Protein AF-A0A7S4UWH9-F1 (afdb_monomer)

pLDDT: mean 80.72, std 18.7, range [31.22, 98.31]

Organism: NCBI:txid49249

Radius of gyration: 32.82 Å; Cα contacts (8 Å, |Δi|>4): 215; chains: 1; bounding box: 84×45×98 Å

Structure (mmCIF, N/CA/C/O backbone):
data_AF-A0A7S4UWH9-F1
#
_entry.id   AF-A0A7S4UWH9-F1
#
loop_
_atom_site.group_PDB
_atom_site.id
_atom_site.type_symbol
_atom_site.label_atom_id
_atom_site.label_alt_id
_atom_site.label_comp_id
_atom_site.label_asym_id
_atom_site.label_entity_id
_atom_site.label_seq_id
_atom_site.pdbx_PDB_ins_code
_atom_site.Cartn_x
_atom_site.Cartn_y
_atom_site.Cartn_z
_atom_site.occupancy
_atom_site.B_iso_or_equiv
_atom_site.auth_seq_id
_atom_site.auth_comp_id
_atom_site.auth_asym_id
_atom_site.auth_atom_id
_atom_site.pdbx_PDB_model_num
ATOM 1 N N . MET A 1 1 ? 8.180 -3.410 1.179 1.00 53.00 1 MET A N 1
ATOM 2 C CA . MET A 1 1 ? 9.656 -3.501 1.163 1.00 53.00 1 MET A CA 1
ATOM 3 C C . MET A 1 1 ? 10.066 -4.587 0.178 1.00 53.00 1 MET A C 1
ATOM 5 O O . MET A 1 1 ? 9.455 -5.649 0.191 1.00 53.00 1 MET A O 1
ATOM 9 N N . ILE A 1 2 ? 11.020 -4.313 -0.714 1.00 65.50 2 ILE A N 1
ATOM 10 C CA . ILE A 1 2 ? 11.552 -5.328 -1.635 1.00 65.50 2 ILE A CA 1
ATOM 11 C C . ILE A 1 2 ? 12.466 -6.240 -0.814 1.00 65.50 2 ILE A C 1
ATOM 13 O O . ILE A 1 2 ? 13.459 -5.778 -0.258 1.00 65.50 2 ILE A O 1
ATOM 17 N N . GLU A 1 3 ? 12.111 -7.516 -0.699 1.00 72.94 3 GLU A N 1
ATOM 18 C CA . GLU A 1 3 ? 12.971 -8.504 -0.052 1.00 72.94 3 GLU A CA 1
ATOM 19 C C . GLU A 1 3 ? 14.115 -8.862 -1.001 1.00 72.94 3 GLU A C 1
ATOM 21 O O . GLU A 1 3 ? 13.911 -9.510 -2.031 1.00 72.94 3 GLU A O 1
ATOM 26 N N . TYR A 1 4 ? 15.329 -8.437 -0.659 1.00 79.38 4 TYR A N 1
ATOM 27 C CA . TYR A 1 4 ? 16.526 -8.906 -1.339 1.00 79.38 4 TYR A CA 1
ATOM 28 C C . TYR A 1 4 ? 16.973 -10.218 -0.693 1.00 79.38 4 TYR A C 1
ATOM 30 O O . TYR A 1 4 ? 17.234 -10.243 0.513 1.00 79.38 4 TYR A O 1
ATOM 38 N N . PRO A 1 5 ? 17.057 -11.323 -1.451 1.00 79.75 5 PRO A N 1
ATOM 39 C CA . PRO A 1 5 ? 17.517 -12.578 -0.887 1.00 79.75 5 PRO A CA 1
ATOM 40 C C . PRO A 1 5 ? 18.980 -12.434 -0.442 1.00 79.75 5 PRO A C 1
ATOM 42 O O . PRO A 1 5 ? 19.846 -12.046 -1.228 1.00 79.75 5 PRO A O 1
ATOM 45 N N . GLN A 1 6 ? 19.262 -12.766 0.821 1.00 85.56 6 GLN A N 1
ATOM 46 C CA . GLN A 1 6 ? 20.596 -12.690 1.434 1.00 85.56 6 GLN A CA 1
ATOM 47 C C . GLN A 1 6 ? 21.509 -13.851 0.990 1.00 85.56 6 GLN A C 1
ATOM 49 O O . GLN A 1 6 ? 22.091 -14.567 1.802 1.00 85.56 6 GLN A O 1
ATOM 54 N N . HIS A 1 7 ? 21.626 -14.091 -0.315 1.00 88.00 7 HIS A N 1
ATOM 55 C CA . HIS A 1 7 ? 22.603 -15.046 -0.833 1.00 88.00 7 HIS A CA 1
ATOM 56 C C . HIS A 1 7 ? 24.004 -14.424 -0.832 1.00 88.00 7 HIS A C 1
ATOM 58 O O . HIS A 1 7 ? 24.158 -13.230 -1.081 1.00 88.00 7 HIS A O 1
ATOM 64 N N . ARG A 1 8 ? 25.047 -15.248 -0.639 1.00 88.69 8 ARG A N 1
ATOM 65 C CA . ARG A 1 8 ? 26.465 -14.821 -0.704 1.00 88.69 8 ARG A CA 1
ATOM 66 C C . ARG A 1 8 ? 26.824 -14.105 -2.017 1.00 88.69 8 ARG A C 1
ATOM 68 O O . ARG A 1 8 ? 27.743 -13.301 -2.047 1.00 88.69 8 ARG A O 1
ATOM 75 N N . PHE A 1 9 ? 26.053 -14.366 -3.073 1.00 87.75 9 PHE A N 1
ATOM 76 C CA . PHE A 1 9 ? 26.145 -13.748 -4.396 1.00 87.75 9 PHE A CA 1
ATOM 77 C C . PHE A 1 9 ? 24.845 -13.016 -4.783 1.00 87.75 9 PHE A C 1
ATOM 79 O O . PHE A 1 9 ? 24.420 -13.058 -5.937 1.00 87.75 9 PHE A O 1
ATOM 86 N N . GLY A 1 10 ? 24.177 -12.369 -3.820 1.00 81.69 10 GLY A N 1
ATOM 87 C CA . GLY A 1 10 ? 22.852 -11.757 -4.003 1.00 81.69 10 GLY A CA 1
ATOM 88 C C . GLY A 1 10 ? 22.762 -10.788 -5.188 1.00 81.69 10 GLY A C 1
ATOM 89 O O . GLY A 1 10 ? 21.747 -10.765 -5.880 1.00 81.69 10 GLY A O 1
ATOM 90 N N . ILE A 1 11 ? 23.852 -10.078 -5.499 1.00 86.19 11 ILE A N 1
ATOM 91 C CA . ILE A 1 11 ? 23.931 -9.156 -6.643 1.00 86.19 11 ILE A CA 1
ATOM 92 C C . ILE A 1 11 ? 23.663 -9.879 -7.968 1.00 86.19 11 ILE A C 1
ATOM 94 O O . ILE A 1 11 ? 22.870 -9.395 -8.769 1.00 86.19 11 ILE A O 1
ATOM 98 N N . PHE A 1 12 ? 24.246 -11.060 -8.190 1.00 87.38 12 PHE A N 1
ATOM 99 C CA . PHE A 1 12 ? 24.032 -11.805 -9.434 1.00 87.38 12 PHE A CA 1
ATOM 100 C C . PHE A 1 12 ? 22.578 -12.261 -9.570 1.00 87.38 12 PHE A C 1
ATOM 102 O O . PHE A 1 12 ? 21.991 -12.137 -10.642 1.00 87.38 12 PHE A O 1
ATOM 109 N N . SER A 1 13 ? 21.957 -12.704 -8.473 1.00 84.75 13 SER A N 1
ATOM 110 C CA . SER A 1 13 ? 20.538 -13.077 -8.487 1.00 84.75 13 SER A CA 1
ATOM 111 C C . SER A 1 13 ? 19.623 -11.898 -8.833 1.00 84.75 13 SER A C 1
ATOM 113 O O . SER A 1 13 ? 18.571 -12.109 -9.432 1.00 84.75 13 SER A O 1
ATOM 115 N N . ILE A 1 14 ? 19.999 -10.675 -8.448 1.00 84.50 14 ILE A N 1
ATOM 116 C CA . ILE A 1 14 ? 19.236 -9.459 -8.752 1.00 84.50 14 ILE A CA 1
ATOM 117 C C . ILE A 1 14 ? 19.487 -9.021 -10.199 1.00 84.50 14 ILE A C 1
ATOM 119 O O . ILE A 1 14 ? 18.533 -8.728 -10.917 1.00 84.50 14 ILE A O 1
ATOM 123 N N . LEU A 1 15 ? 20.745 -9.034 -10.655 1.00 85.12 15 LEU A N 1
ATOM 124 C CA . LEU A 1 15 ? 21.125 -8.644 -12.017 1.00 85.12 15 LEU A CA 1
ATOM 125 C C . LEU A 1 15 ? 20.476 -9.535 -13.083 1.00 85.12 15 LEU A C 1
ATOM 127 O O . LEU A 1 15 ? 19.991 -9.028 -14.093 1.00 85.12 15 LEU A O 1
ATOM 131 N N . PHE A 1 16 ? 20.412 -10.847 -12.841 1.00 85.00 16 PHE A N 1
ATOM 132 C CA . PHE A 1 16 ? 19.815 -11.808 -13.774 1.00 85.00 16 PHE A CA 1
ATOM 133 C C . PHE A 1 16 ? 18.294 -11.960 -13.627 1.00 85.00 16 PHE A C 1
ATOM 135 O O . PHE A 1 16 ? 17.682 -12.780 -14.317 1.00 85.00 16 PHE A O 1
ATOM 142 N N . ARG A 1 17 ? 17.641 -11.171 -12.764 1.00 84.62 17 ARG A N 1
ATOM 143 C CA . ARG A 1 17 ? 16.181 -11.185 -12.660 1.00 84.62 17 ARG A CA 1
ATOM 144 C C . ARG A 1 17 ? 15.581 -10.561 -13.919 1.00 84.62 17 ARG A C 1
ATOM 146 O O . ARG A 1 17 ? 15.521 -9.350 -14.047 1.00 84.62 17 ARG A O 1
ATOM 153 N N . LEU A 1 18 ? 15.086 -11.381 -14.846 1.00 79.06 18 LEU A N 1
ATOM 154 C CA . LEU A 1 18 ? 14.552 -10.881 -16.122 1.00 79.06 18 LEU A CA 1
ATOM 155 C C . LEU A 1 18 ? 13.320 -9.969 -15.957 1.00 79.06 18 LEU A C 1
ATOM 157 O O . LEU A 1 18 ? 13.078 -9.082 -16.771 1.00 79.06 18 LEU A O 1
ATOM 161 N N . ARG A 1 19 ? 12.515 -10.195 -14.912 1.00 77.25 19 ARG A N 1
ATOM 162 C CA . ARG A 1 19 ? 11.231 -9.510 -14.711 1.00 77.25 19 ARG A CA 1
ATOM 163 C C . ARG A 1 19 ? 11.428 -8.168 -14.014 1.00 77.25 19 ARG A C 1
ATOM 165 O O . ARG A 1 19 ? 11.858 -8.136 -12.865 1.00 77.25 19 ARG A O 1
ATOM 172 N N . GLY A 1 20 ? 11.048 -7.087 -14.697 1.00 77.88 20 GLY A N 1
ATOM 173 C CA . GLY A 1 20 ? 11.132 -5.721 -14.166 1.00 77.88 20 GLY A CA 1
ATOM 174 C C . GLY A 1 20 ? 12.557 -5.173 -14.077 1.00 77.88 20 GLY A C 1
ATOM 175 O O . GLY A 1 20 ? 12.759 -4.127 -13.471 1.00 77.88 20 GLY A O 1
ATOM 176 N N . SER A 1 21 ? 13.541 -5.864 -14.661 1.00 85.69 21 SER A N 1
ATOM 177 C CA . SER A 1 21 ? 14.921 -5.388 -14.689 1.00 85.69 21 SER A CA 1
ATOM 178 C C . SER A 1 21 ? 15.133 -4.390 -15.818 1.00 85.69 21 SER A C 1
ATOM 180 O O . SER A 1 21 ? 14.855 -4.672 -16.986 1.00 85.69 21 SER A O 1
ATOM 182 N N . ALA A 1 22 ? 15.697 -3.237 -15.459 1.00 85.75 22 ALA A N 1
ATOM 183 C CA . ALA A 1 22 ? 16.141 -2.222 -16.405 1.00 85.75 22 ALA A CA 1
ATOM 184 C C . ALA A 1 22 ? 17.267 -2.734 -17.322 1.00 85.75 22 ALA A C 1
ATOM 186 O O . ALA A 1 22 ? 17.408 -2.258 -18.444 1.00 85.75 22 ALA A O 1
ATOM 187 N N . LEU A 1 23 ? 18.039 -3.738 -16.881 1.00 87.56 23 LEU A N 1
ATOM 188 C CA . LEU A 1 23 ? 19.137 -4.309 -17.663 1.00 87.56 23 LEU A CA 1
ATOM 189 C C . LEU A 1 23 ? 18.600 -4.985 -18.928 1.00 87.56 23 LEU A C 1
ATOM 191 O O . LEU A 1 23 ? 19.088 -4.717 -20.021 1.00 87.56 23 LEU A O 1
ATOM 195 N N . VAL A 1 24 ? 17.543 -5.794 -18.803 1.00 86.31 24 VAL A N 1
ATOM 196 C CA . VAL A 1 24 ? 16.905 -6.452 -19.957 1.00 86.31 24 VAL A CA 1
ATOM 197 C C . VAL A 1 24 ? 16.376 -5.418 -20.945 1.00 86.31 24 VAL A C 1
ATOM 199 O O . VAL A 1 24 ? 16.570 -5.563 -22.148 1.00 86.31 24 VAL A O 1
ATOM 202 N N . GLN A 1 25 ? 15.775 -4.341 -20.440 1.00 87.50 25 GLN A N 1
ATOM 203 C CA . GLN A 1 25 ? 15.274 -3.249 -21.275 1.00 87.50 25 GLN A CA 1
ATOM 204 C C . GLN A 1 25 ? 16.397 -2.475 -21.979 1.00 87.50 25 GLN A C 1
ATOM 206 O O . GLN A 1 25 ? 16.186 -1.972 -23.077 1.00 87.50 25 GLN A O 1
ATOM 211 N N . ALA A 1 26 ? 17.590 -2.399 -21.381 1.00 90.62 26 ALA A N 1
ATOM 212 C CA . ALA A 1 26 ? 18.754 -1.738 -21.964 1.00 90.62 26 ALA A CA 1
ATOM 213 C C . ALA A 1 26 ? 19.515 -2.616 -22.974 1.00 90.62 26 ALA A C 1
ATOM 215 O O . ALA A 1 26 ? 20.159 -2.076 -23.872 1.00 90.62 26 ALA A O 1
ATOM 216 N N . ILE A 1 27 ? 19.427 -3.951 -22.872 1.00 91.00 27 ILE A N 1
ATOM 217 C CA . ILE A 1 27 ? 20.138 -4.872 -23.777 1.00 91.00 27 ILE A CA 1
ATOM 218 C C . ILE A 1 27 ? 19.720 -4.659 -25.230 1.00 91.00 27 ILE A C 1
ATOM 220 O O . ILE A 1 27 ? 20.588 -4.565 -26.090 1.00 91.00 27 ILE A O 1
ATOM 224 N N . LEU A 1 28 ? 18.419 -4.582 -25.522 1.00 89.44 28 LEU A N 1
ATOM 225 C CA . LEU A 1 28 ? 17.940 -4.449 -26.899 1.00 89.44 28 LEU A CA 1
ATOM 226 C C . LEU A 1 28 ? 18.435 -3.156 -27.584 1.00 89.44 28 LEU A C 1
ATOM 228 O O . LEU A 1 28 ? 19.031 -3.269 -28.655 1.00 89.44 28 LEU A O 1
ATOM 232 N N . PRO A 1 29 ? 18.259 -1.944 -27.015 1.00 91.56 29 PRO A N 1
ATOM 233 C CA . PRO A 1 29 ? 18.778 -0.724 -27.629 1.00 91.56 29 PRO A CA 1
ATOM 234 C C . PRO A 1 29 ? 20.310 -0.693 -27.665 1.00 91.56 29 PRO A C 1
ATOM 236 O O . PRO A 1 29 ? 20.869 -0.204 -28.643 1.00 91.56 29 PRO A O 1
ATOM 239 N N . ALA A 1 30 ? 20.999 -1.252 -26.661 1.00 93.12 30 ALA A N 1
ATOM 240 C CA . ALA A 1 30 ? 22.455 -1.375 -26.694 1.00 93.12 30 ALA A CA 1
ATOM 241 C C . ALA A 1 30 ? 22.911 -2.278 -27.850 1.00 93.12 30 ALA A C 1
ATOM 243 O O . ALA A 1 30 ? 23.776 -1.888 -28.627 1.00 93.12 30 ALA A O 1
ATOM 244 N N . PHE A 1 31 ? 22.274 -3.439 -28.017 1.00 95.12 31 PHE A N 1
ATOM 245 C CA . PHE A 1 31 ? 22.556 -4.373 -29.102 1.00 95.12 31 PHE A CA 1
ATOM 246 C C . PHE A 1 31 ? 22.268 -3.760 -30.475 1.00 95.12 31 PHE A C 1
ATOM 248 O O . PHE A 1 31 ? 23.112 -3.844 -31.360 1.00 95.12 31 PHE A O 1
ATOM 255 N N . LEU A 1 32 ? 21.117 -3.100 -30.651 1.00 95.19 32 LEU A N 1
ATOM 256 C CA . LEU A 1 32 ? 20.775 -2.409 -31.899 1.00 95.19 32 LEU A CA 1
ATOM 257 C C . LEU A 1 32 ? 21.757 -1.273 -32.212 1.00 95.19 32 LEU A C 1
ATOM 259 O O . LEU A 1 32 ? 22.128 -1.101 -33.369 1.00 95.19 32 LEU A O 1
ATOM 263 N N . SER A 1 33 ? 22.217 -0.541 -31.194 1.00 93.75 33 SER A N 1
ATOM 264 C CA . SER A 1 33 ? 23.241 0.498 -31.340 1.00 93.75 33 SER A CA 1
ATOM 265 C C . SER A 1 33 ? 24.585 -0.091 -31.785 1.00 93.75 33 SER A C 1
ATOM 267 O O . SER A 1 33 ? 25.164 0.361 -32.772 1.00 93.75 33 SER A O 1
ATOM 269 N N . THR A 1 34 ? 25.053 -1.161 -31.130 1.00 94.44 34 THR A N 1
ATOM 270 C CA . THR A 1 34 ? 26.293 -1.857 -31.509 1.00 94.44 34 THR A CA 1
ATOM 271 C C . THR A 1 34 ? 26.199 -2.474 -32.903 1.00 94.44 34 THR A C 1
ATOM 273 O O . THR A 1 34 ? 27.142 -2.359 -33.682 1.00 94.44 34 THR A O 1
ATOM 276 N N . LEU A 1 35 ? 25.065 -3.090 -33.244 1.00 96.19 35 LEU A N 1
ATOM 277 C CA . LEU A 1 35 ? 24.823 -3.662 -34.566 1.00 96.19 35 LEU A CA 1
ATOM 278 C C . LEU A 1 35 ? 24.787 -2.574 -35.643 1.00 96.19 35 LEU A C 1
ATOM 280 O O . LEU A 1 35 ? 25.397 -2.744 -36.692 1.00 96.19 35 LEU A O 1
ATOM 284 N N . GLY A 1 36 ? 24.119 -1.449 -35.380 1.00 93.62 36 GLY A N 1
ATOM 285 C CA . GLY A 1 36 ? 24.081 -0.301 -36.284 1.00 93.62 36 GLY A CA 1
ATOM 286 C C . GLY A 1 36 ? 25.473 0.270 -36.544 1.00 93.62 36 GLY A C 1
ATOM 287 O O . GLY A 1 36 ? 25.833 0.490 -37.697 1.00 93.62 36 GLY A O 1
ATOM 288 N N . LEU A 1 37 ? 26.289 0.422 -35.496 1.00 89.31 37 LEU A N 1
ATOM 289 C CA . LEU A 1 37 ? 27.683 0.850 -35.623 1.00 89.31 37 LEU A CA 1
ATOM 290 C C . LEU A 1 37 ? 28.519 -0.169 -36.407 1.00 89.31 37 LEU A C 1
ATOM 292 O O . LEU A 1 37 ? 29.279 0.215 -37.290 1.00 89.31 37 LEU A O 1
ATOM 296 N N . TYR A 1 38 ? 28.355 -1.463 -36.132 1.00 91.94 38 TYR A N 1
ATOM 297 C CA . TYR A 1 38 ? 29.054 -2.526 -36.853 1.00 91.94 38 TYR A CA 1
ATOM 298 C C . TYR A 1 38 ? 28.693 -2.553 -38.345 1.00 91.94 38 TYR A C 1
ATOM 300 O O . TYR A 1 38 ? 29.584 -2.613 -39.192 1.00 91.94 38 TYR A O 1
ATOM 308 N N . LEU A 1 39 ? 27.403 -2.467 -38.685 1.00 92.81 39 LEU A N 1
ATOM 309 C CA . LEU A 1 39 ? 26.930 -2.406 -40.071 1.00 92.81 39 LEU A CA 1
ATOM 310 C C . LEU A 1 39 ? 27.407 -1.131 -40.767 1.00 92.81 39 LEU A C 1
ATOM 312 O O . LEU A 1 39 ? 27.843 -1.190 -41.911 1.00 92.81 39 LEU A O 1
ATOM 316 N N . TRP A 1 40 ? 27.385 0.008 -40.075 1.00 86.25 40 TRP A N 1
ATOM 317 C CA . TRP A 1 40 ? 27.900 1.268 -40.606 1.00 86.25 40 TRP A CA 1
ATOM 318 C C . TRP A 1 40 ? 29.401 1.188 -40.910 1.00 86.25 40 TRP A C 1
ATOM 320 O O . TRP A 1 40 ? 29.825 1.579 -41.995 1.00 86.25 40 TRP A O 1
ATOM 330 N N . VAL A 1 41 ? 30.199 0.594 -40.016 1.00 84.75 41 VAL A N 1
ATOM 331 C CA . VAL A 1 41 ? 31.640 0.392 -40.234 1.00 84.75 41 VAL A CA 1
ATOM 332 C C . VAL A 1 41 ? 31.906 -0.607 -41.360 1.00 84.75 41 VAL A C 1
ATOM 334 O O . VAL A 1 41 ? 32.764 -0.359 -42.199 1.00 84.75 41 VAL A O 1
ATOM 337 N N . THR A 1 42 ? 31.194 -1.732 -41.420 1.00 87.81 42 THR A N 1
ATOM 338 C CA . THR A 1 42 ? 31.467 -2.802 -42.401 1.00 87.81 42 THR A CA 1
ATOM 339 C C . THR A 1 42 ? 30.928 -2.509 -43.799 1.00 87.81 42 THR A C 1
ATOM 341 O O . THR A 1 42 ? 31.586 -2.850 -44.775 1.00 87.81 42 THR A O 1
ATOM 344 N N . LEU A 1 43 ? 29.772 -1.850 -43.917 1.00 88.88 43 LEU A N 1
ATOM 345 C CA . LEU A 1 43 ? 29.183 -1.473 -45.207 1.00 88.88 43 LEU A CA 1
ATOM 346 C C . LEU A 1 43 ? 29.675 -0.099 -45.691 1.00 88.88 43 LEU A C 1
ATOM 348 O O . LEU A 1 43 ? 29.785 0.125 -46.893 1.00 88.88 43 LEU A O 1
ATOM 352 N N . GLY A 1 44 ? 29.983 0.824 -44.772 1.00 78.00 44 GLY A N 1
ATOM 353 C CA . GLY A 1 44 ? 30.422 2.194 -45.073 1.00 78.00 44 GLY A CA 1
ATOM 354 C C . GLY A 1 44 ? 31.937 2.379 -45.224 1.00 78.00 44 GLY A C 1
ATOM 355 O O . GLY A 1 44 ? 32.384 3.429 -45.692 1.00 78.00 44 GLY A O 1
ATOM 356 N N . SER A 1 45 ? 32.747 1.369 -44.888 1.00 64.19 45 SER A N 1
ATOM 357 C CA . SER A 1 45 ? 34.222 1.420 -44.938 1.00 64.19 45 SER A CA 1
ATOM 358 C C . SER A 1 45 ? 34.814 1.666 -46.330 1.00 64.19 45 SER A C 1
ATOM 360 O O . SER A 1 45 ? 35.992 1.997 -46.426 1.00 64.19 45 SER A O 1
ATOM 362 N N . ILE A 1 46 ? 34.017 1.605 -47.401 1.00 57.97 46 ILE A N 1
ATOM 363 C CA . ILE A 1 46 ? 34.471 1.957 -48.755 1.00 57.97 46 ILE A CA 1
ATOM 364 C C . ILE A 1 46 ? 34.590 3.485 -48.956 1.00 57.97 46 ILE A C 1
ATOM 366 O O . ILE A 1 46 ? 35.353 3.911 -49.818 1.00 57.97 46 ILE A O 1
ATOM 370 N N . SER A 1 47 ? 33.925 4.335 -48.154 1.00 61.44 47 SER A N 1
ATOM 371 C CA . SER A 1 47 ? 33.866 5.789 -48.428 1.00 61.44 47 SER A CA 1
ATOM 372 C C . SER A 1 47 ? 34.402 6.719 -47.324 1.00 61.44 47 SER A C 1
ATOM 374 O O . SER A 1 47 ? 34.646 7.894 -47.602 1.00 61.44 47 SER A O 1
ATOM 376 N N . ILE A 1 48 ? 34.623 6.235 -46.094 1.00 62.50 48 ILE A N 1
ATOM 377 C CA . ILE A 1 48 ? 34.997 7.081 -44.933 1.00 62.50 48 ILE A CA 1
ATOM 378 C C . ILE A 1 48 ? 36.483 7.497 -44.954 1.00 62.50 48 ILE A C 1
ATOM 380 O O . ILE A 1 48 ? 36.854 8.528 -44.397 1.00 62.50 48 ILE A O 1
ATOM 384 N N . ALA A 1 49 ? 37.351 6.753 -45.649 1.00 59.53 49 ALA A N 1
ATOM 385 C CA . ALA A 1 49 ? 38.791 7.032 -45.668 1.00 59.53 49 ALA A CA 1
ATOM 386 C C . ALA A 1 49 ? 39.170 8.396 -46.296 1.00 59.53 49 ALA A C 1
ATOM 388 O O . ALA A 1 49 ? 40.246 8.914 -45.997 1.00 59.53 49 ALA A O 1
ATOM 389 N N . ASN A 1 50 ? 38.297 9.003 -47.113 1.00 64.44 50 ASN A N 1
ATOM 390 C CA . ASN A 1 50 ? 38.654 10.166 -47.936 1.00 64.44 50 ASN A CA 1
ATOM 391 C C . ASN A 1 50 ? 38.088 11.518 -47.461 1.00 64.44 50 ASN A C 1
ATOM 393 O O . ASN A 1 50 ? 38.565 12.556 -47.918 1.00 64.44 50 ASN A O 1
ATOM 397 N N . ASN A 1 51 ? 37.132 11.555 -46.524 1.00 68.75 51 ASN A N 1
ATOM 398 C CA . ASN A 1 51 ? 36.516 12.814 -46.086 1.00 68.75 51 ASN A CA 1
ATOM 399 C C . ASN A 1 51 ? 37.154 13.337 -44.789 1.00 68.75 51 ASN A C 1
ATOM 401 O O . ASN A 1 51 ? 36.821 12.922 -43.680 1.00 68.75 51 ASN A O 1
ATOM 405 N N . ALA A 1 52 ? 38.066 14.307 -44.921 1.00 67.06 52 ALA A N 1
ATOM 406 C CA . ALA A 1 52 ? 38.734 14.977 -43.797 1.00 67.06 52 ALA A CA 1
ATOM 407 C C . ALA A 1 52 ? 37.769 15.700 -42.829 1.00 67.06 52 ALA A C 1
ATOM 409 O O . ALA A 1 52 ? 38.140 15.993 -41.692 1.00 67.06 52 ALA A O 1
ATOM 410 N N . THR A 1 53 ? 36.534 15.960 -43.260 1.00 66.75 53 THR A N 1
ATOM 411 C CA . THR A 1 53 ? 35.497 16.681 -42.515 1.00 66.75 53 THR A CA 1
ATOM 412 C C . THR A 1 53 ? 34.818 15.863 -41.411 1.00 66.75 53 THR A C 1
ATOM 414 O O . THR A 1 53 ? 34.271 16.466 -40.493 1.00 66.75 53 THR A O 1
ATOM 417 N N . GLU A 1 54 ? 34.887 14.524 -41.419 1.00 64.31 54 GLU A N 1
ATOM 418 C CA . GLU A 1 54 ? 34.228 13.679 -40.397 1.00 64.31 54 GLU A CA 1
ATOM 419 C C . GLU A 1 54 ? 35.092 13.395 -39.152 1.00 64.31 54 GLU A C 1
ATOM 421 O O . GLU A 1 54 ? 34.601 12.901 -38.137 1.00 64.31 54 GLU A O 1
ATOM 426 N N . ARG A 1 55 ? 36.375 13.782 -39.161 1.00 65.56 55 ARG A N 1
ATOM 427 C CA . ARG A 1 55 ? 37.320 13.531 -38.054 1.00 65.56 55 ARG A CA 1
ATOM 428 C C . ARG A 1 55 ? 36.962 14.139 -36.681 1.00 65.56 55 ARG A C 1
ATOM 430 O O . ARG A 1 55 ? 37.331 13.509 -35.688 1.00 65.56 55 ARG A O 1
ATOM 437 N N . PRO A 1 56 ? 36.288 15.303 -36.541 1.00 66.94 56 PRO A N 1
ATOM 438 C CA . PRO A 1 56 ? 36.095 15.898 -35.217 1.00 66.94 56 PRO A CA 1
ATOM 439 C C . PRO A 1 56 ? 35.045 15.169 -34.364 1.00 66.94 56 PRO A C 1
ATOM 441 O O . PRO A 1 56 ? 35.176 15.153 -33.142 1.00 66.94 56 PRO A O 1
ATOM 444 N N . ILE A 1 57 ? 34.046 14.519 -34.975 1.00 68.75 57 ILE A N 1
ATOM 445 C CA . ILE A 1 57 ? 32.985 13.799 -34.241 1.00 68.75 57 ILE A CA 1
ATOM 446 C C . ILE A 1 57 ? 33.528 12.508 -33.608 1.00 68.75 57 ILE A C 1
ATOM 448 O O . ILE A 1 57 ? 33.118 12.133 -32.511 1.00 68.75 57 ILE A O 1
ATOM 452 N N . PHE A 1 58 ? 34.507 11.867 -34.249 1.00 76.12 58 PHE A N 1
ATOM 453 C CA . PHE A 1 58 ? 35.155 10.655 -33.737 1.00 76.12 58 PHE A CA 1
ATOM 454 C C . PHE A 1 58 ? 36.347 10.941 -32.817 1.00 76.12 58 PHE A C 1
ATOM 456 O O . PHE A 1 58 ? 37.051 10.013 -32.412 1.00 76.12 58 PHE A O 1
ATOM 463 N N . HIS A 1 59 ? 36.587 12.206 -32.455 1.00 85.56 59 HIS A N 1
ATOM 464 C CA . HIS A 1 59 ? 37.648 12.529 -31.514 1.00 85.56 59 HIS A CA 1
ATOM 465 C C . HIS A 1 59 ? 37.276 12.010 -30.109 1.00 85.56 59 HIS A C 1
ATOM 467 O O . HIS A 1 59 ? 36.197 12.341 -29.607 1.00 85.56 59 HIS A O 1
ATOM 473 N N . PRO A 1 60 ? 38.155 11.259 -29.415 1.00 88.69 60 PRO A N 1
ATOM 474 C CA . PRO A 1 60 ? 37.847 10.670 -28.106 1.00 88.69 60 PRO A CA 1
ATOM 475 C C . PRO A 1 60 ? 37.391 11.704 -27.063 1.00 88.69 60 PRO A C 1
ATOM 477 O O . PRO A 1 60 ? 36.536 11.407 -26.233 1.00 88.69 60 PRO A O 1
ATOM 480 N N . TYR A 1 61 ? 37.896 12.942 -27.137 1.00 91.69 61 TYR A N 1
ATOM 481 C CA . TYR A 1 61 ? 37.445 14.042 -26.273 1.00 91.69 61 TYR A CA 1
ATOM 482 C C . TYR A 1 61 ? 35.977 14.438 -26.483 1.00 91.69 61 TYR A C 1
ATOM 484 O O . TYR A 1 61 ? 35.278 14.665 -25.497 1.00 91.69 61 TYR A O 1
ATOM 492 N N . ALA A 1 62 ? 35.485 14.498 -27.726 1.00 89.00 62 ALA A N 1
ATOM 493 C CA . ALA A 1 62 ? 34.093 14.867 -27.998 1.00 89.00 62 ALA A CA 1
ATOM 494 C C . ALA A 1 62 ? 33.130 13.805 -27.443 1.00 89.00 62 ALA A C 1
ATOM 496 O O . ALA A 1 62 ? 32.162 14.130 -26.754 1.00 89.00 62 ALA A O 1
ATOM 497 N N . ILE A 1 63 ? 33.462 12.527 -27.652 1.00 88.50 63 ILE A N 1
ATOM 498 C CA . ILE A 1 63 ? 32.728 11.390 -27.083 1.00 88.50 63 ILE A CA 1
ATOM 499 C C . ILE A 1 63 ? 32.779 11.429 -25.549 1.00 88.50 63 ILE A C 1
ATOM 501 O O . ILE A 1 63 ? 31.756 11.225 -24.900 1.00 88.50 63 ILE A O 1
ATOM 505 N N . GLY A 1 64 ? 33.935 11.751 -24.960 1.00 93.50 64 GLY A N 1
ATOM 506 C CA . GLY A 1 64 ? 34.086 11.906 -23.513 1.00 93.50 64 GLY A CA 1
ATOM 507 C C . GLY A 1 64 ? 33.138 12.954 -22.921 1.00 93.50 64 GLY A C 1
ATOM 508 O O . GLY A 1 64 ? 32.457 12.670 -21.938 1.00 93.50 64 GLY A O 1
ATOM 509 N N . ILE A 1 65 ? 33.025 14.130 -23.550 1.00 94.31 65 ILE A N 1
ATOM 510 C CA . ILE A 1 65 ? 32.094 15.189 -23.117 1.00 94.31 65 ILE A CA 1
ATOM 511 C C . ILE A 1 65 ? 30.643 14.695 -23.179 1.00 94.31 65 ILE A C 1
ATOM 513 O O . ILE A 1 65 ? 29.881 14.900 -22.234 1.00 94.31 65 ILE A O 1
ATOM 517 N N . ILE A 1 66 ? 30.269 13.997 -24.256 1.00 92.94 66 ILE A N 1
ATOM 518 C CA . ILE A 1 66 ? 28.926 13.424 -24.421 1.00 92.94 66 ILE A CA 1
ATOM 519 C C . ILE A 1 66 ? 28.635 12.379 -23.331 1.00 92.94 66 ILE A C 1
ATOM 521 O O . ILE A 1 66 ? 27.570 12.421 -22.714 1.00 92.94 66 ILE A O 1
ATOM 525 N N . ILE A 1 67 ? 29.579 11.475 -23.044 1.00 94.50 67 ILE A N 1
ATOM 526 C CA . ILE A 1 67 ? 29.441 10.467 -21.980 1.00 94.50 67 ILE A CA 1
ATOM 527 C C . ILE A 1 67 ? 29.239 11.141 -20.622 1.00 94.50 67 ILE A C 1
ATOM 529 O O . ILE A 1 67 ? 28.344 10.744 -19.874 1.00 94.50 67 ILE A O 1
ATOM 533 N N . VAL A 1 68 ? 30.033 12.167 -20.302 1.00 97.06 68 VAL A N 1
ATOM 534 C CA . VAL A 1 68 ? 29.910 12.908 -19.037 1.00 97.06 68 VAL A CA 1
ATOM 535 C C . VAL A 1 68 ? 28.547 13.596 -18.942 1.00 97.06 68 VAL A C 1
ATOM 537 O O . VAL A 1 68 ? 27.872 13.460 -17.922 1.00 97.06 68 VAL A O 1
ATOM 540 N N . ALA A 1 69 ? 28.095 14.260 -20.010 1.00 97.19 69 ALA A N 1
ATOM 541 C CA . ALA A 1 69 ? 26.793 14.923 -20.049 1.00 97.19 69 ALA A CA 1
ATOM 542 C C . ALA A 1 69 ? 25.628 13.934 -19.850 1.00 97.19 69 ALA A C 1
ATOM 544 O O . ALA A 1 69 ? 24.741 14.178 -19.029 1.00 97.19 69 ALA A O 1
ATOM 545 N N . PHE A 1 70 ? 25.639 12.782 -20.530 1.00 95.00 70 PHE A N 1
ATOM 546 C CA . PHE A 1 70 ? 24.605 11.758 -20.348 1.00 95.00 70 PHE A CA 1
ATOM 547 C C . PHE A 1 70 ? 24.660 11.099 -18.972 1.00 95.00 70 PHE A C 1
ATOM 549 O O . PHE A 1 70 ? 23.615 10.893 -18.357 1.00 95.00 70 PHE A O 1
ATOM 556 N N . THR A 1 71 ? 25.856 10.805 -18.459 1.00 96.06 71 THR A N 1
ATOM 557 C CA . THR A 1 71 ? 26.031 10.237 -17.113 1.00 96.06 71 THR A CA 1
ATOM 558 C C . THR A 1 71 ? 25.451 11.175 -16.058 1.00 96.06 71 THR A C 1
ATOM 560 O O . THR A 1 71 ? 24.715 10.737 -15.168 1.00 96.06 71 THR A O 1
ATOM 563 N N . PHE A 1 72 ? 25.712 12.476 -16.196 1.00 97.12 72 PHE A N 1
ATOM 564 C CA . PHE A 1 72 ? 25.132 13.506 -15.347 1.00 97.12 72 PHE A CA 1
ATOM 565 C C . PHE A 1 72 ? 23.599 13.501 -15.445 1.00 97.12 72 PHE A C 1
ATOM 567 O O . PHE A 1 72 ? 22.926 13.314 -14.434 1.00 97.12 72 PHE A O 1
ATOM 574 N N . LEU A 1 73 ? 23.026 13.596 -16.649 1.00 96.75 73 LEU A N 1
ATOM 575 C CA . LEU A 1 73 ? 21.568 13.614 -16.843 1.00 96.75 73 LEU A CA 1
ATOM 576 C C . LEU A 1 73 ? 20.868 12.362 -16.286 1.00 96.75 73 LEU A C 1
ATOM 578 O O . LEU A 1 73 ? 19.816 12.474 -15.653 1.00 96.75 73 LEU A O 1
ATOM 582 N N . ILE A 1 74 ? 21.454 11.177 -16.482 1.00 93.44 74 ILE A N 1
ATOM 583 C CA . ILE A 1 74 ? 20.934 9.912 -15.943 1.00 93.44 74 ILE A CA 1
ATOM 584 C C . ILE A 1 74 ? 20.951 9.942 -14.414 1.00 93.44 74 ILE A C 1
ATOM 586 O O . ILE A 1 74 ? 19.946 9.600 -13.791 1.00 93.44 74 ILE A O 1
ATOM 590 N N . THR A 1 75 ? 22.052 10.395 -13.812 1.00 96.06 75 THR A N 1
ATOM 591 C CA . THR A 1 75 ? 22.190 10.491 -12.352 1.00 96.06 75 THR A CA 1
ATOM 592 C C . THR A 1 75 ? 21.160 11.452 -11.759 1.00 96.06 75 THR A C 1
ATOM 594 O O . THR A 1 75 ? 20.470 11.093 -10.806 1.00 96.06 75 THR A O 1
ATOM 597 N N . PHE A 1 76 ? 20.974 12.635 -12.353 1.00 97.44 76 PHE A N 1
ATOM 598 C CA . PHE A 1 76 ? 19.966 13.600 -11.898 1.00 97.44 76 PHE A CA 1
ATOM 599 C C . PHE A 1 76 ? 18.547 13.049 -12.013 1.00 97.44 76 PHE A C 1
ATOM 601 O O . PHE A 1 76 ? 17.763 13.147 -11.068 1.00 97.44 76 PHE A O 1
ATOM 608 N N . ARG A 1 77 ? 18.217 12.412 -13.141 1.00 96.19 77 ARG A N 1
ATOM 609 C CA . ARG A 1 77 ? 16.903 11.792 -13.339 1.00 96.19 77 ARG A CA 1
ATOM 610 C C . ARG A 1 77 ? 16.650 10.661 -12.341 1.00 96.19 77 ARG A C 1
ATOM 612 O O . ARG A 1 77 ? 15.546 10.565 -11.809 1.00 96.19 77 ARG A O 1
ATOM 619 N N . ALA A 1 78 ? 17.653 9.821 -12.085 1.00 94.25 78 ALA A N 1
ATOM 620 C CA . ALA A 1 78 ? 17.566 8.746 -11.102 1.00 94.25 78 ALA A CA 1
ATOM 621 C C . ALA A 1 78 ? 17.354 9.300 -9.688 1.00 94.25 78 ALA A C 1
ATOM 623 O O . ALA A 1 78 ? 16.491 8.801 -8.970 1.00 94.25 78 ALA A O 1
ATOM 624 N N . ASN A 1 79 ? 18.067 10.368 -9.323 1.00 96.88 79 ASN A N 1
ATOM 625 C CA . ASN A 1 79 ? 17.922 11.009 -8.021 1.00 96.88 79 ASN A CA 1
ATOM 626 C C . ASN A 1 79 ? 16.517 11.609 -7.827 1.00 96.88 79 ASN A C 1
ATOM 628 O O . ASN A 1 79 ? 15.872 11.355 -6.816 1.00 96.88 79 ASN A O 1
ATOM 632 N N . LEU A 1 80 ? 15.984 12.317 -8.831 1.00 96.94 80 LEU A N 1
ATOM 633 C CA . LEU A 1 80 ? 14.611 12.842 -8.787 1.00 96.94 80 LEU A CA 1
ATOM 634 C C . LEU A 1 80 ? 13.562 11.727 -8.661 1.00 96.94 80 LEU A C 1
ATOM 636 O O . LEU A 1 80 ? 12.610 11.852 -7.893 1.00 96.94 80 LEU A O 1
ATOM 640 N N . GLY A 1 81 ? 13.732 10.627 -9.401 1.00 94.88 81 GLY A N 1
ATOM 641 C CA . GLY A 1 81 ? 12.851 9.463 -9.294 1.00 94.88 81 GLY A CA 1
ATOM 6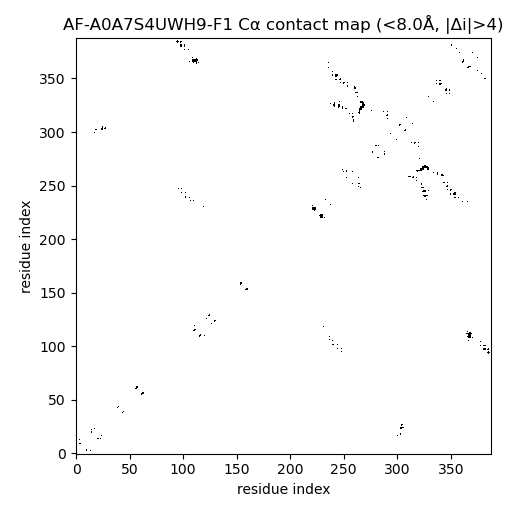42 C C . GLY A 1 81 ? 12.914 8.803 -7.915 1.00 94.88 81 GLY A C 1
ATOM 643 O O . GLY A 1 81 ? 11.880 8.425 -7.369 1.00 94.88 81 GLY A O 1
ATOM 644 N N . TYR A 1 82 ? 14.113 8.710 -7.339 1.00 95.62 82 TYR A N 1
ATOM 645 C CA . TYR A 1 82 ? 14.336 8.158 -6.007 1.00 95.62 82 TYR A CA 1
ATOM 646 C C . TYR A 1 82 ? 13.672 9.001 -4.913 1.00 95.62 82 TYR A C 1
ATOM 648 O O . TYR A 1 82 ? 12.965 8.444 -4.075 1.00 95.62 82 TYR A O 1
ATOM 656 N N . SER A 1 83 ? 13.825 10.329 -4.950 1.00 97.25 83 SER A N 1
ATOM 657 C CA . SER A 1 83 ? 13.174 11.225 -3.984 1.00 97.25 83 SER A CA 1
ATOM 658 C C . SER A 1 83 ? 11.652 11.099 -4.028 1.00 97.25 83 SER A C 1
ATOM 660 O O . SER A 1 83 ? 11.036 10.875 -2.991 1.00 97.25 83 SER A O 1
ATOM 662 N N . ARG A 1 84 ? 11.052 11.131 -5.228 1.00 96.69 84 ARG A N 1
ATOM 663 C CA . ARG A 1 84 ? 9.595 10.969 -5.398 1.00 96.69 84 ARG A CA 1
ATOM 664 C C . ARG A 1 84 ? 9.085 9.618 -4.901 1.00 96.69 84 ARG A C 1
ATOM 666 O O . ARG A 1 84 ? 7.980 9.528 -4.382 1.00 96.69 84 ARG A O 1
ATOM 673 N N . TYR A 1 85 ? 9.872 8.557 -5.084 1.00 95.00 85 TYR A N 1
ATOM 674 C CA . TYR A 1 85 ? 9.520 7.236 -4.569 1.00 95.00 85 TYR A CA 1
ATOM 675 C C . TYR A 1 85 ? 9.468 7.225 -3.034 1.00 95.00 85 TYR A C 1
ATOM 677 O O . TYR A 1 85 ? 8.531 6.672 -2.462 1.00 95.00 85 TYR A O 1
ATOM 685 N N . TRP A 1 86 ? 10.458 7.826 -2.367 1.00 95.94 86 TRP A N 1
ATOM 686 C CA . TRP A 1 86 ? 10.512 7.854 -0.903 1.00 95.94 86 TRP A CA 1
ATOM 687 C C . TRP A 1 86 ? 9.502 8.798 -0.268 1.00 95.94 86 TRP A C 1
ATOM 689 O O . TRP A 1 86 ? 9.000 8.474 0.805 1.00 95.94 86 TRP A O 1
ATOM 699 N N . GLU A 1 87 ? 9.184 9.908 -0.927 1.00 96.75 87 GLU A N 1
ATOM 700 C CA . GLU A 1 87 ? 8.074 10.789 -0.557 1.00 96.75 87 GLU A CA 1
ATOM 701 C C . GLU A 1 87 ? 6.765 9.988 -0.526 1.00 96.75 87 GLU A C 1
ATOM 703 O O . GLU A 1 87 ? 6.229 9.744 0.551 1.00 96.75 87 GLU A O 1
ATOM 708 N N . ALA A 1 88 ? 6.378 9.383 -1.655 1.00 93.94 88 ALA A N 1
ATOM 709 C CA . ALA A 1 88 ? 5.163 8.571 -1.736 1.00 93.94 88 ALA A CA 1
ATOM 710 C C . ALA A 1 88 ? 5.151 7.389 -0.746 1.00 93.94 88 ALA A C 1
ATOM 712 O O . ALA A 1 88 ? 4.118 7.057 -0.168 1.00 93.94 88 ALA A O 1
ATOM 713 N N . ALA A 1 89 ? 6.290 6.722 -0.531 1.00 94.50 89 ALA A N 1
ATOM 714 C CA . ALA A 1 89 ? 6.378 5.646 0.456 1.00 94.50 89 ALA A CA 1
ATOM 715 C C . ALA A 1 89 ? 6.160 6.160 1.889 1.00 94.50 89 ALA A C 1
ATOM 717 O O . ALA A 1 89 ? 5.509 5.488 2.691 1.00 94.50 89 ALA A O 1
ATOM 718 N N . THR A 1 90 ? 6.701 7.336 2.209 1.00 95.94 90 THR A N 1
ATOM 719 C CA . THR A 1 90 ? 6.539 7.982 3.515 1.00 95.94 90 THR A CA 1
ATOM 720 C C . THR A 1 90 ? 5.090 8.393 3.737 1.00 95.94 90 THR A C 1
ATOM 722 O O . THR A 1 90 ? 4.552 8.087 4.798 1.00 95.94 90 THR A O 1
ATOM 725 N N . ASP A 1 91 ? 4.439 8.975 2.732 1.00 95.88 91 ASP A N 1
ATOM 726 C CA . ASP A 1 91 ? 3.034 9.393 2.799 1.00 95.88 91 ASP A CA 1
ATOM 727 C C . ASP A 1 91 ? 2.113 8.197 3.065 1.00 95.88 91 ASP A C 1
ATOM 729 O O . ASP A 1 91 ? 1.296 8.217 3.984 1.00 95.88 91 ASP A O 1
ATOM 733 N N . VAL A 1 92 ? 2.338 7.076 2.369 1.00 95.50 92 VAL A N 1
ATOM 734 C CA . VAL A 1 92 ? 1.601 5.822 2.603 1.00 95.50 92 VAL A CA 1
ATOM 735 C C . VAL A 1 92 ? 1.811 5.288 4.026 1.00 95.50 92 VAL A C 1
ATOM 737 O O . VAL A 1 92 ? 0.874 4.785 4.653 1.00 95.50 92 VAL A O 1
ATOM 740 N N . HIS A 1 93 ? 3.033 5.378 4.557 1.00 95.12 93 HIS A N 1
ATOM 741 C CA . HIS A 1 93 ? 3.320 4.979 5.934 1.00 95.12 93 HIS A CA 1
ATOM 742 C C . HIS A 1 93 ? 2.656 5.905 6.958 1.00 95.12 93 HIS A C 1
ATOM 744 O O . HIS A 1 93 ? 2.124 5.412 7.954 1.00 95.12 93 HIS A O 1
ATOM 750 N N . GLN A 1 94 ? 2.654 7.215 6.714 1.00 96.88 94 GLN A N 1
ATOM 751 C CA . GLN A 1 94 ? 1.983 8.194 7.563 1.00 96.88 94 GLN A CA 1
ATOM 752 C C . GLN A 1 94 ? 0.466 7.977 7.558 1.00 96.88 94 GLN A C 1
ATOM 754 O O . GLN A 1 94 ? -0.115 7.848 8.633 1.00 96.88 94 GLN A O 1
ATOM 759 N N . MET A 1 95 ? -0.151 7.810 6.384 1.00 97.06 95 MET A N 1
ATOM 760 C CA . MET A 1 95 ? -1.567 7.459 6.230 1.00 97.06 95 MET A CA 1
ATOM 761 C C . MET A 1 95 ? -1.939 6.224 7.063 1.00 97.06 95 MET A C 1
ATOM 763 O O . MET A 1 95 ? -2.857 6.264 7.883 1.00 97.06 95 MET A O 1
ATOM 767 N N . LEU A 1 96 ? -1.190 5.125 6.911 1.00 96.75 96 LEU A N 1
ATOM 768 C CA . LEU A 1 96 ? -1.435 3.904 7.681 1.00 96.75 96 LEU A CA 1
ATOM 769 C C . LEU A 1 96 ? -1.240 4.099 9.188 1.00 96.75 96 LEU A C 1
ATOM 771 O O . LEU A 1 96 ? -2.001 3.530 9.969 1.00 96.75 96 LEU A O 1
ATOM 775 N N . SER A 1 97 ? -0.237 4.881 9.600 1.00 96.88 97 SER A N 1
ATOM 776 C CA . SER A 1 97 ? 0.007 5.182 11.014 1.00 96.88 97 SER A CA 1
ATOM 777 C C . SER A 1 97 ? -1.172 5.934 11.625 1.00 96.88 97 SER A C 1
ATOM 779 O O . SER A 1 97 ? -1.636 5.565 12.698 1.00 96.88 97 SER A O 1
ATOM 781 N N . LYS A 1 98 ? -1.703 6.935 10.916 1.00 97.50 98 LYS A N 1
ATOM 782 C CA . LYS A 1 98 ? -2.846 7.744 11.354 1.00 97.50 98 LYS A CA 1
ATOM 783 C C . LYS A 1 98 ? -4.099 6.900 11.554 1.00 97.50 98 LYS A C 1
ATOM 785 O O . LYS A 1 98 ? -4.746 6.971 12.597 1.00 97.50 98 LYS A O 1
ATOM 790 N N . TRP A 1 99 ? -4.409 6.032 10.595 1.00 97.38 99 TRP A N 1
ATOM 791 C CA . TRP A 1 99 ? -5.541 5.114 10.714 1.00 97.38 99 TRP A CA 1
ATOM 792 C C . TRP A 1 99 ? -5.334 4.066 11.811 1.00 97.38 99 TRP A C 1
ATOM 794 O O . TRP A 1 99 ? -6.274 3.727 12.529 1.00 97.38 99 TRP A O 1
ATOM 804 N N . LEU A 1 100 ? -4.111 3.570 11.994 1.00 97.12 100 LEU A N 1
ATOM 805 C CA . LEU A 1 100 ? -3.808 2.660 13.095 1.00 97.12 100 LEU A CA 1
ATOM 806 C C . LEU A 1 100 ? -4.014 3.338 14.458 1.00 97.12 100 LEU A C 1
ATOM 808 O O . LEU A 1 100 ? -4.634 2.739 15.339 1.00 97.12 100 LEU A O 1
ATOM 812 N N . ASP A 1 101 ? -3.559 4.583 14.615 1.00 97.19 101 ASP A N 1
ATOM 813 C CA . ASP A 1 101 ? -3.729 5.362 15.843 1.00 97.19 101 ASP A CA 1
ATOM 814 C C . ASP A 1 101 ? -5.211 5.570 16.176 1.00 97.19 101 ASP A C 1
ATOM 816 O O . ASP A 1 101 ? -5.612 5.371 17.323 1.00 97.19 101 ASP A O 1
ATOM 820 N N . VAL A 1 102 ? -6.046 5.873 15.175 1.00 97.69 102 VAL A N 1
ATOM 821 C CA . VAL A 1 102 ? -7.509 5.963 15.336 1.00 97.69 102 VAL A CA 1
ATOM 822 C C . VAL A 1 102 ? -8.084 4.644 15.855 1.00 97.69 102 VAL A C 1
ATOM 824 O O . VAL A 1 102 ? -8.833 4.641 16.832 1.00 97.69 102 VAL A O 1
ATOM 827 N N . GLY A 1 103 ? -7.706 3.513 15.250 1.00 96.88 103 GLY A N 1
ATOM 828 C CA . GLY A 1 103 ? -8.167 2.192 15.684 1.00 96.88 103 GLY A CA 1
ATOM 829 C C . GLY A 1 103 ? -7.746 1.853 17.119 1.00 96.88 103 GLY A C 1
ATOM 830 O O . GLY A 1 103 ? -8.549 1.334 17.899 1.00 96.88 103 GLY A O 1
ATOM 831 N N . ILE A 1 104 ? -6.509 2.186 17.501 1.00 96.38 104 ILE A N 1
ATOM 832 C CA . ILE A 1 104 ? -5.997 1.978 18.864 1.00 96.38 104 ILE A CA 1
ATOM 833 C C . ILE A 1 104 ? -6.742 2.864 19.866 1.00 96.38 104 ILE A C 1
ATOM 835 O O . ILE A 1 104 ? -7.150 2.374 20.921 1.00 96.38 104 ILE A O 1
ATOM 839 N N . GLN A 1 105 ? -6.944 4.144 19.549 1.00 96.19 105 GLN A N 1
ATOM 840 C CA . GLN A 1 105 ? -7.638 5.086 20.426 1.00 96.19 105 GLN A CA 1
ATOM 841 C C . GLN A 1 105 ? -9.106 4.694 20.626 1.00 96.19 105 GLN A C 1
ATOM 843 O O . GLN A 1 105 ? -9.559 4.632 21.767 1.00 96.19 105 GLN A O 1
ATOM 848 N N . LEU A 1 106 ? -9.827 4.326 19.560 1.00 96.00 106 LEU A N 1
ATOM 849 C CA . LEU A 1 106 ? -11.192 3.794 19.664 1.00 96.00 106 LEU A CA 1
ATOM 850 C C . LEU A 1 106 ? -11.240 2.543 20.546 1.00 96.00 106 LEU A C 1
ATOM 852 O O . LEU A 1 106 ? -12.103 2.430 21.417 1.00 96.00 106 LEU A O 1
ATOM 856 N N . GLY A 1 107 ? -10.277 1.633 20.379 1.00 94.12 107 GLY A N 1
ATOM 857 C CA . GLY A 1 107 ? -10.152 0.452 21.227 1.00 94.12 107 GLY A CA 1
ATOM 858 C C . GLY A 1 107 ? -9.889 0.781 22.700 1.00 94.12 107 GLY A C 1
ATOM 859 O O . GLY A 1 107 ? -10.441 0.130 23.590 1.00 94.12 107 GLY A O 1
ATOM 860 N N . ALA A 1 108 ? -9.068 1.798 22.967 1.00 93.25 108 ALA A N 1
ATOM 861 C CA . ALA A 1 108 ? -8.762 2.259 24.315 1.00 93.25 108 ALA A CA 1
ATOM 862 C C . ALA A 1 108 ? -9.977 2.917 24.9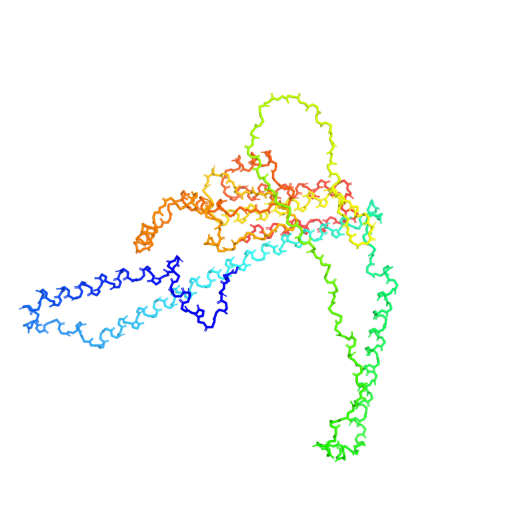85 1.00 93.25 108 ALA A C 1
ATOM 864 O O . ALA A 1 108 ? -10.297 2.569 26.121 1.00 93.25 108 ALA A O 1
ATOM 865 N N . PHE A 1 109 ? -10.677 3.809 24.283 1.00 93.69 109 PHE A N 1
ATOM 866 C CA . PHE A 1 109 ? -11.856 4.502 24.801 1.00 93.69 109 PHE A CA 1
ATOM 867 C C . PHE A 1 109 ? -13.032 3.564 25.030 1.00 93.69 109 PHE A C 1
ATOM 869 O O . PHE A 1 109 ? -13.637 3.579 26.096 1.00 93.69 109 PHE A O 1
ATOM 876 N N . HIS A 1 110 ? -13.280 2.651 24.095 1.00 93.19 110 HIS A N 1
ATOM 877 C CA . HIS A 1 110 ? -14.288 1.618 24.275 1.00 93.19 110 HIS A CA 1
ATOM 878 C C . HIS A 1 110 ? -14.073 0.808 25.558 1.00 93.19 110 HIS A C 1
ATOM 880 O O . HIS A 1 110 ? -15.012 0.534 26.301 1.00 93.19 110 HIS A O 1
ATOM 886 N N . ARG A 1 111 ? -12.816 0.477 25.875 1.00 89.69 111 ARG A N 1
ATOM 887 C CA . ARG A 1 111 ? -12.483 -0.223 27.119 1.00 89.69 111 ARG A CA 1
ATOM 888 C C . ARG A 1 111 ? -12.673 0.624 28.370 1.00 89.69 111 ARG A C 1
ATOM 890 O O . ARG A 1 111 ? -12.687 0.034 29.443 1.00 89.69 111 ARG A O 1
ATOM 897 N N . GLN A 1 112 ? -12.784 1.949 28.279 1.00 89.81 112 GLN A N 1
ATOM 898 C CA . GLN A 1 112 ? -13.076 2.829 29.418 1.00 89.81 112 GLN A CA 1
ATOM 899 C C . GLN A 1 112 ? -14.574 2.902 29.742 1.00 89.81 112 GLN A C 1
ATOM 901 O O . GLN A 1 112 ? -14.930 3.348 30.830 1.00 89.81 112 GLN A O 1
ATOM 906 N N . ALA A 1 113 ? -15.453 2.460 28.841 1.00 91.62 113 ALA A N 1
ATOM 907 C CA . ALA A 1 113 ? -16.883 2.448 29.105 1.00 91.62 113 ALA A CA 1
ATOM 908 C C . ALA A 1 113 ? -17.233 1.441 30.216 1.00 91.62 113 ALA A C 1
ATOM 910 O O . ALA A 1 113 ? -16.778 0.296 30.205 1.00 91.62 113 ALA A O 1
ATOM 911 N N . ALA A 1 114 ? -18.069 1.876 31.164 1.00 90.00 114 ALA A N 1
ATOM 912 C CA . ALA A 1 114 ? -18.470 1.081 32.329 1.00 90.00 114 ALA A CA 1
ATOM 913 C C . ALA A 1 114 ? -19.229 -0.204 31.948 1.00 90.00 114 ALA A C 1
ATOM 915 O O . ALA A 1 114 ? -19.192 -1.193 32.672 1.00 90.00 114 ALA A O 1
ATOM 916 N N . SER A 1 115 ? -19.881 -0.215 30.782 1.00 87.50 115 SER A N 1
ATOM 917 C CA . SER A 1 115 ? -20.595 -1.376 30.240 1.00 87.50 115 SER A CA 1
ATOM 918 C C . SER A 1 115 ? -19.697 -2.565 29.887 1.00 87.50 115 SER A C 1
ATOM 920 O O . SER A 1 115 ? -20.228 -3.642 29.643 1.00 87.50 115 SER A O 1
ATOM 922 N N . TYR A 1 116 ? -18.372 -2.381 29.857 1.00 86.25 116 TYR A N 1
ATOM 923 C CA . TYR A 1 116 ? -17.399 -3.424 29.519 1.00 86.25 116 TYR A CA 1
ATOM 924 C C . TYR A 1 116 ? -16.387 -3.679 30.642 1.00 86.25 116 TYR A C 1
ATOM 926 O O . TYR A 1 116 ? -15.315 -4.236 30.389 1.00 86.25 116 TYR A O 1
ATOM 934 N N . ASP A 1 117 ? -16.686 -3.263 31.876 1.00 87.19 117 ASP A N 1
ATOM 935 C CA . ASP A 1 117 ? -15.817 -3.525 33.029 1.00 87.19 117 ASP A CA 1
ATOM 936 C C . ASP A 1 117 ? -15.641 -5.036 33.292 1.00 87.19 117 ASP A C 1
ATOM 938 O O . ASP A 1 117 ? -14.595 -5.452 33.786 1.00 87.19 117 ASP A O 1
ATOM 942 N N . ASP A 1 118 ? -16.616 -5.862 32.901 1.00 86.69 118 ASP A N 1
ATOM 943 C CA . ASP A 1 118 ? -16.604 -7.326 33.006 1.00 86.69 118 ASP A CA 1
ATOM 944 C C . ASP A 1 118 ? -15.682 -8.010 31.980 1.00 86.69 118 ASP A C 1
ATOM 946 O O . ASP A 1 118 ? -15.066 -9.033 32.283 1.00 86.69 118 ASP A O 1
ATOM 950 N N . ILE A 1 119 ? -15.556 -7.434 30.779 1.00 83.25 119 ILE A N 1
ATOM 951 C CA . ILE A 1 119 ? -14.708 -7.948 29.684 1.00 83.25 119 ILE A CA 1
ATOM 952 C C . ILE A 1 119 ? -13.328 -7.267 29.676 1.00 83.25 119 ILE A C 1
ATOM 954 O O . ILE A 1 119 ? -12.421 -7.666 28.936 1.00 83.25 119 ILE A O 1
ATOM 958 N N . ARG A 1 120 ? -13.132 -6.213 30.479 1.00 82.88 120 ARG A N 1
ATOM 959 C CA . ARG A 1 120 ? -11.871 -5.470 30.516 1.00 82.88 120 ARG A CA 1
ATOM 960 C C . ARG A 1 120 ? -10.746 -6.422 30.936 1.00 82.88 120 ARG A C 1
ATOM 962 O O . ARG A 1 120 ? -10.810 -7.010 32.017 1.00 82.88 120 ARG A O 1
ATOM 969 N N . PRO A 1 121 ? -9.677 -6.567 30.127 1.00 79.00 121 PRO A N 1
ATOM 970 C CA . PRO A 1 121 ? -8.537 -7.343 30.572 1.00 79.00 121 PRO A CA 1
ATOM 971 C C . PRO A 1 121 ? -7.985 -6.688 31.843 1.00 79.00 121 PRO A C 1
ATOM 973 O O . PRO A 1 121 ? -7.909 -5.454 31.899 1.00 79.00 121 PRO A O 1
ATOM 976 N N . PRO A 1 122 ? -7.605 -7.480 32.856 1.00 79.50 122 PRO A N 1
ATOM 977 C CA . PRO A 1 122 ? -7.036 -6.949 34.085 1.00 79.50 122 PRO A CA 1
ATOM 978 C C . PRO A 1 122 ? -5.907 -5.980 33.731 1.00 79.50 122 PRO A C 1
ATOM 980 O O . PRO A 1 122 ? -5.015 -6.300 32.939 1.00 79.50 122 PRO A O 1
ATOM 983 N N . ALA A 1 123 ? -5.981 -4.760 34.273 1.00 80.94 123 ALA A N 1
ATOM 984 C CA . ALA A 1 123 ? -4.969 -3.748 34.003 1.00 80.94 123 ALA A CA 1
ATOM 985 C C . ALA A 1 123 ? -3.590 -4.293 34.399 1.00 80.94 123 ALA A C 1
ATOM 987 O O . ALA A 1 123 ? -3.493 -5.158 35.266 1.00 80.94 123 ALA A O 1
ATOM 988 N N . PHE A 1 124 ? -2.509 -3.748 33.841 1.00 73.56 124 PHE A N 1
ATOM 989 C CA . PHE A 1 124 ? -1.150 -4.184 34.192 1.00 73.56 124 PHE A CA 1
ATOM 990 C C . PHE A 1 124 ? -0.902 -4.203 35.718 1.00 73.56 124 PHE A C 1
ATOM 992 O O . PHE A 1 124 ? -0.183 -5.057 36.229 1.00 73.56 124 PHE A O 1
ATOM 999 N N . GLY A 1 125 ? -1.570 -3.313 36.464 1.00 74.31 125 GLY A N 1
ATOM 1000 C CA . GLY A 1 125 ? -1.546 -3.282 37.926 1.00 74.31 125 GLY A CA 1
ATOM 1001 C C . GLY A 1 125 ? -2.350 -4.375 38.647 1.00 74.31 125 GLY A C 1
ATOM 1002 O O . GLY A 1 125 ? -2.121 -4.575 39.826 1.00 74.31 125 GLY A O 1
ATOM 1003 N N . HIS A 1 126 ? -3.259 -5.111 38.013 1.00 76.81 126 HIS A N 1
ATOM 1004 C CA . HIS A 1 126 ? -4.056 -6.154 38.684 1.00 76.81 126 HIS A CA 1
ATOM 1005 C C . HIS A 1 126 ? -3.281 -7.455 38.933 1.00 76.81 126 HIS A C 1
ATOM 1007 O O . HIS A 1 126 ? -3.761 -8.328 39.651 1.00 76.81 126 HIS A O 1
ATOM 1013 N N . TYR A 1 127 ? -2.080 -7.596 38.368 1.00 80.38 127 TYR A N 1
ATOM 1014 C CA . TYR A 1 127 ? -1.231 -8.763 38.569 1.00 80.38 127 TYR A CA 1
ATOM 1015 C C . TYR A 1 127 ? -0.211 -8.501 39.691 1.00 80.38 127 TYR A C 1
ATOM 1017 O O . TYR A 1 127 ? 0.831 -7.887 39.433 1.00 80.38 127 TYR A O 1
ATOM 1025 N N . PRO A 1 128 ? -0.447 -8.980 40.932 1.00 76.81 128 PRO A 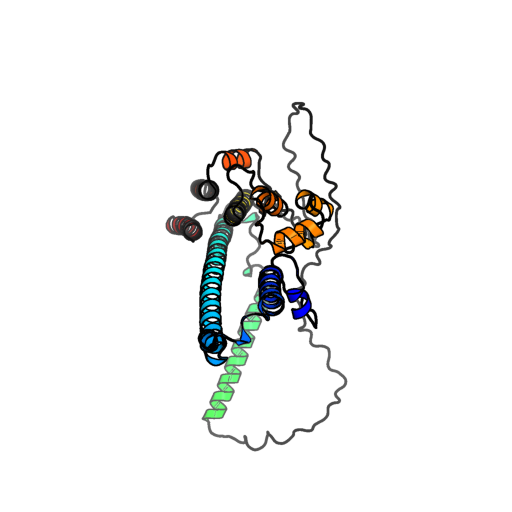N 1
ATOM 1026 C CA . PRO A 1 128 ? 0.428 -8.686 42.074 1.00 76.81 128 PRO A CA 1
ATOM 1027 C C . PRO A 1 128 ? 1.865 -9.182 41.855 1.00 76.81 128 PRO A C 1
ATOM 1029 O O . PRO A 1 128 ? 2.826 -8.537 42.267 1.00 76.81 128 PRO A O 1
ATOM 1032 N N . HIS A 1 129 ? 2.036 -10.283 41.118 1.00 77.38 129 HIS A N 1
ATOM 1033 C CA . HIS A 1 129 ? 3.356 -10.814 40.778 1.00 77.38 129 HIS A CA 1
ATOM 1034 C C . HIS A 1 129 ? 4.162 -9.886 39.846 1.00 77.38 129 HIS A C 1
ATOM 1036 O O . HIS A 1 129 ? 5.386 -9.843 39.943 1.00 77.38 129 HIS A O 1
ATOM 1042 N N . ILE A 1 130 ? 3.500 -9.097 38.991 1.00 73.81 130 ILE A N 1
ATOM 1043 C CA . ILE A 1 130 ? 4.157 -8.126 38.101 1.00 73.81 130 ILE A CA 1
ATOM 1044 C C . ILE A 1 130 ? 4.447 -6.815 38.842 1.00 73.81 130 ILE A C 1
ATOM 1046 O O . ILE A 1 130 ? 5.494 -6.201 38.625 1.00 73.81 130 ILE A O 1
ATOM 1050 N N . GLN A 1 131 ? 3.568 -6.399 39.760 1.00 70.50 131 GLN A N 1
ATOM 1051 C CA . GLN A 1 131 ? 3.829 -5.241 40.624 1.00 70.50 131 GLN A CA 1
ATOM 1052 C C . GLN A 1 131 ? 5.107 -5.421 41.450 1.00 70.50 131 GLN A C 1
ATOM 1054 O O . GLN A 1 131 ? 5.893 -4.485 41.595 1.00 70.50 131 GLN A O 1
ATOM 1059 N N . ASN A 1 132 ? 5.364 -6.641 41.926 1.00 72.00 132 ASN A N 1
ATOM 1060 C CA . ASN A 1 132 ? 6.594 -6.941 42.648 1.00 72.00 132 ASN A CA 1
ATOM 1061 C C . ASN A 1 132 ? 7.836 -6.712 41.775 1.00 72.00 132 ASN A C 1
ATOM 1063 O O . ASN A 1 132 ? 8.828 -6.192 42.267 1.00 72.00 132 ASN A O 1
ATOM 1067 N N . LEU A 1 133 ? 7.782 -6.993 40.469 1.00 70.94 133 LEU A N 1
ATOM 1068 C CA . LEU A 1 133 ? 8.909 -6.752 39.560 1.00 70.94 133 LEU A CA 1
ATOM 1069 C C . LEU A 1 133 ? 9.170 -5.261 39.322 1.00 70.94 133 LEU A C 1
ATOM 1071 O O . LEU A 1 133 ? 10.327 -4.842 39.266 1.00 70.94 133 LEU A O 1
ATOM 1075 N N . SER A 1 134 ? 8.122 -4.443 39.196 1.00 70.62 134 SER A N 1
ATOM 1076 C CA . SER A 1 134 ? 8.284 -2.993 39.021 1.00 70.62 134 SER A CA 1
ATOM 1077 C C . SER A 1 134 ? 8.779 -2.320 40.306 1.00 70.62 134 SER A C 1
ATOM 1079 O O . SER A 1 134 ? 9.662 -1.462 40.245 1.00 70.62 134 SER A O 1
ATOM 1081 N N . ALA A 1 135 ? 8.300 -2.768 41.470 1.00 73.94 135 ALA A N 1
ATOM 1082 C CA . ALA A 1 135 ? 8.829 -2.362 42.768 1.00 73.94 135 ALA A CA 1
ATOM 1083 C C . ALA A 1 135 ? 10.304 -2.772 42.933 1.00 73.94 135 ALA A C 1
ATOM 1085 O O . ALA A 1 135 ? 11.124 -1.954 43.351 1.00 73.94 135 ALA A O 1
ATOM 1086 N N . THR A 1 136 ? 10.673 -3.993 42.531 1.00 71.56 136 THR A N 1
ATOM 1087 C CA . THR A 1 136 ? 12.067 -4.464 42.550 1.00 71.56 136 THR A CA 1
ATOM 1088 C C . THR A 1 136 ? 12.959 -3.648 41.615 1.00 71.56 136 THR A C 1
ATOM 1090 O O . THR A 1 136 ? 14.056 -3.270 42.017 1.00 71.56 136 THR A O 1
ATOM 1093 N N . ARG A 1 137 ? 12.493 -3.280 40.411 1.00 78.50 137 ARG A N 1
ATOM 1094 C CA . ARG A 1 137 ? 13.248 -2.385 39.511 1.00 78.50 137 ARG A CA 1
ATOM 1095 C C . ARG A 1 137 ? 13.489 -1.011 40.127 1.00 78.50 137 ARG A C 1
ATOM 1097 O O . ARG A 1 137 ? 14.610 -0.521 40.048 1.00 78.50 137 ARG A O 1
ATOM 1104 N N . LYS A 1 138 ? 12.482 -0.411 40.774 1.00 82.44 138 LYS A N 1
ATOM 1105 C CA . LYS A 1 138 ? 12.651 0.875 41.476 1.00 82.44 138 LYS A CA 1
ATOM 1106 C C . LYS A 1 138 ? 13.667 0.770 42.614 1.00 82.44 138 LYS A C 1
ATOM 1108 O O . LYS A 1 138 ? 14.521 1.641 42.736 1.00 82.44 138 LYS A O 1
ATOM 1113 N N . ARG A 1 139 ? 13.625 -0.313 43.403 1.00 79.62 139 ARG A N 1
ATOM 1114 C CA . ARG A 1 139 ? 14.631 -0.584 44.448 1.00 79.62 139 ARG A CA 1
ATOM 1115 C C . ARG A 1 139 ? 16.034 -0.732 43.857 1.00 79.62 139 ARG A C 1
ATOM 1117 O O . ARG A 1 139 ? 16.979 -0.171 44.395 1.00 79.62 139 ARG A O 1
ATOM 1124 N N . HIS A 1 140 ? 16.164 -1.428 42.729 1.00 82.12 140 HIS A N 1
ATOM 1125 C CA . HIS A 1 140 ? 17.445 -1.607 42.051 1.00 82.12 140 HIS A CA 1
ATOM 1126 C C . HIS A 1 140 ? 17.978 -0.296 41.450 1.00 82.12 140 HIS A C 1
ATOM 1128 O O . HIS A 1 140 ? 19.172 -0.033 41.529 1.00 82.12 140 HIS A O 1
ATOM 1134 N N . GLN A 1 141 ? 17.115 0.552 40.882 1.00 89.88 141 GLN A N 1
ATOM 1135 C CA . GLN A 1 141 ? 17.507 1.887 40.415 1.00 89.88 141 GLN A CA 1
ATOM 1136 C C . GLN A 1 141 ? 17.949 2.788 41.567 1.00 89.88 141 GLN A C 1
ATOM 1138 O O . GLN A 1 141 ? 18.980 3.435 41.443 1.00 89.88 141 GLN A O 1
ATOM 1143 N N . ALA A 1 142 ? 17.229 2.789 42.692 1.00 90.31 142 ALA A N 1
ATOM 1144 C CA . ALA A 1 142 ? 17.644 3.529 43.882 1.00 90.31 142 ALA A CA 1
ATOM 1145 C C . ALA A 1 142 ? 18.994 3.024 44.419 1.00 90.31 142 ALA A C 1
ATOM 1147 O O . ALA A 1 142 ? 19.857 3.820 44.763 1.00 90.31 142 ALA A O 1
ATOM 1148 N N . SER A 1 143 ? 19.216 1.704 44.415 1.00 90.25 143 SER A N 1
ATOM 1149 C CA . SER A 1 143 ? 20.505 1.120 44.798 1.00 90.25 143 SER A CA 1
ATOM 1150 C C . SER A 1 143 ? 21.641 1.533 43.860 1.00 90.25 143 SER A C 1
ATOM 1152 O O . SER A 1 143 ? 22.740 1.791 44.337 1.00 90.25 143 SER A O 1
ATOM 1154 N N . LEU A 1 144 ? 21.399 1.587 42.546 1.00 92.38 144 LEU A N 1
ATOM 1155 C CA . LEU A 1 144 ? 22.395 2.035 41.570 1.00 92.38 144 LEU A CA 1
ATOM 1156 C C . LEU A 1 144 ? 22.682 3.529 41.693 1.00 92.38 144 LEU A C 1
ATOM 1158 O O . LEU A 1 144 ? 23.832 3.927 41.553 1.00 92.38 144 LEU A O 1
ATOM 1162 N N . GLN A 1 145 ? 21.656 4.334 41.967 1.00 95.12 145 GLN A N 1
ATOM 1163 C CA . GLN A 1 145 ? 21.820 5.764 42.189 1.00 95.12 145 GLN A CA 1
ATOM 1164 C C . GLN A 1 145 ? 22.655 6.021 43.444 1.00 95.12 145 GLN A C 1
ATOM 1166 O O . GLN A 1 145 ? 23.672 6.689 43.348 1.00 95.12 145 GLN A O 1
ATOM 1171 N N . ASN A 1 146 ? 22.320 5.381 44.569 1.00 94.19 146 ASN A N 1
ATOM 1172 C CA . ASN A 1 146 ? 23.110 5.485 45.797 1.00 94.19 146 ASN A CA 1
ATOM 1173 C C . ASN A 1 146 ? 24.573 5.058 45.586 1.00 94.19 146 ASN A C 1
ATOM 1175 O O . ASN A 1 146 ? 25.479 5.656 46.153 1.00 94.19 146 ASN A O 1
ATOM 1179 N N . LEU A 1 147 ? 24.810 4.014 44.784 1.00 92.62 147 LEU A N 1
ATOM 1180 C CA . LEU A 1 147 ? 26.161 3.537 44.480 1.00 92.62 147 LEU A CA 1
ATOM 1181 C C . LEU A 1 147 ? 26.921 4.527 43.591 1.00 92.62 147 LEU A C 1
ATOM 1183 O O . LEU A 1 147 ? 28.118 4.719 43.773 1.00 92.62 147 LEU A O 1
ATOM 1187 N N . LYS A 1 148 ? 26.228 5.173 42.651 1.00 94.75 148 LYS A N 1
ATOM 1188 C CA . LYS A 1 148 ? 26.796 6.238 41.829 1.00 94.75 148 LYS A CA 1
ATOM 1189 C C . LYS A 1 148 ? 27.155 7.460 42.675 1.00 94.75 148 LYS A C 1
ATOM 1191 O O . LYS A 1 148 ? 28.278 7.927 42.567 1.00 94.75 148 LYS A O 1
ATOM 1196 N N . ASP A 1 149 ? 26.252 7.902 43.544 1.00 95.31 149 ASP A N 1
ATOM 1197 C CA . ASP A 1 149 ? 26.482 9.050 44.425 1.00 95.31 149 ASP A CA 1
ATOM 1198 C C . ASP A 1 149 ? 27.687 8.786 45.354 1.00 95.31 149 ASP A C 1
ATOM 1200 O O . ASP A 1 149 ? 28.554 9.637 45.498 1.00 95.31 149 ASP A O 1
ATOM 1204 N N . GLN A 1 150 ? 27.830 7.560 45.882 1.00 91.69 150 GLN A N 1
ATOM 1205 C CA . GLN A 1 150 ? 29.018 7.157 46.653 1.00 91.69 150 GLN A CA 1
ATOM 1206 C C . GLN A 1 150 ? 30.320 7.187 45.842 1.00 91.69 150 GLN A C 1
ATOM 1208 O O . GLN A 1 150 ? 31.373 7.511 46.389 1.00 91.69 150 GLN A O 1
ATOM 1213 N N . ILE A 1 151 ? 30.274 6.799 44.563 1.00 88.81 151 ILE A N 1
ATOM 1214 C CA . ILE A 1 151 ? 31.439 6.881 43.674 1.00 88.81 151 ILE A CA 1
ATOM 1215 C C . ILE A 1 151 ? 31.788 8.346 43.417 1.00 88.81 151 ILE A C 1
ATOM 1217 O O . ILE A 1 151 ? 32.957 8.697 43.522 1.00 88.81 151 ILE A O 1
ATOM 1221 N N . ASP A 1 152 ? 30.802 9.187 43.116 1.00 89.94 152 ASP A N 1
ATOM 1222 C CA . ASP A 1 152 ? 31.011 10.608 42.833 1.00 89.94 152 ASP A CA 1
ATOM 1223 C C . ASP A 1 152 ? 31.570 11.341 44.079 1.00 89.94 152 ASP A C 1
ATOM 1225 O O . ASP A 1 152 ? 32.572 12.047 43.973 1.00 89.94 152 ASP A O 1
ATOM 1229 N N . ASP A 1 153 ? 31.057 11.057 45.284 1.00 91.62 153 ASP A N 1
ATOM 1230 C CA . ASP A 1 153 ? 31.607 11.569 46.554 1.00 91.62 153 ASP A CA 1
ATOM 1231 C C . ASP A 1 153 ? 33.061 11.100 46.798 1.00 91.62 153 ASP A C 1
ATOM 1233 O O . ASP A 1 153 ? 33.919 11.852 47.279 1.00 91.62 153 ASP A O 1
ATOM 1237 N N . ALA A 1 154 ? 33.375 9.846 46.453 1.00 84.12 154 ALA A N 1
ATOM 1238 C CA . ALA A 1 154 ? 34.735 9.312 46.542 1.00 84.12 154 ALA A CA 1
ATOM 1239 C C . ALA A 1 154 ? 35.685 9.958 45.516 1.00 84.12 154 ALA A C 1
ATOM 1241 O O . ALA A 1 154 ? 36.871 10.117 45.797 1.00 84.12 154 ALA A O 1
ATOM 1242 N N . ILE A 1 155 ? 35.174 10.350 44.345 1.00 85.81 155 ILE A N 1
ATOM 1243 C CA . ILE A 1 155 ? 35.936 11.068 43.317 1.00 85.81 155 ILE A CA 1
ATOM 1244 C C . ILE A 1 155 ? 36.263 12.492 43.790 1.00 85.81 155 ILE A C 1
ATOM 1246 O O . ILE A 1 155 ? 37.406 12.932 43.643 1.00 85.81 155 ILE A O 1
ATOM 1250 N N . ASP A 1 156 ? 35.286 13.187 44.375 1.00 88.31 156 ASP A N 1
ATOM 1251 C CA . ASP A 1 156 ? 35.408 14.588 44.796 1.00 88.31 156 ASP A CA 1
ATOM 1252 C C . ASP A 1 156 ? 36.221 14.767 46.084 1.00 88.31 156 ASP A C 1
ATOM 1254 O O . ASP A 1 156 ? 36.912 15.775 46.254 1.00 88.31 156 ASP A O 1
ATOM 1258 N N . SER A 1 157 ? 36.200 13.779 46.984 1.00 87.00 157 SER A N 1
ATOM 1259 C CA . SER A 1 157 ? 36.964 13.831 48.240 1.00 87.00 157 SER A CA 1
ATOM 1260 C C . SER A 1 157 ? 38.489 13.804 48.057 1.00 87.00 157 SER A C 1
ATOM 1262 O O . SER A 1 157 ? 39.213 14.021 49.025 1.00 87.00 157 SER A O 1
ATOM 1264 N N . ASN A 1 158 ? 38.999 13.611 46.831 1.00 63.66 158 ASN A N 1
ATOM 1265 C CA . ASN A 1 158 ? 40.427 13.651 46.476 1.00 63.66 158 ASN A CA 1
ATOM 1266 C C . ASN A 1 158 ? 41.314 12.650 47.261 1.00 63.66 158 ASN A C 1
ATOM 1268 O O . ASN A 1 158 ? 42.537 12.638 47.104 1.00 63.66 158 ASN A O 1
ATOM 1272 N N . ASP A 1 159 ? 40.701 11.769 48.056 1.00 57.50 159 ASP A N 1
ATOM 1273 C CA . ASP A 1 159 ? 41.325 10.663 48.778 1.00 57.50 159 ASP A CA 1
ATOM 1274 C C . ASP A 1 159 ? 41.432 9.453 47.840 1.00 57.50 159 ASP A C 1
ATOM 1276 O O . ASP A 1 159 ? 40.731 8.447 47.955 1.00 57.50 159 ASP A O 1
ATOM 1280 N N . TYR A 1 160 ? 42.324 9.540 46.854 1.00 52.69 160 TYR A N 1
ATOM 1281 C CA . TYR A 1 160 ? 42.583 8.421 45.954 1.00 52.69 160 TYR A CA 1
ATOM 1282 C C . TYR A 1 160 ? 43.798 7.586 46.379 1.00 52.69 160 TYR A C 1
ATOM 1284 O O . TYR A 1 160 ? 44.938 7.970 46.116 1.00 52.69 160 TYR A O 1
ATOM 1292 N N . PRO A 1 161 ? 43.598 6.331 46.824 1.00 53.22 161 PRO A N 1
ATOM 1293 C CA . PRO A 1 161 ? 44.570 5.252 46.659 1.00 53.22 161 PRO A CA 1
ATOM 1294 C C . PRO A 1 161 ? 44.441 4.575 45.269 1.00 53.22 161 PRO A C 1
ATOM 1296 O O . PRO A 1 161 ? 44.768 3.398 45.107 1.00 53.22 161 PRO A O 1
ATOM 1299 N N . ALA A 1 162 ? 43.966 5.285 44.234 1.00 51.38 162 ALA A N 1
ATOM 1300 C CA . ALA A 1 162 ? 43.590 4.706 42.933 1.00 51.38 162 ALA A CA 1
ATOM 1301 C C . ALA A 1 162 ? 44.747 4.379 41.966 1.00 51.38 162 ALA A C 1
ATOM 1303 O O . ALA A 1 162 ? 44.497 3.941 40.846 1.00 51.38 162 ALA A O 1
ATOM 1304 N N . GLN A 1 163 ? 46.015 4.474 42.379 1.00 51.97 163 GLN A N 1
ATOM 1305 C CA . GLN A 1 163 ? 47.130 3.934 41.579 1.00 51.97 163 GLN A CA 1
ATOM 1306 C C . GLN A 1 163 ? 47.482 2.467 41.884 1.00 51.97 163 GLN A C 1
ATOM 1308 O O . GLN A 1 163 ? 48.358 1.910 41.224 1.00 51.97 163 GLN A O 1
ATOM 1313 N N . ARG A 1 164 ? 46.815 1.799 42.840 1.00 50.72 164 ARG A N 1
ATOM 1314 C CA . ARG A 1 164 ? 47.194 0.429 43.249 1.00 50.72 164 ARG A CA 1
ATOM 1315 C C . ARG A 1 164 ? 46.339 -0.726 42.723 1.00 50.72 164 ARG A C 1
ATOM 1317 O O . ARG A 1 164 ? 46.762 -1.861 42.895 1.00 50.72 164 ARG A O 1
ATOM 1324 N N . LEU A 1 165 ? 45.209 -0.490 42.053 1.00 53.50 165 LEU A N 1
ATOM 1325 C CA . LEU A 1 165 ? 44.270 -1.573 41.691 1.00 53.50 165 LEU A CA 1
ATOM 1326 C C . LEU A 1 165 ? 44.107 -1.859 40.187 1.00 53.50 165 LEU A C 1
ATOM 1328 O O . LEU A 1 165 ? 43.318 -2.718 39.817 1.00 53.50 165 LEU A O 1
ATOM 1332 N N . LEU A 1 166 ? 44.900 -1.224 39.315 1.00 51.25 166 LEU A N 1
ATOM 1333 C CA . LEU A 1 166 ? 44.941 -1.519 37.867 1.00 51.25 166 LEU A CA 1
ATOM 1334 C C . LEU A 1 166 ? 46.169 -2.345 37.437 1.00 51.25 166 LEU A C 1
ATOM 1336 O O . LEU A 1 166 ? 46.595 -2.301 36.284 1.00 51.25 166 LEU A O 1
ATOM 1340 N N . LYS A 1 167 ? 46.743 -3.127 38.357 1.00 47.12 167 LYS A N 1
ATOM 1341 C CA . LYS A 1 167 ? 47.852 -4.044 38.070 1.00 47.12 167 LYS A CA 1
ATOM 1342 C C . LYS A 1 167 ? 47.519 -5.464 38.531 1.00 47.12 167 LYS A C 1
ATOM 1344 O O . LYS A 1 167 ? 48.094 -5.935 39.497 1.00 47.12 167 LYS A O 1
ATOM 1349 N N . ASP A 1 168 ? 46.607 -6.133 37.824 1.00 47.97 168 ASP A N 1
ATOM 1350 C CA . ASP A 1 168 ? 46.816 -7.552 37.505 1.00 47.97 168 ASP A CA 1
ATOM 1351 C C . ASP A 1 168 ? 45.898 -8.044 36.369 1.00 47.97 168 ASP A C 1
ATOM 1353 O O . ASP A 1 168 ? 44.724 -8.340 36.588 1.00 47.97 168 ASP A O 1
ATOM 1357 N N . PRO A 1 169 ? 46.388 -8.145 35.121 1.00 54.09 169 PRO A N 1
ATOM 1358 C CA . PRO A 1 169 ? 45.697 -8.852 34.062 1.00 54.09 169 PRO A CA 1
ATOM 1359 C C . PRO A 1 169 ? 46.330 -10.239 33.923 1.00 54.09 169 PRO A C 1
ATOM 1361 O O . PRO A 1 169 ? 47.090 -10.444 32.979 1.00 54.09 169 PRO A O 1
ATOM 1364 N N . ARG A 1 170 ? 46.089 -11.153 34.875 1.00 51.75 170 ARG A N 1
ATOM 1365 C CA . ARG A 1 170 ? 46.322 -12.615 34.771 1.00 51.75 170 ARG A CA 1
ATOM 1366 C C . ARG A 1 170 ? 45.995 -13.290 36.109 1.00 51.75 170 ARG A C 1
ATOM 1368 O O . ARG A 1 170 ? 46.851 -13.416 36.971 1.00 51.75 170 ARG A O 1
ATOM 1375 N N . GLY A 1 171 ? 44.761 -13.757 36.255 1.00 45.78 171 GLY A N 1
ATOM 1376 C CA . GLY A 1 171 ? 44.354 -14.577 37.393 1.00 45.78 171 GLY A CA 1
ATOM 1377 C C . GLY A 1 171 ? 43.221 -15.515 37.002 1.00 45.78 171 GLY A C 1
ATOM 1378 O O . GLY A 1 171 ? 42.063 -15.121 37.007 1.00 45.78 171 GLY A O 1
ATOM 1379 N N . ASP A 1 172 ? 43.607 -16.723 36.600 1.00 45.09 172 ASP A N 1
ATOM 1380 C CA . ASP A 1 172 ? 42.880 -17.987 36.725 1.00 45.09 172 ASP A CA 1
ATOM 1381 C C . ASP A 1 172 ? 41.430 -18.076 36.222 1.00 45.09 172 ASP A C 1
ATOM 1383 O O . ASP A 1 172 ? 40.439 -18.053 36.952 1.00 45.09 172 ASP A O 1
ATOM 1387 N N . ILE A 1 173 ? 41.333 -18.374 34.925 1.00 53.50 173 ILE A N 1
ATOM 1388 C CA . ILE A 1 173 ? 40.232 -19.148 34.348 1.00 53.50 173 ILE A CA 1
ATOM 1389 C C . ILE A 1 173 ? 40.364 -20.572 34.900 1.00 53.50 173 ILE A C 1
ATOM 1391 O O . ILE A 1 173 ? 41.128 -21.341 34.336 1.00 53.50 173 ILE A O 1
ATOM 1395 N N . ASN A 1 174 ? 39.700 -20.900 36.013 1.00 50.69 174 ASN A N 1
ATOM 1396 C CA . ASN A 1 174 ? 39.270 -22.261 36.383 1.00 50.69 174 ASN A CA 1
ATOM 1397 C C . ASN A 1 174 ? 38.460 -22.229 37.694 1.00 50.69 174 ASN A C 1
ATOM 1399 O O . ASN A 1 174 ? 38.931 -22.638 38.751 1.00 50.69 174 ASN A O 1
ATOM 1403 N N . ALA A 1 175 ? 37.208 -21.773 37.617 1.00 45.91 175 ALA A N 1
ATOM 1404 C CA . ALA A 1 175 ? 36.207 -22.017 38.655 1.00 45.91 175 ALA A CA 1
ATOM 1405 C C . ALA A 1 175 ? 35.157 -23.011 38.116 1.00 45.91 175 ALA A C 1
ATOM 1407 O O . ALA A 1 175 ? 34.365 -22.644 37.242 1.00 45.91 175 ALA A O 1
AT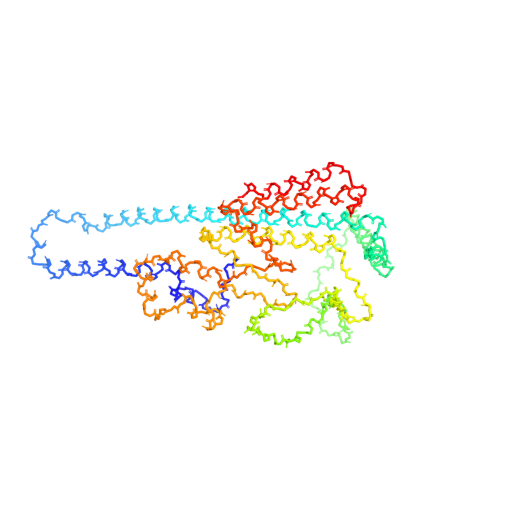OM 1408 N N . PRO A 1 176 ? 35.126 -24.270 38.590 1.00 51.88 176 PRO A N 1
ATOM 1409 C CA . PRO A 1 176 ? 34.066 -25.209 38.260 1.00 51.88 176 PRO A CA 1
ATOM 1410 C C . PRO A 1 176 ? 32.877 -24.935 39.188 1.00 51.88 176 PRO A C 1
ATOM 1412 O O . PRO A 1 176 ? 32.931 -25.233 40.377 1.00 51.88 176 PRO A O 1
ATOM 1415 N N . GLY A 1 177 ? 31.808 -24.336 38.660 1.00 51.75 177 GLY A N 1
ATOM 1416 C CA . GLY A 1 177 ? 30.586 -24.116 39.447 1.00 51.75 177 GLY A CA 1
ATOM 1417 C C . GLY A 1 177 ? 29.711 -22.924 39.065 1.00 51.75 177 GLY A C 1
ATOM 1418 O O . GLY A 1 177 ? 28.798 -22.601 39.819 1.00 51.75 177 GLY A O 1
ATOM 1419 N N . ALA A 1 178 ? 29.941 -22.263 37.927 1.00 39.69 178 ALA A N 1
ATOM 1420 C CA . ALA A 1 178 ? 29.021 -21.236 37.447 1.00 39.69 178 ALA A CA 1
ATOM 1421 C C . ALA A 1 178 ? 27.714 -21.890 36.963 1.00 39.69 178 ALA A C 1
ATOM 1423 O O . ALA A 1 178 ? 27.630 -22.409 35.849 1.00 39.69 178 ALA A O 1
ATOM 1424 N N . SER A 1 179 ? 26.693 -21.877 37.821 1.00 55.00 179 SER A N 1
ATOM 1425 C CA . SER A 1 179 ? 25.309 -22.144 37.433 1.00 55.00 179 SER A CA 1
ATOM 1426 C C . SER A 1 179 ? 24.921 -21.233 36.260 1.00 55.00 179 SER A C 1
ATOM 1428 O O . SER A 1 179 ? 25.235 -20.039 36.305 1.00 55.00 179 SER A O 1
ATOM 1430 N N . PRO A 1 180 ? 24.242 -21.746 35.222 1.00 47.12 180 PRO A N 1
ATOM 1431 C CA . PRO A 1 180 ? 23.872 -20.947 34.064 1.00 47.12 180 PRO A CA 1
ATOM 1432 C C . PRO A 1 180 ? 22.985 -19.775 34.495 1.00 47.12 180 PRO A C 1
ATOM 1434 O O . PRO A 1 180 ? 22.013 -19.956 35.226 1.00 47.12 180 PRO A O 1
ATOM 1437 N N . ASN A 1 181 ? 23.339 -18.572 34.037 1.00 46.12 181 ASN A N 1
ATOM 1438 C CA . ASN A 1 181 ? 22.546 -17.357 34.204 1.00 46.12 181 ASN A CA 1
ATOM 1439 C C . ASN A 1 181 ? 21.063 -17.640 33.878 1.00 46.12 181 ASN A C 1
ATOM 1441 O O . ASN A 1 181 ? 20.764 -17.974 32.729 1.00 46.12 181 ASN A O 1
ATOM 1445 N N . PRO A 1 182 ? 20.118 -17.447 34.817 1.00 46.50 182 PRO A N 1
ATOM 1446 C CA . PRO A 1 182 ? 18.692 -17.655 34.553 1.00 46.50 182 PRO A CA 1
ATOM 1447 C C . PRO A 1 182 ? 18.079 -16.545 33.678 1.00 46.50 182 PRO A C 1
ATOM 1449 O O . PRO A 1 182 ? 16.904 -16.588 33.348 1.00 46.50 182 PRO A O 1
ATOM 1452 N N . PHE A 1 183 ? 18.866 -15.557 33.244 1.00 40.81 183 PHE A N 1
ATOM 1453 C CA . PHE A 1 183 ? 18.397 -14.385 32.498 1.00 40.81 183 PHE A CA 1
ATOM 1454 C C . PHE A 1 183 ? 18.344 -14.571 30.971 1.00 40.81 183 PHE A C 1
ATOM 1456 O O . PHE A 1 183 ? 18.552 -13.631 30.207 1.00 40.81 183 PHE A O 1
ATOM 1463 N N . THR A 1 184 ? 18.009 -15.778 30.514 1.00 42.56 184 THR A N 1
ATOM 1464 C CA . THR A 1 184 ? 17.514 -15.991 29.143 1.00 42.56 184 THR A CA 1
ATOM 1465 C C . THR A 1 184 ? 16.014 -16.266 29.150 1.00 42.56 184 THR A C 1
ATOM 1467 O O . THR A 1 184 ? 15.525 -17.131 28.431 1.00 42.56 184 THR A O 1
ATOM 1470 N N . ASP A 1 185 ? 15.262 -15.473 29.917 1.00 40.62 185 ASP A N 1
ATOM 1471 C CA . ASP A 1 185 ? 13.819 -15.329 29.734 1.00 40.62 185 ASP A CA 1
ATOM 1472 C C . ASP A 1 185 ? 13.563 -14.617 28.399 1.00 40.62 185 ASP A C 1
ATOM 1474 O O . ASP A 1 185 ? 13.256 -13.425 28.310 1.00 40.62 185 ASP A O 1
ATOM 1478 N N . ARG A 1 186 ? 13.686 -15.376 27.307 1.00 40.69 186 ARG A N 1
ATOM 1479 C CA . ARG A 1 186 ? 12.848 -15.121 26.144 1.00 40.69 186 ARG A CA 1
ATOM 1480 C C . ARG A 1 186 ? 11.423 -15.234 26.658 1.00 40.69 186 ARG A C 1
ATOM 1482 O O . ARG A 1 186 ? 11.029 -16.307 27.106 1.00 40.69 186 ARG A O 1
ATOM 1489 N N . ILE A 1 187 ? 10.680 -14.128 26.597 1.00 37.41 187 ILE A N 1
ATOM 1490 C CA . ILE A 1 187 ? 9.226 -14.117 26.776 1.00 37.41 187 ILE A CA 1
ATOM 1491 C C . ILE A 1 187 ? 8.694 -15.357 26.046 1.00 37.41 187 ILE A C 1
ATOM 1493 O O . ILE A 1 187 ? 8.968 -15.474 24.845 1.00 37.41 187 ILE A O 1
ATOM 1497 N N . PRO A 1 188 ? 8.024 -16.305 26.729 1.00 39.59 188 PRO A N 1
ATOM 1498 C CA . PRO A 1 188 ? 7.452 -17.458 26.063 1.00 39.59 188 PRO A CA 1
ATOM 1499 C C . PRO A 1 188 ? 6.421 -16.927 25.074 1.00 39.59 188 PRO A C 1
ATOM 1501 O O . PRO A 1 188 ? 5.313 -16.536 25.436 1.00 39.59 188 PRO A O 1
ATOM 1504 N N . LEU A 1 189 ? 6.820 -16.841 23.807 1.00 35.31 189 LEU A N 1
ATOM 1505 C CA . LEU A 1 189 ? 5.883 -16.650 22.721 1.00 35.31 189 LEU A CA 1
ATOM 1506 C C . LEU A 1 189 ? 5.009 -17.906 22.730 1.00 35.31 189 LEU A C 1
ATOM 1508 O O . LEU A 1 189 ? 5.569 -19.006 22.673 1.00 35.31 189 LEU A O 1
ATOM 1512 N N . PRO A 1 190 ? 3.676 -17.783 22.844 1.00 31.83 190 PRO A N 1
ATOM 1513 C CA . PRO A 1 190 ? 2.802 -18.942 22.782 1.00 31.83 190 PRO A CA 1
ATOM 1514 C C . PRO A 1 190 ? 3.125 -19.709 21.501 1.00 31.83 190 PRO A C 1
ATOM 1516 O O . PRO A 1 190 ? 3.114 -19.142 20.404 1.00 31.83 190 PRO A O 1
ATOM 1519 N N . SER A 1 191 ? 3.486 -20.986 21.650 1.00 36.12 191 SER A N 1
ATOM 1520 C CA . SER A 1 191 ? 3.756 -21.870 20.525 1.00 36.12 191 SER A CA 1
ATOM 1521 C C . SER A 1 191 ? 2.468 -22.005 19.724 1.00 36.12 191 SER A C 1
ATOM 1523 O O . SER A 1 191 ? 1.577 -22.777 20.073 1.00 36.12 191 SER A O 1
ATOM 1525 N N . LEU A 1 192 ? 2.350 -21.214 18.659 1.00 40.94 192 LEU A N 1
ATOM 1526 C CA . LEU A 1 192 ? 1.302 -21.342 17.659 1.00 40.94 192 LEU A CA 1
ATOM 1527 C C . LEU A 1 192 ? 1.508 -22.682 16.947 1.00 40.94 192 LEU A C 1
ATOM 1529 O O . LEU A 1 192 ? 2.203 -22.773 15.934 1.00 40.94 192 LEU A O 1
ATOM 1533 N N . ASN A 1 193 ? 0.918 -23.734 17.519 1.00 34.69 193 ASN A N 1
ATOM 1534 C CA . ASN A 1 193 ? 0.764 -25.037 16.891 1.00 34.69 193 ASN A CA 1
ATOM 1535 C C . ASN A 1 193 ? -0.016 -24.837 15.589 1.00 34.69 193 ASN A C 1
ATOM 1537 O O . ASN A 1 193 ? -1.245 -24.786 15.557 1.00 34.69 193 ASN A O 1
ATOM 1541 N N . SER A 1 194 ? 0.729 -24.694 14.499 1.00 40.09 194 SER A N 1
ATOM 1542 C CA . SER A 1 194 ? 0.234 -24.547 13.139 1.00 40.09 194 SER A CA 1
ATOM 1543 C C . SER A 1 194 ? -0.275 -25.901 12.647 1.00 40.09 194 SER A C 1
ATOM 1545 O O . SER A 1 194 ? 0.327 -26.567 11.809 1.00 40.09 194 SER A O 1
ATOM 1547 N N . ARG A 1 195 ? -1.433 -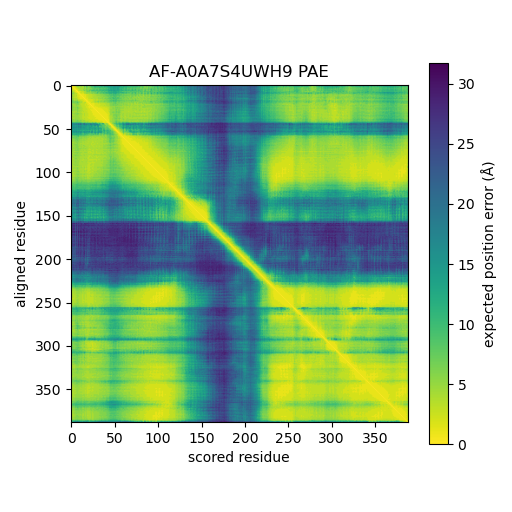26.326 13.164 1.00 37.56 195 ARG A N 1
ATOM 1548 C CA . ARG A 1 195 ? -2.245 -27.342 12.491 1.00 37.56 195 ARG A CA 1
ATOM 1549 C C . ARG A 1 195 ? -2.800 -26.712 11.218 1.00 37.56 195 ARG A C 1
ATOM 1551 O O . ARG A 1 195 ? -3.789 -25.988 11.244 1.00 37.56 195 ARG A O 1
ATOM 1558 N N . GLN A 1 196 ? -2.129 -26.989 10.103 1.00 35.91 196 GLN A N 1
ATOM 1559 C CA . GLN A 1 196 ? -2.633 -26.733 8.759 1.00 35.91 196 GLN A CA 1
ATOM 1560 C C . GLN A 1 196 ? -3.952 -27.498 8.574 1.00 35.91 196 GLN A C 1
ATOM 1562 O O . GLN A 1 196 ? -3.965 -28.689 8.272 1.00 35.91 196 GLN A O 1
ATOM 1567 N N . HIS A 1 197 ? -5.083 -26.831 8.783 1.00 37.09 197 HIS A N 1
ATOM 1568 C CA . HIS A 1 197 ? -6.357 -27.309 8.265 1.00 37.09 197 HIS A CA 1
ATOM 1569 C C . HIS A 1 197 ? -6.452 -26.891 6.802 1.00 37.09 197 HIS A C 1
ATOM 1571 O O . HIS A 1 197 ? -6.611 -25.717 6.475 1.00 37.09 197 HIS A O 1
ATOM 1577 N N . GLY A 1 198 ? -6.283 -27.878 5.919 1.00 31.22 198 GLY A N 1
ATOM 1578 C CA . GLY A 1 198 ? -6.483 -27.727 4.486 1.00 31.22 198 GLY A CA 1
ATOM 1579 C C . GLY A 1 198 ? -7.925 -27.325 4.203 1.00 31.22 198 GLY A C 1
ATOM 1580 O O . GLY A 1 198 ? -8.832 -28.152 4.255 1.00 31.22 198 GLY A O 1
ATOM 1581 N N . TYR A 1 199 ? -8.129 -26.047 3.904 1.00 35.25 199 TYR A N 1
ATOM 1582 C CA . TYR A 1 199 ? -9.411 -25.528 3.455 1.00 35.25 199 TYR A CA 1
ATOM 1583 C C . TYR A 1 199 ? -9.583 -25.903 1.977 1.00 35.25 199 TYR A C 1
ATOM 1585 O O . TYR A 1 199 ? -8.983 -25.292 1.091 1.00 35.25 199 TYR A O 1
ATOM 1593 N N . LYS A 1 200 ? -10.362 -26.954 1.697 1.00 33.34 200 LYS A N 1
ATOM 1594 C CA . LYS A 1 200 ? -10.854 -27.225 0.341 1.00 33.34 200 LYS A CA 1
ATOM 1595 C C . LYS A 1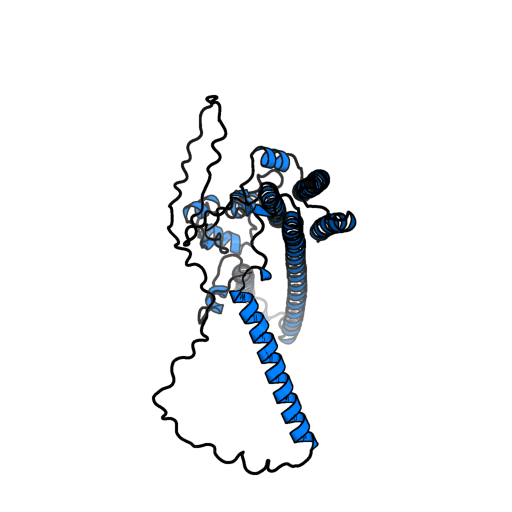 200 ? -11.879 -26.141 0.003 1.00 33.34 200 LYS A C 1
ATOM 1597 O O . LYS A 1 200 ? -12.970 -26.138 0.564 1.00 33.34 200 LYS A O 1
ATOM 1602 N N . GLN A 1 201 ? -11.530 -25.225 -0.901 1.00 36.97 201 GLN A N 1
ATOM 1603 C CA . GLN A 1 201 ? -12.503 -24.351 -1.557 1.00 36.97 201 GLN A CA 1
ATOM 1604 C C . GLN A 1 201 ? -13.481 -25.232 -2.347 1.00 36.97 201 GLN A C 1
ATOM 1606 O O . GLN A 1 201 ? -13.151 -25.752 -3.408 1.00 36.97 201 GLN A O 1
ATOM 1611 N N . SER A 1 202 ? -14.667 -25.446 -1.783 1.00 35.19 202 SER A N 1
ATOM 1612 C CA . SER A 1 202 ? -15.800 -26.060 -2.468 1.00 35.19 202 SER A CA 1
ATOM 1613 C C . SER A 1 202 ? -16.479 -24.989 -3.316 1.00 35.19 202 SER A C 1
ATOM 1615 O O . SER A 1 202 ? -17.305 -24.229 -2.820 1.00 35.19 202 SER A O 1
ATOM 1617 N N . SER A 1 203 ? -16.120 -24.921 -4.594 1.00 37.72 203 SER A N 1
ATOM 1618 C CA . SER A 1 203 ? -16.862 -24.168 -5.603 1.00 37.72 203 SER A CA 1
ATOM 1619 C C . SER A 1 203 ? -18.127 -24.939 -5.989 1.00 37.72 203 SER A C 1
ATOM 1621 O O . SER A 1 203 ? -18.117 -25.674 -6.970 1.00 37.72 203 SER A O 1
ATOM 1623 N N . ASN A 1 204 ? -19.200 -24.788 -5.217 1.00 36.28 204 ASN A N 1
ATOM 1624 C CA . ASN A 1 204 ? -20.545 -25.174 -5.639 1.00 36.28 204 ASN A CA 1
ATOM 1625 C C . ASN A 1 204 ? -21.491 -24.011 -5.335 1.00 36.28 204 ASN A C 1
ATOM 1627 O O . ASN A 1 204 ? -21.686 -23.646 -4.178 1.00 36.28 204 ASN A O 1
ATOM 1631 N N . ALA A 1 205 ? -22.037 -23.417 -6.394 1.00 38.28 205 ALA A N 1
ATOM 1632 C CA . ALA A 1 205 ? -23.106 -22.431 -6.322 1.00 38.28 205 ALA A CA 1
ATOM 1633 C C . ALA A 1 205 ? -24.386 -23.080 -5.758 1.00 38.28 205 ALA A C 1
ATOM 1635 O O . ALA A 1 205 ? -24.690 -24.211 -6.151 1.00 38.28 205 ALA A O 1
ATOM 1636 N N . PRO A 1 206 ? -25.164 -22.409 -4.889 1.00 45.28 206 PRO A N 1
ATOM 1637 C CA . PRO A 1 206 ? -26.463 -22.915 -4.491 1.00 45.28 206 PRO A CA 1
ATOM 1638 C C . PRO A 1 206 ? -27.562 -22.344 -5.393 1.00 45.28 206 PRO A C 1
ATOM 1640 O O . PRO A 1 206 ? -27.732 -21.135 -5.535 1.00 45.28 206 PRO A O 1
ATOM 1643 N N . THR A 1 207 ? -28.342 -23.247 -5.978 1.00 40.12 207 THR A N 1
ATOM 1644 C CA . THR A 1 207 ? -29.713 -22.986 -6.422 1.00 40.12 207 THR A CA 1
ATOM 1645 C C . THR A 1 207 ? -30.571 -22.550 -5.236 1.00 40.12 207 THR A C 1
ATOM 1647 O O . THR A 1 207 ? -30.526 -23.159 -4.167 1.00 40.12 207 THR A O 1
ATOM 1650 N N . ALA A 1 208 ? -31.347 -21.490 -5.453 1.00 44.03 208 ALA A N 1
ATOM 1651 C CA . ALA A 1 208 ? -32.219 -20.849 -4.483 1.00 44.03 208 ALA A CA 1
ATOM 1652 C C . ALA A 1 208 ? -33.251 -21.818 -3.882 1.00 44.03 208 ALA A C 1
ATOM 1654 O O . ALA A 1 208 ? -34.140 -22.310 -4.574 1.00 44.03 208 ALA A O 1
ATOM 1655 N N . ALA A 1 209 ? -33.162 -22.026 -2.571 1.00 39.50 209 ALA A N 1
ATOM 1656 C CA . ALA A 1 209 ? -34.257 -22.506 -1.746 1.00 39.50 209 ALA A CA 1
ATOM 1657 C C . ALA A 1 209 ? -34.263 -21.668 -0.466 1.00 39.50 209 ALA A C 1
ATOM 1659 O O . ALA A 1 209 ? -33.280 -21.633 0.274 1.00 39.50 209 ALA A O 1
ATOM 1660 N N . ALA A 1 210 ? -35.360 -20.940 -0.265 1.00 48.47 210 ALA A N 1
ATOM 1661 C CA . ALA A 1 210 ? -35.619 -20.138 0.917 1.00 48.47 210 ALA A CA 1
ATOM 1662 C C . ALA A 1 210 ? -35.649 -21.049 2.151 1.00 48.47 210 ALA A C 1
ATOM 1664 O O . ALA A 1 210 ? -36.547 -21.877 2.295 1.00 48.47 210 ALA A O 1
ATOM 1665 N N . ALA A 1 211 ? -34.650 -20.904 3.017 1.00 42.06 211 ALA A N 1
ATOM 1666 C CA . ALA A 1 211 ? -34.601 -21.552 4.314 1.00 42.06 211 ALA A CA 1
ATOM 1667 C C . ALA A 1 211 ? -34.314 -20.492 5.376 1.00 42.06 211 ALA A C 1
ATOM 1669 O O . ALA A 1 211 ? -33.327 -19.758 5.311 1.00 42.06 211 ALA A O 1
ATOM 1670 N N . ASP A 1 212 ? -35.250 -20.435 6.309 1.00 50.81 212 ASP A N 1
ATOM 1671 C CA . ASP A 1 212 ? -35.266 -19.716 7.570 1.00 50.81 212 ASP A CA 1
ATOM 1672 C C . ASP A 1 212 ? -33.937 -19.923 8.325 1.00 50.81 212 ASP A C 1
ATOM 1674 O O . ASP A 1 212 ? -33.695 -20.961 8.943 1.00 50.81 212 ASP A O 1
ATOM 1678 N N . ASN A 1 213 ? -33.011 -18.971 8.176 1.00 41.72 213 ASN A N 1
ATOM 1679 C CA . ASN A 1 213 ? -31.678 -19.036 8.771 1.00 41.72 213 ASN A CA 1
ATOM 1680 C C . ASN A 1 213 ? -31.698 -18.346 10.128 1.00 41.72 213 ASN A C 1
ATOM 1682 O O . ASN A 1 213 ? -31.244 -17.214 10.307 1.00 41.72 213 ASN A O 1
ATOM 1686 N N . ASP A 1 214 ? -32.215 -19.098 11.091 1.00 42.25 214 ASP A N 1
ATOM 1687 C CA . ASP A 1 214 ? -31.989 -18.859 12.500 1.00 42.25 214 ASP A CA 1
ATOM 1688 C C . ASP A 1 214 ? -30.477 -18.772 12.763 1.00 42.25 214 ASP A C 1
ATOM 1690 O O . ASP A 1 214 ? -29.673 -19.630 12.377 1.00 42.25 214 ASP A O 1
ATOM 1694 N N . SER A 1 215 ? -30.093 -17.655 13.365 1.00 42.69 215 SER A N 1
ATOM 1695 C CA . SER A 1 215 ? -28.734 -17.146 13.496 1.00 42.69 215 SER A CA 1
ATOM 1696 C C . SER A 1 215 ? -27.895 -17.986 14.463 1.00 42.69 215 SER A C 1
ATOM 1698 O O . SER A 1 215 ? -27.490 -17.554 15.542 1.00 42.69 215 SER A O 1
ATOM 1700 N N . LYS A 1 216 ? -27.542 -19.208 14.053 1.00 42.56 216 LYS A N 1
ATOM 1701 C CA . LYS A 1 216 ? -26.484 -20.006 14.680 1.00 42.56 216 LYS A CA 1
ATOM 1702 C C . LYS A 1 216 ? -25.130 -19.372 14.368 1.00 42.56 216 LYS A C 1
ATOM 1704 O O . LYS A 1 216 ? -24.334 -19.883 13.585 1.00 42.56 216 LYS A O 1
ATOM 1709 N N . ARG A 1 217 ? -24.869 -18.230 15.012 1.00 48.81 217 ARG A N 1
ATOM 1710 C CA . ARG A 1 217 ? -23.546 -17.621 15.146 1.00 48.81 217 ARG A CA 1
ATOM 1711 C C . ARG A 1 217 ? -22.599 -18.709 15.640 1.00 48.81 217 ARG A C 1
ATOM 1713 O O . ARG A 1 217 ? -22.704 -19.158 16.782 1.00 48.81 217 ARG A O 1
ATOM 1720 N N . LEU A 1 218 ? -21.693 -19.141 14.767 1.00 44.66 218 LEU A N 1
ATOM 1721 C CA . LEU A 1 218 ? -20.586 -20.026 15.105 1.00 44.66 218 LEU A CA 1
ATOM 1722 C C . LEU A 1 218 ? -19.801 -19.384 16.255 1.00 44.66 218 LEU A C 1
ATOM 1724 O O . LEU A 1 218 ? -18.980 -18.495 16.042 1.00 44.66 218 LEU A O 1
ATOM 1728 N N . LYS A 1 219 ? -20.067 -19.820 17.492 1.00 47.84 219 LYS A N 1
ATOM 1729 C CA . LYS A 1 219 ? -19.211 -19.536 18.645 1.00 47.84 219 LYS A CA 1
ATOM 1730 C C . LYS A 1 219 ? -17.910 -20.300 18.430 1.00 47.84 219 LYS A C 1
ATOM 1732 O O . LYS A 1 219 ? -17.742 -21.419 18.908 1.00 47.84 219 LYS A O 1
ATOM 1737 N N . VAL A 1 220 ? -16.996 -19.710 17.667 1.00 52.12 220 VAL A N 1
ATOM 1738 C CA . VAL A 1 220 ? -15.618 -20.185 17.563 1.00 52.12 220 VAL A CA 1
ATOM 1739 C C . VAL A 1 220 ? -14.956 -19.894 18.908 1.00 52.12 220 VAL A C 1
ATOM 1741 O O . VAL A 1 220 ? -14.400 -18.820 19.119 1.00 52.12 220 VAL A O 1
ATOM 1744 N N . SER A 1 221 ? -15.072 -20.820 19.865 1.00 52.22 221 SER A N 1
ATOM 1745 C CA . SER A 1 221 ? -14.329 -20.714 21.120 1.00 52.22 221 SER A CA 1
ATOM 1746 C C . SER A 1 221 ? -12.881 -21.104 20.833 1.00 52.22 221 SER A C 1
ATOM 1748 O O . SER A 1 221 ? -12.562 -22.288 20.689 1.00 52.22 221 SER A O 1
ATOM 1750 N N . VAL A 1 222 ? -12.000 -20.118 20.714 1.00 58.91 222 VAL A N 1
ATOM 1751 C CA . VAL A 1 222 ? -10.561 -20.371 20.649 1.00 58.91 222 VAL A CA 1
ATOM 1752 C C . VAL A 1 222 ? -10.120 -20.789 22.051 1.00 58.91 222 VAL A C 1
ATOM 1754 O O . VAL A 1 222 ? -10.095 -19.975 22.972 1.00 58.91 222 VAL A O 1
ATOM 1757 N N . LYS A 1 223 ? -9.829 -22.081 22.238 1.00 49.69 223 LYS A N 1
ATOM 1758 C CA . LYS A 1 223 ? -9.193 -22.571 23.465 1.00 49.69 223 LYS A CA 1
ATOM 1759 C C . LYS A 1 223 ? -7.721 -22.181 23.409 1.00 49.69 223 LYS A C 1
ATOM 1761 O O . LYS A 1 223 ? -6.976 -22.737 22.608 1.00 49.69 223 LYS A O 1
ATOM 1766 N N . ILE A 1 224 ? -7.327 -21.215 24.231 1.00 57.41 224 ILE A N 1
ATOM 1767 C CA . ILE A 1 224 ? -5.918 -20.919 24.493 1.00 57.41 224 ILE A CA 1
ATOM 1768 C C . ILE A 1 224 ? -5.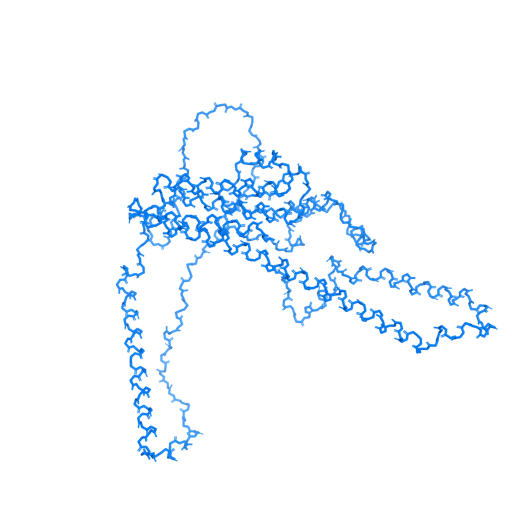447 -21.905 25.569 1.00 57.41 224 ILE A C 1
ATOM 1770 O O . ILE A 1 224 ? -6.187 -22.191 26.517 1.00 57.41 224 ILE A O 1
ATOM 1774 N N . ASP A 1 225 ? -4.248 -22.459 25.389 1.00 52.88 225 ASP A N 1
ATOM 1775 C CA . ASP A 1 225 ? -3.606 -23.367 26.342 1.00 52.88 225 ASP A CA 1
ATOM 1776 C C . ASP A 1 225 ? -3.576 -22.703 27.730 1.00 52.88 225 ASP A C 1
ATOM 1778 O O . ASP A 1 225 ? -2.887 -21.711 27.950 1.00 52.88 225 ASP A O 1
ATOM 1782 N N . GLY A 1 226 ? -4.421 -23.191 28.643 1.00 68.81 226 GLY A N 1
ATOM 1783 C CA . GLY A 1 226 ? -4.711 -22.532 29.924 1.00 68.81 226 GLY A CA 1
ATOM 1784 C C . GLY A 1 226 ? -6.175 -22.615 30.368 1.00 68.81 226 GLY A C 1
ATOM 1785 O O . GLY A 1 226 ? -6.493 -22.272 31.501 1.00 68.81 226 GLY A O 1
ATOM 1786 N N . GLY A 1 227 ? -7.084 -23.089 29.509 1.00 66.69 227 GLY A N 1
ATOM 1787 C CA . GLY A 1 227 ? -8.459 -23.441 29.897 1.00 66.69 227 GLY A CA 1
ATOM 1788 C C . GLY A 1 227 ? -9.412 -22.258 30.110 1.00 66.69 227 GLY A C 1
ATOM 1789 O O . GLY A 1 227 ? -10.612 -22.480 30.267 1.00 66.69 227 GLY A O 1
ATOM 1790 N N . GLN A 1 228 ? -8.930 -21.013 30.051 1.00 65.12 228 GLN A N 1
ATOM 1791 C CA . GLN A 1 228 ? -9.800 -19.839 30.050 1.00 65.12 228 GLN A CA 1
ATOM 1792 C C . GLN A 1 228 ? -10.482 -19.699 28.685 1.00 65.12 228 GLN A C 1
ATOM 1794 O O . GLN A 1 228 ? -9.830 -19.566 27.648 1.00 65.12 228 GLN A O 1
ATOM 1799 N N . GLN A 1 229 ? -11.815 -19.758 28.682 1.00 68.56 229 GLN A N 1
ATOM 1800 C CA . GLN A 1 229 ? -12.609 -19.450 27.498 1.00 68.56 229 GLN A CA 1
ATOM 1801 C C . GLN A 1 229 ? -12.455 -17.960 27.196 1.00 68.56 229 GLN A C 1
ATOM 1803 O O . GLN A 1 229 ? -12.875 -17.116 27.985 1.00 68.56 229 GLN A O 1
ATOM 1808 N N . MET A 1 230 ? -11.835 -17.635 26.064 1.00 67.62 230 MET A N 1
ATOM 1809 C CA . MET A 1 230 ? -11.729 -16.256 25.611 1.00 67.62 230 MET A CA 1
ATOM 1810 C C . MET A 1 230 ? -13.135 -15.764 25.259 1.00 67.62 230 MET A C 1
ATOM 1812 O O . MET A 1 230 ? -13.783 -16.316 24.365 1.00 67.62 230 MET A O 1
ATOM 1816 N N . GLN A 1 231 ? -13.629 -14.761 25.985 1.00 78.00 231 GLN A N 1
ATOM 1817 C CA . GLN A 1 231 ? -14.871 -14.102 25.603 1.00 78.00 231 GLN A CA 1
ATOM 1818 C C . GLN A 1 231 ? -14.676 -13.447 24.227 1.00 78.00 231 GLN A C 1
ATOM 1820 O O . GLN A 1 231 ? -13.607 -12.883 23.965 1.00 78.00 231 GLN A O 1
ATOM 1825 N N . PRO A 1 232 ? -15.662 -13.549 23.318 1.00 82.44 232 PRO A N 1
ATOM 1826 C CA . PRO A 1 232 ? -15.564 -12.891 22.026 1.00 82.44 232 PRO A CA 1
ATOM 1827 C C . PRO A 1 232 ? -15.433 -11.372 22.231 1.00 82.44 232 PRO A C 1
ATOM 1829 O O . PRO A 1 232 ? -16.050 -10.833 23.151 1.00 82.44 232 PRO A O 1
ATOM 1832 N N . PRO A 1 233 ? -14.652 -10.670 21.390 1.00 87.38 233 PRO A N 1
ATOM 1833 C CA . PRO A 1 233 ? -14.554 -9.217 21.474 1.00 87.38 233 PRO A CA 1
ATOM 1834 C C . PRO A 1 233 ? -15.936 -8.581 21.291 1.00 87.38 233 PRO A C 1
ATOM 1836 O O . PRO A 1 233 ? -16.806 -9.159 20.632 1.00 87.38 233 PRO A O 1
ATOM 1839 N N . SER A 1 234 ? -16.137 -7.385 21.842 1.00 91.94 234 SER A N 1
ATOM 1840 C CA . SER A 1 234 ? -17.386 -6.642 21.660 1.00 91.94 234 SER A CA 1
ATOM 1841 C C . SER A 1 234 ? -17.690 -6.416 20.174 1.00 91.94 234 SER A C 1
ATOM 1843 O O . SER A 1 234 ? -16.784 -6.338 19.338 1.00 91.94 234 SER A O 1
ATOM 1845 N N . LEU A 1 235 ? -18.976 -6.304 19.836 1.00 92.19 235 LEU A N 1
ATOM 1846 C CA . LEU A 1 235 ? -19.402 -6.060 18.453 1.00 92.19 235 LEU A CA 1
ATOM 1847 C C . LEU A 1 235 ? -18.857 -4.739 17.916 1.00 92.19 235 LEU A C 1
ATOM 1849 O O . LEU A 1 235 ? -18.386 -4.706 16.785 1.00 92.19 235 LEU A O 1
ATOM 1853 N N . PHE A 1 236 ? -18.803 -3.714 18.769 1.00 94.25 236 PHE A N 1
ATOM 1854 C CA . PHE A 1 236 ? -18.157 -2.441 18.468 1.00 94.25 236 PHE A CA 1
ATOM 1855 C C . PHE A 1 236 ? -16.717 -2.628 17.969 1.00 94.25 236 PHE A C 1
ATOM 1857 O O . PHE A 1 236 ? -16.356 -2.123 16.911 1.00 94.25 236 PHE A O 1
ATOM 1864 N N . LEU A 1 237 ? -15.884 -3.384 18.698 1.00 94.12 237 LEU A N 1
ATOM 1865 C CA . LEU A 1 237 ? -14.487 -3.589 18.305 1.00 94.12 237 LEU A CA 1
ATOM 1866 C C . LEU A 1 237 ? -14.362 -4.418 17.026 1.00 94.12 237 LEU A C 1
ATOM 1868 O O . LEU A 1 237 ? -13.441 -4.187 16.246 1.00 94.12 237 LEU A O 1
ATOM 1872 N N . GLN A 1 238 ? -15.267 -5.375 16.809 1.00 94.94 238 GLN A N 1
ATOM 1873 C CA . GLN A 1 238 ? -15.290 -6.172 15.582 1.00 94.94 238 GLN A CA 1
ATOM 1874 C C . GLN A 1 238 ? -15.626 -5.309 14.361 1.00 94.94 238 GLN A C 1
ATOM 1876 O O . GLN A 1 238 ? -14.903 -5.369 13.369 1.00 94.94 238 GLN A O 1
ATOM 1881 N N . GLU A 1 239 ? -16.674 -4.486 14.449 1.00 96.56 239 GLU A N 1
ATOM 1882 C CA . GLU A 1 239 ? -17.107 -3.582 13.376 1.00 96.56 239 GLU A CA 1
ATOM 1883 C C . GLU A 1 239 ? -16.063 -2.486 13.124 1.00 96.56 239 GLU A C 1
ATOM 1885 O O . GLU A 1 239 ? -15.660 -2.273 11.983 1.00 96.56 239 GLU A O 1
ATOM 1890 N N . CYS A 1 240 ? -15.509 -1.887 14.183 1.00 96.88 240 CYS A N 1
ATOM 1891 C CA . CYS A 1 240 ? -14.416 -0.921 14.080 1.00 96.88 240 CYS A CA 1
ATOM 1892 C C . CYS A 1 240 ? -13.188 -1.520 13.376 1.00 96.88 240 CYS A C 1
ATOM 1894 O O . CYS A 1 240 ? -12.632 -0.909 12.465 1.00 96.88 240 CYS A O 1
ATOM 1896 N N . ALA A 1 241 ? -12.745 -2.716 13.780 1.00 96.56 241 ALA A N 1
ATOM 1897 C CA . ALA A 1 241 ? -11.589 -3.367 13.168 1.00 96.56 241 ALA A CA 1
ATOM 1898 C C . ALA A 1 241 ? -11.856 -3.739 11.701 1.00 96.56 241 ALA A C 1
ATOM 1900 O O . ALA A 1 241 ? -10.972 -3.581 10.856 1.00 96.56 241 ALA A O 1
ATOM 1901 N N . HIS A 1 242 ? -13.073 -4.198 11.397 1.00 97.56 242 HIS A N 1
ATOM 1902 C CA . HIS A 1 242 ? -13.521 -4.464 10.037 1.00 97.56 242 HIS A CA 1
ATOM 1903 C C . HIS A 1 242 ? -13.448 -3.195 9.175 1.00 97.56 242 HIS A C 1
ATOM 1905 O O . HIS A 1 242 ? -12.684 -3.188 8.208 1.00 97.56 242 HIS A O 1
ATOM 1911 N N . LEU A 1 243 ? -14.121 -2.107 9.568 1.00 98.06 243 LEU A N 1
ATOM 1912 C CA . LEU A 1 243 ? -14.177 -0.856 8.802 1.00 98.06 243 LEU A CA 1
ATOM 1913 C C . LEU A 1 243 ? -12.795 -0.216 8.611 1.00 98.06 243 LEU A C 1
ATOM 1915 O O . LEU A 1 243 ? -12.464 0.207 7.505 1.00 98.06 243 LEU A O 1
ATOM 1919 N N . MET A 1 244 ? -11.941 -0.211 9.640 1.00 98.06 244 MET A N 1
ATOM 1920 C CA . MET A 1 244 ? -10.571 0.306 9.513 1.00 98.06 244 MET A CA 1
ATOM 1921 C C . MET A 1 244 ? -9.718 -0.551 8.568 1.00 98.06 244 MET A C 1
ATOM 1923 O O . MET A 1 244 ? -8.936 -0.024 7.772 1.00 98.06 244 MET A O 1
ATOM 1927 N N . SER A 1 245 ? -9.881 -1.879 8.608 1.00 97.50 245 SER A N 1
ATOM 1928 C CA . SER A 1 245 ? -9.197 -2.773 7.667 1.00 97.50 245 SER A CA 1
ATOM 1929 C C . SER A 1 245 ? -9.734 -2.641 6.239 1.00 97.50 245 SER A C 1
ATOM 1931 O O . SER A 1 245 ? -8.952 -2.722 5.292 1.00 97.50 245 SER A O 1
ATOM 1933 N N . LEU A 1 246 ? -11.037 -2.384 6.079 1.00 97.81 246 LEU A N 1
ATOM 1934 C CA . LEU A 1 246 ? -11.681 -2.136 4.795 1.00 97.81 246 LEU A CA 1
ATOM 1935 C C . LEU A 1 246 ? -11.187 -0.819 4.191 1.00 97.81 246 LEU A C 1
ATOM 1937 O O . LEU A 1 246 ? -10.798 -0.806 3.026 1.00 97.81 246 LEU A O 1
ATOM 1941 N N . LEU A 1 247 ? -11.108 0.252 4.990 1.00 97.88 247 LEU A N 1
ATOM 1942 C CA . LEU A 1 247 ? -10.565 1.548 4.575 1.00 97.88 247 LEU A CA 1
ATOM 1943 C C . LEU A 1 247 ? -9.134 1.393 4.052 1.00 97.88 247 LEU A C 1
ATOM 1945 O O . LEU A 1 247 ? -8.826 1.803 2.933 1.00 97.88 247 LEU A O 1
ATOM 1949 N N . SER A 1 248 ? -8.286 0.709 4.826 1.00 96.94 248 SER A N 1
ATOM 1950 C CA . SER A 1 248 ? -6.903 0.425 4.443 1.00 96.94 248 SER A CA 1
ATOM 1951 C C . SER A 1 248 ? -6.806 -0.405 3.159 1.00 96.94 248 SER A C 1
ATOM 1953 O O . SER A 1 248 ? -6.042 -0.070 2.252 1.00 96.94 248 SER A O 1
ATOM 1955 N N . ALA A 1 249 ? -7.602 -1.470 3.047 1.00 96.31 249 ALA A N 1
ATOM 1956 C CA . ALA A 1 249 ? -7.602 -2.352 1.887 1.00 96.31 249 ALA A CA 1
ATOM 1957 C C . ALA A 1 249 ? -8.070 -1.643 0.608 1.00 96.31 249 ALA A C 1
ATOM 1959 O O . ALA A 1 249 ? -7.447 -1.805 -0.444 1.00 96.31 249 ALA A O 1
ATOM 1960 N N . VAL A 1 250 ? -9.135 -0.841 0.695 1.00 95.88 250 VAL A N 1
ATOM 1961 C CA . VAL A 1 250 ? -9.665 -0.075 -0.439 1.00 95.88 250 VAL A CA 1
ATOM 1962 C C . VAL A 1 250 ? -8.662 0.996 -0.861 1.00 95.88 250 VAL A C 1
ATOM 1964 O O . VAL A 1 250 ? -8.328 1.046 -2.040 1.00 95.88 250 VAL A O 1
ATOM 1967 N N . ALA A 1 251 ? -8.085 1.763 0.068 1.00 95.69 251 ALA A N 1
ATOM 1968 C CA . ALA A 1 251 ? -7.048 2.750 -0.248 1.00 95.69 251 ALA A CA 1
ATOM 1969 C C . ALA A 1 251 ? -5.809 2.129 -0.917 1.00 95.69 251 ALA A C 1
ATOM 1971 O O . ALA A 1 251 ? -5.276 2.640 -1.898 1.00 95.69 251 ALA A O 1
ATOM 1972 N N . MET A 1 252 ? -5.358 0.967 -0.447 1.00 94.94 252 MET A N 1
ATOM 1973 C CA . MET A 1 252 ? -4.223 0.284 -1.072 1.00 94.94 252 MET A CA 1
ATOM 1974 C C . MET A 1 252 ? -4.570 -0.322 -2.439 1.00 94.94 252 MET A C 1
ATOM 1976 O O . MET A 1 252 ? -3.696 -0.449 -3.299 1.00 94.94 252 MET A O 1
ATOM 1980 N N . SER A 1 253 ? -5.833 -0.693 -2.667 1.00 93.31 253 SER A N 1
ATOM 1981 C CA . SER A 1 253 ? -6.336 -1.108 -3.984 1.00 93.31 253 SER A CA 1
ATOM 1982 C C . SER A 1 253 ? -6.368 0.064 -4.961 1.00 93.31 253 SER A C 1
ATOM 1984 O O . SER A 1 253 ? -5.925 -0.088 -6.100 1.00 93.31 253 SER A O 1
ATOM 1986 N N . THR A 1 254 ? -6.770 1.258 -4.517 1.00 91.94 254 THR A N 1
ATOM 1987 C CA . THR A 1 254 ? -6.768 2.449 -5.378 1.00 91.94 254 THR A CA 1
ATOM 1988 C C . THR A 1 254 ? -5.358 2.900 -5.742 1.00 91.94 254 THR A C 1
ATOM 1990 O O . THR A 1 254 ? -5.093 3.144 -6.918 1.00 91.94 254 THR A O 1
ATOM 1993 N N . LEU A 1 255 ? -4.417 2.897 -4.789 1.00 92.06 255 LEU A N 1
ATOM 1994 C CA . LEU A 1 255 ? -3.001 3.197 -5.049 1.00 92.06 255 LEU A CA 1
ATOM 1995 C C . LEU A 1 255 ? -2.344 2.208 -6.025 1.00 92.06 255 LEU A C 1
ATOM 1997 O O . LEU A 1 255 ? -1.386 2.550 -6.719 1.00 92.06 255 LEU A O 1
ATOM 2001 N N . ARG A 1 256 ? -2.861 0.978 -6.125 1.00 90.19 256 ARG A N 1
ATOM 2002 C CA . ARG A 1 256 ? -2.387 -0.024 -7.095 1.00 90.19 256 ARG A CA 1
ATOM 2003 C C . ARG A 1 256 ? -2.929 0.175 -8.511 1.00 90.19 256 ARG A C 1
ATOM 2005 O O . ARG A 1 256 ? -2.527 -0.584 -9.398 1.00 90.19 256 ARG A O 1
ATOM 2012 N N . ASN A 1 257 ? -3.742 1.213 -8.720 1.00 76.00 257 ASN A N 1
ATOM 2013 C CA . ASN A 1 257 ? -4.309 1.622 -10.000 1.00 76.00 257 ASN A CA 1
ATOM 2014 C C . ASN A 1 257 ? -5.123 0.502 -10.668 1.00 76.00 257 ASN A C 1
ATOM 2016 O O . ASN A 1 257 ? -4.870 0.110 -11.811 1.00 76.00 257 ASN A O 1
ATOM 2020 N N . ASP A 1 258 ? -6.066 -0.068 -9.916 1.00 75.00 258 ASP A N 1
ATOM 2021 C CA . ASP A 1 258 ? -7.028 -1.020 -10.467 1.00 75.00 258 ASP A CA 1
ATOM 2022 C C . ASP A 1 258 ? -7.960 -0.317 -11.475 1.00 75.00 258 ASP A C 1
ATOM 2024 O O . ASP A 1 258 ? -8.308 0.852 -11.309 1.00 75.00 258 ASP A O 1
ATOM 2028 N N . ILE A 1 259 ? -8.341 -1.018 -12.553 1.00 77.75 259 ILE A N 1
ATOM 2029 C CA . ILE A 1 259 ? -9.169 -0.446 -13.627 1.00 77.75 259 ILE A CA 1
ATOM 2030 C C . ILE A 1 259 ? -10.509 0.016 -13.049 1.00 77.75 259 ILE A C 1
ATOM 2032 O O . ILE A 1 259 ? -11.179 -0.726 -12.322 1.00 77.75 259 ILE A O 1
ATOM 2036 N N . GLU A 1 260 ? -10.935 1.216 -13.432 1.00 77.56 260 GLU A N 1
ATOM 2037 C CA . GLU A 1 260 ? -12.254 1.734 -13.083 1.00 77.56 260 GLU A CA 1
ATOM 2038 C C . GLU A 1 260 ? -13.370 0.781 -13.533 1.00 77.56 260 GLU A C 1
ATOM 2040 O O . GLU A 1 260 ? -13.384 0.282 -14.656 1.00 77.56 260 GLU A O 1
ATOM 2045 N N . GLY A 1 261 ? -14.309 0.503 -12.629 1.00 78.94 261 GLY A N 1
ATOM 2046 C CA . GLY A 1 261 ? -15.417 -0.421 -12.881 1.00 78.94 261 GLY A CA 1
ATOM 2047 C C . GLY A 1 261 ? -15.085 -1.903 -12.689 1.00 78.94 261 GLY A C 1
ATOM 2048 O O . GLY A 1 261 ? -15.994 -2.723 -12.771 1.00 78.94 261 GLY A O 1
ATOM 2049 N N . THR A 1 262 ? -13.834 -2.269 -12.386 1.00 83.94 262 THR A N 1
ATOM 2050 C CA . THR A 1 262 ? -13.527 -3.638 -11.940 1.00 83.94 262 THR A CA 1
ATOM 2051 C C . THR A 1 262 ? -13.749 -3.803 -10.439 1.00 83.94 262 THR A C 1
ATOM 2053 O O . THR A 1 262 ? -13.632 -2.850 -9.657 1.00 83.94 262 THR A O 1
ATOM 2056 N N . GLU A 1 263 ? -14.117 -5.022 -10.042 1.00 83.75 263 GLU A N 1
ATOM 2057 C CA . GLU A 1 263 ? -14.238 -5.404 -8.639 1.00 83.75 263 GLU A CA 1
ATOM 2058 C C . GLU A 1 263 ? -12.896 -5.240 -7.931 1.00 83.75 263 GLU A C 1
ATOM 2060 O O . GLU A 1 263 ? -11.864 -5.732 -8.393 1.00 83.75 263 GLU A O 1
ATOM 2065 N N . THR A 1 264 ? -12.911 -4.541 -6.795 1.00 84.06 264 THR A N 1
ATOM 2066 C CA . THR A 1 264 ? -11.743 -4.459 -5.920 1.00 84.06 264 THR A CA 1
ATOM 2067 C C . THR A 1 264 ? -11.465 -5.857 -5.377 1.00 84.06 264 THR A C 1
ATOM 2069 O O . THR A 1 264 ? -12.361 -6.437 -4.758 1.00 84.06 264 THR A O 1
ATOM 2072 N N . PRO A 1 265 ? -10.261 -6.418 -5.579 1.00 89.44 265 PRO A N 1
ATOM 2073 C CA . PRO A 1 265 ? -9.946 -7.774 -5.154 1.00 89.44 265 PRO A CA 1
ATOM 2074 C C . PRO A 1 265 ? -9.770 -7.807 -3.631 1.00 89.44 265 PRO A C 1
ATOM 2076 O O . PRO A 1 265 ? -8.655 -7.740 -3.110 1.00 89.44 265 PRO A O 1
ATOM 2079 N N . LEU A 1 266 ? -10.886 -7.873 -2.913 1.00 94.50 266 LEU A N 1
ATOM 2080 C CA . LEU A 1 266 ? -10.950 -7.958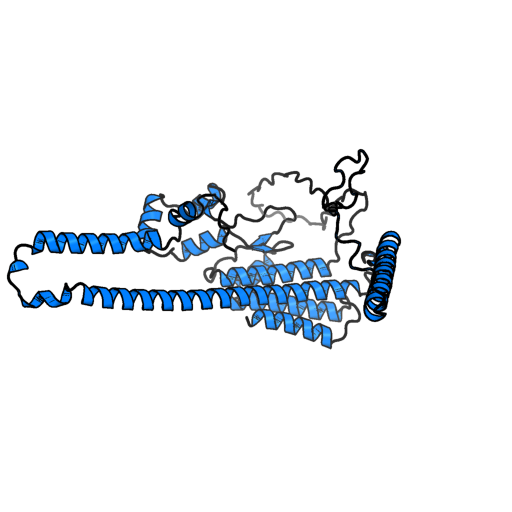 -1.461 1.00 94.50 266 LEU A CA 1
ATOM 2081 C C . LEU A 1 266 ? -11.282 -9.400 -1.073 1.00 94.50 266 LEU A C 1
ATOM 2083 O O . LEU A 1 266 ? -12.162 -10.027 -1.655 1.00 94.50 266 LEU A O 1
ATOM 2087 N N . ILE A 1 267 ? -10.559 -9.947 -0.100 1.00 94.81 267 ILE A N 1
ATOM 2088 C CA . ILE A 1 267 ? -10.816 -11.280 0.456 1.00 94.81 267 ILE A CA 1
ATOM 2089 C C . ILE A 1 267 ? -10.901 -11.210 1.977 1.00 94.81 267 ILE A C 1
ATOM 2091 O O . ILE A 1 267 ? -10.363 -10.302 2.606 1.00 94.81 267 ILE A O 1
ATOM 2095 N N . GLN A 1 268 ? -11.528 -12.205 2.595 1.00 96.19 268 GLN A N 1
ATOM 2096 C CA . GLN A 1 268 ? -11.561 -12.306 4.049 1.00 96.19 268 GLN A CA 1
ATOM 2097 C C . GLN A 1 268 ? -10.169 -12.598 4.624 1.00 96.19 268 GLN A C 1
ATOM 2099 O O . GLN A 1 268 ? -9.455 -13.504 4.182 1.00 96.19 268 GLN A O 1
ATOM 2104 N N . TYR A 1 269 ? -9.788 -11.845 5.654 1.00 95.62 269 TYR A N 1
ATOM 2105 C CA . TYR A 1 269 ? -8.652 -12.177 6.497 1.00 95.62 269 TYR A CA 1
ATOM 2106 C C . TYR A 1 269 ? -9.020 -13.320 7.443 1.00 95.62 269 TYR A C 1
ATOM 2108 O O . TYR A 1 269 ? -9.935 -13.198 8.256 1.00 95.62 269 TYR A O 1
ATOM 2116 N N . VAL A 1 270 ? -8.259 -14.412 7.379 1.00 93.19 270 VAL A N 1
ATOM 2117 C CA . VAL A 1 270 ? -8.364 -15.525 8.327 1.00 93.19 270 VAL A CA 1
ATOM 2118 C C . VAL A 1 270 ? -7.157 -15.470 9.270 1.00 93.19 270 VAL A C 1
ATOM 2120 O O . VAL A 1 270 ? -6.023 -15.564 8.786 1.00 93.19 270 VAL A O 1
ATOM 2123 N N . PRO A 1 271 ? -7.346 -15.322 10.594 1.00 89.31 271 PRO A N 1
ATOM 2124 C CA . PRO A 1 271 ? -6.244 -15.352 11.552 1.00 89.31 271 PRO A CA 1
ATOM 2125 C C . PRO A 1 271 ? -5.382 -16.610 11.397 1.00 89.31 271 PRO A C 1
ATOM 2127 O O . PRO A 1 271 ? -5.895 -17.714 11.228 1.00 89.31 271 PRO A O 1
ATOM 2130 N N . GLY A 1 272 ? -4.060 -16.439 11.414 1.00 90.81 272 GLY A N 1
ATOM 2131 C CA . GLY A 1 272 ? -3.102 -17.533 11.215 1.00 90.81 272 GLY A CA 1
ATOM 2132 C C . GLY A 1 272 ? -2.901 -17.964 9.757 1.00 90.81 272 GLY A C 1
ATOM 2133 O O . GLY A 1 272 ? -2.018 -18.778 9.487 1.00 90.81 272 GLY A O 1
ATOM 2134 N N . SER A 1 273 ? -3.657 -17.412 8.800 1.00 90.69 273 SER A N 1
ATOM 2135 C CA . SER A 1 273 ? -3.354 -17.624 7.382 1.00 90.69 273 SER A CA 1
ATOM 2136 C C . SER A 1 273 ? -1.981 -17.031 7.036 1.00 90.69 273 SER A C 1
ATOM 2138 O O . SER A 1 273 ? -1.665 -15.917 7.465 1.00 90.69 273 SER A O 1
ATOM 2140 N N . PRO A 1 274 ? -1.146 -17.734 6.248 1.00 91.50 274 PRO A N 1
ATOM 2141 C CA . PRO A 1 274 ? 0.157 -17.211 5.865 1.00 91.50 274 PRO A CA 1
ATOM 2142 C C . PRO A 1 274 ? -0.022 -15.937 5.043 1.00 91.50 274 PRO A C 1
ATOM 2144 O O . PRO A 1 274 ? -0.970 -15.825 4.253 1.00 91.50 274 PRO A O 1
ATOM 2147 N N . TRP A 1 275 ? 0.885 -14.978 5.213 1.00 87.38 275 TRP A N 1
ATOM 2148 C CA . TRP A 1 275 ? 0.921 -13.786 4.371 1.00 87.38 275 TRP A CA 1
ATOM 2149 C C . TRP A 1 275 ? 1.023 -14.191 2.895 1.00 87.38 275 TRP A C 1
ATOM 2151 O O . TRP A 1 275 ? 1.712 -15.166 2.574 1.00 87.38 275 TRP A O 1
ATOM 2161 N N . PRO A 1 276 ? 0.318 -13.496 1.985 1.00 87.69 276 PRO A N 1
ATOM 2162 C CA . PRO A 1 276 ? 0.479 -13.764 0.567 1.00 87.69 276 PRO A CA 1
ATOM 2163 C C . PRO A 1 276 ? 1.948 -13.527 0.184 1.00 87.69 276 PRO A C 1
ATOM 2165 O O . PRO A 1 276 ? 2.584 -12.623 0.734 1.00 87.69 276 PRO A O 1
ATOM 2168 N N . PRO A 1 277 ? 2.515 -14.323 -0.737 1.00 87.25 277 PRO A N 1
ATOM 2169 C CA . PRO A 1 277 ? 3.890 -14.115 -1.152 1.00 87.25 277 PRO A CA 1
ATOM 2170 C C . PRO A 1 277 ? 4.036 -12.714 -1.756 1.00 87.25 277 PRO A C 1
ATOM 2172 O O . PRO A 1 277 ? 3.287 -12.334 -2.657 1.00 87.25 277 PRO A O 1
ATOM 2175 N N . VAL A 1 278 ? 5.019 -11.955 -1.262 1.00 82.56 278 VAL A N 1
ATOM 2176 C CA . VAL A 1 278 ? 5.356 -10.619 -1.787 1.00 82.56 278 VAL A CA 1
ATOM 2177 C C . VAL A 1 278 ? 5.749 -10.717 -3.263 1.00 82.56 278 VAL A C 1
ATOM 2179 O O . VAL A 1 278 ? 5.378 -9.873 -4.083 1.00 82.56 278 VAL A O 1
ATOM 2182 N N . ASP A 1 279 ? 6.478 -11.783 -3.599 1.00 81.94 279 ASP A N 1
ATOM 2183 C CA . ASP A 1 279 ? 6.961 -12.050 -4.943 1.00 81.94 279 ASP A CA 1
ATOM 2184 C C . ASP A 1 279 ? 5.905 -12.810 -5.774 1.00 81.94 279 ASP A C 1
ATOM 2186 O O . ASP A 1 279 ? 5.547 -13.938 -5.412 1.00 81.94 279 ASP A O 1
ATOM 2190 N N . PRO A 1 280 ? 5.419 -12.256 -6.904 1.00 76.88 280 PRO A N 1
ATOM 2191 C CA . PRO A 1 280 ? 4.453 -12.940 -7.768 1.00 76.88 280 PRO A CA 1
ATOM 2192 C C . PRO A 1 280 ? 4.986 -14.256 -8.341 1.00 76.88 280 PRO A C 1
ATOM 2194 O O . PRO A 1 280 ? 4.208 -15.141 -8.697 1.00 76.88 280 PRO A O 1
ATOM 2197 N N . ASP A 1 281 ? 6.308 -14.409 -8.429 1.00 80.81 281 ASP A N 1
ATOM 2198 C CA . ASP A 1 281 ? 6.932 -15.610 -8.974 1.00 80.81 281 ASP A CA 1
ATOM 2199 C C . ASP A 1 281 ? 6.761 -16.808 -8.026 1.00 80.81 281 ASP A C 1
ATOM 2201 O O . ASP A 1 281 ? 6.736 -17.956 -8.480 1.00 80.81 281 ASP A O 1
ATOM 2205 N N . LYS A 1 282 ? 6.551 -16.532 -6.730 1.00 86.81 282 LYS A N 1
ATOM 2206 C CA . LYS A 1 282 ? 6.273 -17.519 -5.678 1.00 86.81 282 LYS A CA 1
ATOM 2207 C C . LYS A 1 282 ? 4.781 -17.865 -5.548 1.00 86.81 282 LYS A C 1
ATOM 2209 O O . LYS A 1 282 ? 4.429 -18.695 -4.713 1.00 86.81 282 LYS A O 1
ATOM 2214 N N . LEU A 1 283 ? 3.896 -17.251 -6.342 1.00 88.69 283 LEU A N 1
ATOM 2215 C CA . LEU A 1 283 ? 2.481 -17.635 -6.380 1.00 88.69 283 LEU A CA 1
ATOM 2216 C C . LEU A 1 283 ? 2.318 -19.055 -6.932 1.00 88.69 283 LEU A C 1
ATOM 2218 O O . LEU A 1 283 ? 3.142 -19.539 -7.714 1.00 88.69 283 LEU A O 1
ATOM 2222 N N . SER A 1 284 ? 1.222 -19.716 -6.548 1.00 90.19 284 SER A N 1
ATOM 2223 C CA . SER A 1 284 ? 0.937 -21.069 -7.024 1.00 90.19 284 SER A CA 1
ATOM 2224 C C . SER A 1 284 ? 0.887 -21.105 -8.563 1.00 90.19 284 SER A C 1
ATOM 2226 O O . SER A 1 284 ? 0.401 -20.155 -9.188 1.00 90.19 284 SER A O 1
ATOM 2228 N N . PRO A 1 285 ? 1.358 -22.188 -9.211 1.00 89.12 285 PRO A N 1
ATOM 2229 C CA . PRO A 1 285 ? 1.359 -22.290 -10.672 1.00 89.12 285 PRO A CA 1
ATOM 2230 C C . PRO A 1 285 ? -0.030 -22.096 -11.290 1.00 89.12 285 PRO A C 1
ATOM 2232 O O . PRO A 1 285 ? -0.143 -21.545 -12.381 1.00 89.12 285 PRO A O 1
ATOM 2235 N N . HIS A 1 286 ? -1.084 -22.508 -10.578 1.00 89.69 286 HIS A N 1
ATOM 2236 C CA . HIS A 1 286 ? -2.469 -22.314 -10.996 1.00 89.69 286 HIS A CA 1
ATOM 2237 C C . HIS A 1 286 ? -2.841 -20.828 -11.078 1.00 89.69 286 HIS A C 1
ATOM 2239 O O . HIS A 1 286 ? -3.307 -20.373 -12.118 1.00 89.69 286 HIS A O 1
ATOM 2245 N N . ILE A 1 287 ? -2.574 -20.058 -10.017 1.00 87.44 287 ILE A N 1
ATOM 2246 C CA . ILE A 1 287 ? -2.831 -18.610 -9.994 1.00 87.44 287 ILE A CA 1
ATOM 2247 C C . ILE A 1 287 ? -1.964 -17.915 -11.049 1.00 87.44 287 ILE A C 1
ATOM 2249 O O . ILE A 1 287 ? -2.459 -17.096 -11.817 1.00 87.44 287 ILE A O 1
ATOM 2253 N N . ARG A 1 288 ? -0.693 -18.320 -11.184 1.00 88.31 288 ARG A N 1
ATOM 2254 C CA . ARG A 1 288 ? 0.212 -17.799 -12.219 1.00 88.31 288 ARG A CA 1
ATOM 2255 C C . ARG A 1 288 ? -0.320 -17.983 -13.637 1.00 88.31 288 ARG A C 1
ATOM 2257 O O . ARG A 1 288 ? -0.189 -17.060 -14.433 1.00 88.31 288 ARG A O 1
ATOM 2264 N N . ARG A 1 289 ? -0.933 -19.126 -13.959 1.00 86.75 289 ARG A N 1
ATOM 2265 C CA . ARG A 1 289 ? -1.519 -19.381 -15.289 1.00 86.75 289 ARG A CA 1
ATOM 2266 C C . ARG A 1 289 ? -2.701 -18.463 -15.613 1.00 86.75 289 ARG A C 1
ATOM 2268 O O . ARG A 1 289 ? -2.916 -18.177 -16.784 1.00 86.75 289 ARG A O 1
ATOM 2275 N N . GLN A 1 290 ? -3.433 -17.967 -14.611 1.00 84.12 290 GLN A N 1
ATOM 2276 C CA . GLN A 1 290 ? -4.585 -17.083 -14.838 1.00 84.12 290 GLN A CA 1
ATOM 2277 C C . GLN A 1 290 ? -4.182 -15.706 -15.385 1.00 84.12 290 GLN A C 1
ATOM 2279 O O . GLN A 1 290 ? -4.929 -15.118 -16.161 1.00 84.12 290 GLN A O 1
ATOM 2284 N N . PHE A 1 291 ? -2.999 -15.199 -15.023 1.00 83.25 291 PHE A N 1
ATOM 2285 C CA . PHE A 1 291 ? -2.487 -13.916 -15.529 1.00 83.25 291 PHE A CA 1
ATOM 2286 C C . PHE A 1 291 ? -1.305 -14.053 -16.499 1.00 83.25 291 PHE A C 1
ATOM 2288 O O . PHE A 1 291 ? -0.975 -13.099 -17.202 1.00 83.25 291 PHE A O 1
ATOM 2295 N N . HIS A 1 292 ? -0.682 -15.230 -16.583 1.00 78.06 292 HIS A N 1
ATOM 2296 C CA . HIS A 1 292 ? 0.328 -15.561 -17.584 1.00 78.06 292 HIS A CA 1
ATOM 2297 C C . HIS A 1 292 ? -0.204 -16.631 -18.535 1.00 78.06 292 HIS A C 1
ATOM 2299 O O . HIS A 1 292 ? 0.091 -17.814 -18.378 1.00 78.06 292 HIS A O 1
ATOM 2305 N N . TYR A 1 293 ? -0.959 -16.199 -19.544 1.00 69.75 293 TYR A N 1
ATOM 2306 C CA . TYR A 1 293 ? -1.382 -17.080 -20.637 1.00 69.75 293 TYR A CA 1
ATOM 2307 C C . TYR A 1 293 ? -0.271 -17.303 -21.680 1.00 69.75 293 TYR A C 1
ATOM 2309 O O . TYR A 1 293 ? -0.410 -18.095 -22.604 1.00 69.75 293 TYR A O 1
ATOM 2317 N N . GLU A 1 294 ? 0.848 -16.590 -21.552 1.00 76.00 294 GLU A N 1
ATOM 2318 C CA . GLU A 1 294 ? 1.858 -16.510 -22.599 1.00 76.00 294 GLU A CA 1
ATOM 2319 C C . GLU A 1 294 ? 3.089 -17.352 -22.285 1.00 76.00 294 GLU A C 1
ATOM 2321 O O . GLU A 1 294 ? 3.562 -17.414 -21.147 1.00 76.00 294 GLU A O 1
ATOM 2326 N N . ASN A 1 295 ? 3.643 -17.956 -23.337 1.00 86.44 295 ASN A N 1
ATOM 2327 C CA . ASN A 1 295 ? 4.931 -18.631 -23.288 1.00 86.44 295 ASN A CA 1
ATOM 2328 C C . ASN A 1 295 ? 6.006 -17.686 -22.734 1.00 86.44 295 ASN A C 1
ATOM 2330 O O . ASN A 1 295 ? 6.039 -16.499 -23.068 1.00 86.44 295 ASN A O 1
ATOM 2334 N N . THR A 1 296 ? 6.937 -18.225 -21.942 1.00 83.38 296 THR A N 1
ATOM 2335 C CA . THR A 1 296 ? 8.049 -17.467 -21.339 1.00 83.38 296 THR A CA 1
ATOM 2336 C C . THR A 1 296 ? 8.795 -16.610 -22.365 1.00 83.38 296 THR A C 1
ATOM 2338 O O . THR A 1 296 ? 9.161 -15.481 -22.060 1.00 83.38 296 THR A O 1
ATOM 2341 N N . LEU A 1 297 ? 8.955 -17.109 -23.595 1.00 87.25 297 LEU A N 1
ATOM 2342 C CA . LEU A 1 297 ? 9.590 -16.389 -24.700 1.00 87.25 297 LEU A CA 1
ATOM 2343 C C . LEU A 1 297 ? 8.829 -15.104 -25.065 1.00 87.25 297 LEU A C 1
ATOM 2345 O O . LEU A 1 297 ? 9.446 -14.051 -25.170 1.00 87.25 297 LEU A O 1
ATOM 2349 N N . VAL A 1 298 ? 7.498 -15.152 -25.175 1.00 87.75 298 VAL A N 1
ATOM 2350 C CA . VAL A 1 298 ? 6.667 -13.976 -25.495 1.00 87.75 298 VAL A CA 1
ATOM 2351 C C . VAL A 1 298 ? 6.763 -12.930 -24.386 1.00 87.75 298 VAL A C 1
ATOM 2353 O O . VAL A 1 298 ? 6.903 -11.744 -24.674 1.00 87.75 298 VAL A O 1
ATOM 2356 N N . ILE A 1 299 ? 6.766 -13.365 -23.122 1.00 83.31 299 ILE A N 1
ATOM 2357 C CA . ILE A 1 299 ? 6.948 -12.473 -21.969 1.00 83.31 299 ILE A CA 1
ATOM 2358 C C . ILE A 1 299 ? 8.320 -11.794 -22.033 1.00 83.31 299 ILE A C 1
ATOM 2360 O O . ILE A 1 299 ? 8.409 -10.580 -21.853 1.00 83.31 299 ILE A O 1
ATOM 2364 N N . THR A 1 300 ? 9.382 -12.553 -22.318 1.00 84.25 300 THR A N 1
ATOM 2365 C CA . THR A 1 300 ? 10.739 -12.012 -22.468 1.00 84.25 300 THR A CA 1
ATOM 2366 C C . THR A 1 300 ? 10.816 -11.032 -23.636 1.00 84.25 300 THR A C 1
ATOM 2368 O O . THR A 1 300 ? 11.311 -9.926 -23.454 1.00 84.25 300 THR A O 1
ATOM 2371 N N . CYS A 1 301 ? 10.266 -11.376 -24.803 1.00 87.50 301 CYS A N 1
ATOM 2372 C CA . CYS A 1 301 ? 10.215 -10.480 -25.958 1.00 87.50 301 CYS A CA 1
ATOM 2373 C C . CYS A 1 301 ? 9.453 -9.191 -25.642 1.00 87.50 301 CYS A C 1
ATOM 2375 O O . CYS A 1 301 ? 9.967 -8.107 -25.890 1.00 87.50 301 CYS A O 1
ATOM 2377 N N . ARG A 1 302 ? 8.271 -9.266 -25.022 1.00 86.69 302 ARG A N 1
ATOM 2378 C CA . ARG A 1 302 ? 7.529 -8.064 -24.608 1.00 86.69 302 ARG A CA 1
ATOM 2379 C C . ARG A 1 302 ? 8.307 -7.215 -23.612 1.00 86.69 302 ARG A C 1
ATOM 2381 O O . ARG A 1 302 ? 8.318 -5.995 -23.742 1.00 86.69 302 ARG A O 1
ATOM 2388 N N . SER A 1 303 ? 8.988 -7.854 -22.661 1.00 83.44 303 SER A N 1
ATOM 2389 C CA . SER A 1 303 ? 9.860 -7.159 -21.712 1.00 83.44 303 SER A CA 1
ATOM 2390 C C . SER A 1 303 ? 11.036 -6.468 -22.410 1.00 83.44 303 SER A C 1
ATOM 2392 O O . SER A 1 303 ? 11.404 -5.373 -21.995 1.00 83.44 303 SER A O 1
ATOM 2394 N N . LEU A 1 304 ? 11.604 -7.073 -23.460 1.00 85.25 304 LEU A N 1
ATOM 2395 C CA . LEU A 1 304 ? 12.684 -6.493 -24.269 1.00 85.25 304 LEU A CA 1
ATOM 2396 C C . LEU A 1 304 ? 12.212 -5.279 -25.079 1.00 85.25 304 LEU A C 1
ATOM 2398 O O . LEU A 1 304 ? 12.905 -4.270 -25.120 1.00 85.25 304 LEU A O 1
ATOM 2402 N N . PHE A 1 305 ? 11.021 -5.345 -25.678 1.00 86.25 305 PHE A N 1
ATOM 2403 C CA . PHE A 1 305 ? 10.446 -4.239 -26.459 1.00 86.25 305 PHE A CA 1
ATOM 2404 C C . PHE A 1 305 ? 9.787 -3.150 -25.603 1.00 86.25 305 PHE A C 1
ATOM 2406 O O . PHE A 1 305 ? 9.143 -2.253 -26.144 1.00 86.25 305 PHE A O 1
ATOM 2413 N N . ASN A 1 306 ? 9.910 -3.233 -24.274 1.00 81.12 306 ASN A N 1
ATOM 2414 C CA . ASN A 1 306 ? 9.213 -2.361 -23.331 1.00 81.12 306 ASN A CA 1
ATOM 2415 C C . ASN A 1 306 ? 7.699 -2.270 -23.612 1.00 81.12 306 ASN A C 1
ATOM 2417 O O . ASN A 1 306 ? 7.067 -1.234 -23.395 1.00 81.12 306 ASN A O 1
ATOM 2421 N N . TYR A 1 307 ? 7.106 -3.358 -24.115 1.00 86.75 307 TYR A N 1
ATOM 2422 C CA . TYR A 1 307 ? 5.669 -3.414 -24.318 1.00 86.75 307 TYR A CA 1
ATOM 2423 C C . TYR A 1 307 ? 5.034 -3.528 -22.935 1.00 86.75 307 TYR A C 1
ATOM 2425 O O . TYR A 1 307 ? 5.059 -4.592 -22.307 1.00 86.75 307 TYR A O 1
ATOM 2433 N N . SER A 1 308 ? 4.557 -2.390 -22.426 1.00 73.81 308 SER A N 1
ATOM 2434 C CA . SER A 1 308 ? 3.943 -2.310 -21.105 1.00 73.81 308 SER A CA 1
ATOM 2435 C C . SER A 1 308 ? 2.810 -3.328 -20.987 1.00 73.81 308 SER A C 1
ATOM 2437 O O . SER A 1 308 ? 2.139 -3.670 -21.967 1.00 73.81 308 SER A O 1
ATOM 2439 N N . ARG A 1 309 ? 2.596 -3.832 -19.769 1.00 77.81 309 ARG A N 1
ATOM 2440 C CA . ARG A 1 309 ? 1.462 -4.710 -19.474 1.00 77.81 309 ARG A CA 1
ATOM 2441 C C . ARG A 1 309 ? 0.181 -3.990 -19.888 1.00 77.81 309 ARG A C 1
ATOM 2443 O O . ARG A 1 309 ? -0.068 -2.871 -19.450 1.00 77.81 309 ARG A O 1
ATOM 2450 N N . ASN A 1 310 ? -0.632 -4.641 -20.720 1.00 84.38 310 ASN A N 1
ATOM 2451 C CA . ASN A 1 310 ? -1.968 -4.149 -21.045 1.00 84.38 310 ASN A CA 1
ATOM 2452 C C . ASN A 1 310 ? -2.731 -3.926 -19.727 1.00 84.38 310 ASN A C 1
ATOM 2454 O O . ASN A 1 310 ? -2.590 -4.745 -18.812 1.00 84.38 310 ASN A O 1
ATOM 2458 N N . ALA A 1 311 ? -3.540 -2.868 -19.632 1.00 84.31 311 ALA A N 1
ATOM 2459 C CA . ALA A 1 311 ? -4.326 -2.540 -18.445 1.00 84.31 311 ALA A CA 1
ATOM 2460 C C . ALA A 1 311 ? -5.019 -3.790 -17.874 1.00 84.31 311 ALA A C 1
ATOM 2462 O O . ALA A 1 311 ? -4.874 -4.095 -16.694 1.00 84.31 311 ALA A O 1
ATOM 2463 N N . LYS A 1 312 ? -5.639 -4.609 -18.739 1.00 85.31 312 LYS A N 1
ATOM 2464 C CA . LYS A 1 312 ? -6.285 -5.875 -18.350 1.00 85.31 312 LYS A CA 1
ATOM 2465 C C . LYS A 1 312 ? -5.342 -6.844 -17.625 1.00 85.31 312 LYS A C 1
ATOM 2467 O O . LYS A 1 312 ? -5.716 -7.450 -16.625 1.00 85.31 312 LYS A O 1
ATOM 2472 N N . THR A 1 313 ? -4.114 -7.008 -18.119 1.00 84.06 313 THR A N 1
ATOM 2473 C CA . THR A 1 313 ? -3.111 -7.882 -17.483 1.00 84.06 313 THR A CA 1
ATOM 2474 C C . THR A 1 313 ? -2.603 -7.310 -16.166 1.00 84.06 313 THR A C 1
ATOM 2476 O O . THR A 1 313 ? -2.327 -8.077 -15.248 1.00 84.06 313 THR A O 1
ATOM 2479 N N . THR A 1 314 ? -2.525 -5.982 -16.043 1.00 84.69 314 THR A N 1
ATOM 2480 C CA . THR A 1 314 ? -2.200 -5.301 -14.782 1.00 84.69 314 THR A CA 1
ATOM 2481 C C . THR A 1 314 ? -3.290 -5.541 -13.743 1.00 84.69 314 THR A C 1
ATOM 2483 O O . THR A 1 314 ? -2.969 -5.919 -12.621 1.00 84.69 314 THR A O 1
ATOM 2486 N N . THR A 1 315 ? -4.563 -5.450 -14.127 1.00 86.00 315 THR A N 1
ATOM 2487 C CA . THR A 1 315 ? -5.694 -5.750 -13.238 1.00 86.00 315 THR A CA 1
ATOM 2488 C C . THR A 1 315 ? -5.727 -7.207 -12.816 1.00 86.00 315 THR A C 1
ATOM 2490 O O . THR A 1 315 ? -5.827 -7.480 -11.629 1.00 86.00 315 THR A O 1
ATOM 2493 N N . LEU A 1 316 ? -5.558 -8.159 -13.741 1.00 85.62 316 LEU A N 1
ATOM 2494 C CA . LEU A 1 316 ? -5.477 -9.583 -13.385 1.00 85.62 316 LEU A CA 1
ATOM 2495 C C . LEU A 1 316 ? -4.299 -9.867 -12.444 1.00 85.62 316 LEU A C 1
ATOM 2497 O O . LEU A 1 316 ? -4.425 -10.609 -11.471 1.00 85.62 316 LEU A O 1
ATOM 2501 N N . TYR A 1 317 ? -3.153 -9.240 -12.708 1.00 85.62 317 TYR A N 1
ATOM 2502 C CA . TYR A 1 317 ? -1.978 -9.322 -11.848 1.00 85.62 317 TYR A CA 1
ATOM 2503 C C . TYR A 1 317 ? -2.224 -8.706 -10.463 1.00 85.62 317 TYR A C 1
ATOM 2505 O O . TYR A 1 317 ? -1.698 -9.191 -9.457 1.00 85.62 317 TYR A O 1
ATOM 2513 N N . ASN A 1 318 ? -3.023 -7.642 -10.391 1.00 87.50 318 ASN A N 1
ATOM 2514 C CA . ASN A 1 318 ? -3.402 -7.043 -9.126 1.00 87.50 318 ASN A CA 1
ATOM 2515 C C . ASN A 1 318 ? -4.402 -7.898 -8.354 1.00 87.50 318 ASN A C 1
ATOM 2517 O O . ASN A 1 318 ? -4.171 -8.140 -7.167 1.00 87.50 318 ASN A O 1
ATOM 2521 N N . ALA A 1 319 ? -5.408 -8.429 -9.047 1.00 86.56 319 ALA A N 1
ATOM 2522 C CA . ALA A 1 319 ? -6.430 -9.322 -8.522 1.00 86.56 319 ALA A CA 1
ATOM 2523 C C . ALA A 1 319 ? -5.856 -10.629 -7.963 1.00 86.56 319 ALA A C 1
ATOM 2525 O O . ALA A 1 319 ? -6.360 -11.152 -6.976 1.00 86.56 319 ALA A O 1
ATOM 2526 N N . ALA A 1 320 ? -4.738 -11.112 -8.514 1.00 88.00 320 ALA A N 1
ATOM 2527 C CA . ALA A 1 320 ? -4.010 -12.260 -7.971 1.00 88.00 320 ALA A CA 1
ATOM 2528 C C . ALA A 1 320 ? -3.407 -12.015 -6.569 1.00 88.00 320 ALA A C 1
ATOM 2530 O O . ALA A 1 320 ? -2.945 -12.957 -5.922 1.00 88.00 320 ALA A O 1
ATOM 2531 N N . ARG A 1 321 ? -3.379 -10.762 -6.096 1.00 90.25 321 ARG A N 1
ATOM 2532 C CA . ARG A 1 321 ? -2.882 -10.360 -4.771 1.00 90.25 321 ARG A CA 1
ATOM 2533 C C . ARG A 1 321 ? -3.957 -9.540 -4.059 1.00 90.25 321 ARG A C 1
ATOM 2535 O O . ARG A 1 321 ? -3.789 -8.322 -3.927 1.00 90.25 321 ARG A O 1
ATOM 2542 N N . PRO A 1 322 ? -5.056 -10.191 -3.654 1.00 92.25 322 PRO A N 1
ATOM 2543 C CA . PRO A 1 322 ? -6.171 -9.498 -3.044 1.00 92.25 322 PRO A CA 1
ATOM 2544 C C . PRO A 1 322 ? -5.804 -8.975 -1.652 1.00 92.25 322 PRO A C 1
ATOM 2546 O O . PRO A 1 322 ? -4.998 -9.583 -0.936 1.00 92.25 322 PRO A O 1
ATOM 2549 N N . PHE A 1 323 ? -6.406 -7.853 -1.265 1.00 95.00 323 PHE A N 1
ATOM 2550 C CA . PHE A 1 323 ? -6.266 -7.318 0.084 1.00 95.00 323 PHE A CA 1
ATOM 2551 C C . PHE A 1 323 ? -7.183 -8.061 1.042 1.00 95.00 323 PHE A C 1
ATOM 2553 O O . PHE A 1 323 ? -8.320 -8.390 0.714 1.00 95.00 323 PHE A O 1
ATOM 2560 N N . ARG A 1 324 ? -6.660 -8.358 2.230 1.00 95.81 324 ARG A N 1
ATOM 2561 C CA . ARG A 1 324 ? -7.391 -9.100 3.251 1.00 95.81 324 ARG A CA 1
ATOM 2562 C C . ARG A 1 324 ? -8.096 -8.124 4.186 1.00 95.81 324 ARG A C 1
ATOM 2564 O O . ARG A 1 324 ? -7.424 -7.291 4.785 1.00 95.81 324 ARG A O 1
ATOM 2571 N N . VAL A 1 325 ? -9.407 -8.268 4.333 1.00 97.19 325 VAL A N 1
ATOM 2572 C CA . VAL A 1 325 ? -10.258 -7.451 5.210 1.00 97.19 325 VAL A CA 1
ATOM 2573 C C . VAL A 1 325 ? -10.685 -8.287 6.416 1.00 97.19 325 VAL A C 1
ATOM 2575 O O . VAL A 1 325 ? -11.109 -9.438 6.264 1.00 97.19 325 VAL A O 1
ATOM 2578 N N . LEU A 1 326 ? -10.549 -7.739 7.626 1.00 96.19 326 LEU A N 1
ATOM 2579 C CA . LEU A 1 326 ? -11.001 -8.394 8.856 1.00 96.19 326 LEU A CA 1
ATOM 2580 C C . LEU A 1 326 ? -12.518 -8.576 8.800 1.00 96.19 326 LEU A C 1
ATOM 2582 O O . LEU A 1 326 ? -13.232 -7.638 8.487 1.00 96.19 326 LEU A O 1
ATOM 2586 N N . GLY A 1 327 ? -13.019 -9.783 9.064 1.00 94.94 327 GLY A N 1
ATOM 2587 C CA . GLY A 1 327 ? -14.456 -10.082 8.978 1.00 94.94 327 GLY A CA 1
ATOM 2588 C C . GLY A 1 327 ? -14.963 -10.444 7.575 1.00 94.94 327 GLY A C 1
ATOM 2589 O O . GLY A 1 327 ? -15.981 -11.119 7.477 1.00 94.94 327 GLY A O 1
ATOM 2590 N N . GLY A 1 328 ? -14.210 -10.153 6.511 1.00 95.88 328 GLY A N 1
ATOM 2591 C CA . GLY A 1 328 ? -14.669 -10.324 5.125 1.00 95.88 328 GLY A CA 1
ATOM 2592 C C . GLY A 1 328 ? -15.247 -9.030 4.569 1.00 95.88 328 GLY A C 1
ATOM 2593 O O . GLY A 1 328 ? -15.094 -7.995 5.198 1.00 95.88 328 GLY A O 1
ATOM 2594 N N . VAL A 1 329 ? -15.853 -9.087 3.387 1.00 96.44 329 VAL A N 1
ATOM 2595 C CA . VAL A 1 329 ? -16.616 -7.976 2.800 1.00 96.44 329 VAL A CA 1
ATOM 2596 C C . VAL A 1 329 ? -17.956 -8.553 2.375 1.00 96.44 329 VAL A C 1
ATOM 2598 O O . VAL A 1 329 ? -17.989 -9.608 1.741 1.00 96.44 329 VAL A O 1
ATOM 2601 N N . SER A 1 330 ? -19.041 -7.913 2.784 1.00 96.38 330 SER A N 1
ATOM 2602 C CA . SER A 1 330 ? -20.399 -8.324 2.437 1.00 96.38 330 SER A CA 1
ATOM 2603 C C . SER A 1 330 ? -20.752 -7.944 0.997 1.00 96.38 330 SER A C 1
ATOM 2605 O O . SER A 1 330 ? -20.227 -6.977 0.444 1.00 96.38 330 SER A O 1
ATOM 2607 N N . ASP A 1 331 ? -21.700 -8.666 0.396 1.00 95.19 331 ASP A N 1
ATOM 2608 C CA . ASP A 1 331 ? -22.162 -8.376 -0.970 1.00 95.19 331 ASP A CA 1
ATOM 2609 C C . ASP A 1 331 ? -22.761 -6.962 -1.090 1.00 95.19 331 ASP A C 1
ATOM 2611 O O . ASP A 1 331 ? -22.594 -6.297 -2.111 1.00 95.19 331 ASP A O 1
ATOM 2615 N N . ALA A 1 332 ? -23.400 -6.466 -0.023 1.00 96.50 332 ALA A N 1
ATOM 2616 C CA . ALA A 1 332 ? -23.938 -5.108 0.040 1.00 96.50 332 ALA A CA 1
ATOM 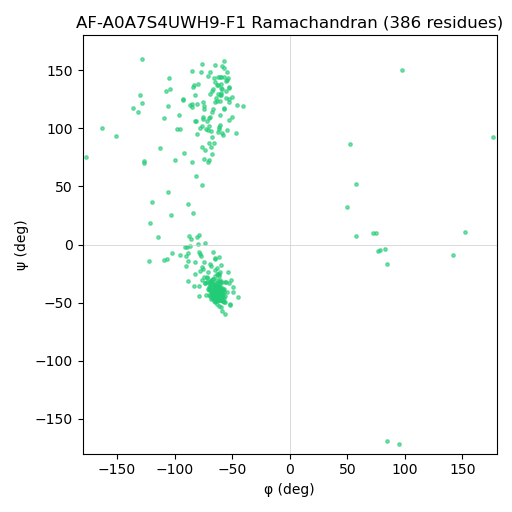2617 C C . ALA A 1 332 ? -22.826 -4.045 0.014 1.00 96.50 332 ALA A C 1
ATOM 2619 O O . ALA A 1 332 ? -22.927 -3.063 -0.722 1.00 96.50 332 ALA A O 1
ATOM 2620 N N . GLU A 1 333 ? -21.739 -4.249 0.763 1.00 97.12 333 GLU A N 1
ATOM 2621 C CA . GLU A 1 333 ? -20.573 -3.357 0.728 1.00 97.12 333 GLU A CA 1
ATOM 2622 C C . GLU A 1 333 ? -19.910 -3.370 -0.647 1.00 97.12 333 GLU A C 1
ATOM 2624 O O . GLU A 1 333 ? -19.577 -2.309 -1.172 1.00 97.12 333 GLU A O 1
ATOM 2629 N N . ILE A 1 334 ? -19.768 -4.550 -1.264 1.00 95.12 334 ILE A N 1
ATOM 2630 C CA . ILE A 1 334 ? -19.243 -4.680 -2.629 1.00 95.12 334 ILE A CA 1
ATOM 2631 C C . ILE A 1 334 ? -20.123 -3.893 -3.603 1.00 95.12 334 ILE A C 1
ATOM 2633 O O . ILE A 1 334 ? -19.594 -3.123 -4.403 1.00 95.12 334 ILE A O 1
ATOM 2637 N N . GLN A 1 335 ? -21.447 -4.020 -3.514 1.00 94.94 335 GLN A N 1
ATOM 2638 C CA . GLN A 1 335 ? -22.374 -3.290 -4.375 1.00 94.94 335 GLN A CA 1
ATOM 2639 C C . GLN A 1 335 ? -22.255 -1.769 -4.189 1.00 94.94 335 GLN A C 1
ATOM 2641 O O . GLN A 1 335 ? -22.199 -1.026 -5.170 1.00 94.94 335 GLN A O 1
ATOM 2646 N N . LEU A 1 336 ? -22.163 -1.283 -2.948 1.00 96.50 336 LEU A N 1
ATOM 2647 C CA . LEU A 1 336 ? -21.972 0.145 -2.670 1.00 96.50 336 LEU A CA 1
ATOM 2648 C C . LEU A 1 336 ? -20.616 0.654 -3.185 1.00 96.50 336 LEU A C 1
ATOM 2650 O O . LEU A 1 336 ? -20.551 1.724 -3.794 1.00 96.50 336 LEU A O 1
ATOM 2654 N N . LEU A 1 337 ? -19.549 -0.134 -3.028 1.00 95.19 337 LEU A N 1
ATOM 2655 C CA . LEU A 1 337 ? -18.226 0.167 -3.581 1.00 95.19 337 LEU A CA 1
ATOM 2656 C C . LEU A 1 337 ? -18.221 0.159 -5.114 1.00 95.19 337 LEU A C 1
ATOM 2658 O O . LEU A 1 337 ? -17.514 0.958 -5.723 1.00 95.19 337 LEU A O 1
ATOM 2662 N N . GLN A 1 338 ? -18.990 -0.720 -5.756 1.00 92.81 338 GLN A N 1
ATOM 2663 C CA . GLN A 1 338 ? -19.156 -0.743 -7.212 1.00 92.81 338 GLN A CA 1
ATOM 2664 C C . GLN A 1 338 ? -19.948 0.471 -7.717 1.00 92.81 338 GLN A C 1
ATOM 2666 O O . GLN A 1 338 ? -19.631 1.009 -8.778 1.00 92.81 338 GLN A O 1
ATOM 2671 N N . ASN A 1 339 ? -20.940 0.928 -6.947 1.00 94.75 339 ASN A N 1
ATOM 2672 C CA . ASN A 1 339 ? -21.734 2.113 -7.270 1.00 94.75 339 ASN A CA 1
ATOM 2673 C C . ASN A 1 339 ? -20.916 3.413 -7.170 1.00 94.75 339 ASN A C 1
ATOM 2675 O O . ASN A 1 339 ? -21.174 4.362 -7.917 1.00 94.75 339 ASN A O 1
ATOM 2679 N N . ALA A 1 340 ? -19.916 3.464 -6.284 1.00 94.88 340 ALA A N 1
ATOM 2680 C CA . ALA A 1 340 ? -18.991 4.587 -6.181 1.00 94.88 340 ALA A CA 1
ATOM 2681 C C . ALA A 1 340 ? -18.068 4.663 -7.413 1.00 94.88 340 ALA A C 1
ATOM 2683 O O . ALA A 1 340 ? -17.176 3.835 -7.622 1.00 94.88 340 ALA A O 1
ATOM 2684 N N . ARG A 1 341 ? -18.281 5.688 -8.247 1.00 92.19 341 ARG A N 1
ATOM 2685 C CA . ARG A 1 341 ? -17.501 5.915 -9.471 1.00 92.19 341 ARG A CA 1
ATOM 2686 C C . ARG A 1 341 ? -16.169 6.587 -9.158 1.00 92.19 341 ARG A C 1
ATOM 2688 O O . ARG A 1 341 ? -16.138 7.710 -8.667 1.00 92.19 341 ARG A O 1
ATOM 2695 N N . GLY A 1 342 ? -15.087 5.917 -9.534 1.00 91.00 342 GLY A N 1
ATOM 2696 C CA . GLY A 1 342 ? -13.722 6.413 -9.388 1.00 91.00 342 GLY A CA 1
ATOM 2697 C C . GLY A 1 342 ? -13.023 5.880 -8.128 1.00 91.00 342 GLY A C 1
ATOM 2698 O O . GLY A 1 342 ? -13.682 5.599 -7.124 1.00 91.00 342 GLY A O 1
ATOM 2699 N N . PRO A 1 343 ? -11.686 5.725 -8.149 1.00 91.06 343 PRO A N 1
ATOM 2700 C CA . PRO A 1 343 ? -10.944 5.181 -7.013 1.00 91.06 343 PRO A CA 1
ATOM 2701 C C . PRO A 1 343 ? -11.081 6.049 -5.752 1.00 91.06 343 PRO A C 1
ATOM 2703 O O . PRO A 1 343 ? -11.422 5.542 -4.687 1.00 91.06 343 PRO A O 1
ATOM 2706 N N . SER A 1 344 ? -10.902 7.366 -5.869 1.00 92.75 344 SER A N 1
ATOM 2707 C CA . SER A 1 344 ? -11.004 8.292 -4.731 1.00 92.75 344 SER A CA 1
ATOM 2708 C C . SER A 1 344 ? -12.383 8.260 -4.063 1.00 92.75 344 SER A C 1
ATOM 2710 O O . SER A 1 344 ? -12.467 8.266 -2.837 1.00 92.75 344 SER A O 1
ATOM 2712 N N . ALA A 1 345 ? -13.457 8.139 -4.851 1.00 94.88 345 ALA A N 1
ATOM 2713 C CA . ALA A 1 345 ? -14.821 8.045 -4.337 1.00 94.88 345 ALA A CA 1
ATOM 2714 C C . ALA A 1 345 ? -15.039 6.787 -3.484 1.00 94.88 345 ALA A C 1
ATOM 2716 O O . ALA A 1 345 ? -15.714 6.857 -2.461 1.00 94.88 345 ALA A O 1
ATOM 2717 N N . LYS A 1 346 ? -14.434 5.650 -3.861 1.00 95.50 346 LYS A N 1
ATOM 2718 C CA . LYS A 1 346 ? -14.503 4.409 -3.073 1.00 95.50 346 LYS A CA 1
ATOM 2719 C C . LYS A 1 346 ? -13.843 4.571 -1.705 1.00 95.50 346 LYS A C 1
ATOM 2721 O O . LYS A 1 346 ? -14.421 4.161 -0.705 1.00 95.50 346 LYS A O 1
ATOM 2726 N N . VAL A 1 347 ? -12.659 5.187 -1.648 1.00 96.06 347 VAL A N 1
ATOM 2727 C CA . VAL A 1 347 ? -11.962 5.426 -0.369 1.00 96.06 347 VAL A CA 1
ATOM 2728 C C . VAL A 1 347 ? -12.750 6.412 0.495 1.00 96.06 347 VAL A C 1
ATOM 2730 O O . VAL A 1 347 ? -12.956 6.163 1.680 1.00 96.06 347 VAL A O 1
ATOM 2733 N N . ALA A 1 348 ? -13.246 7.501 -0.104 1.00 96.88 348 ALA A N 1
ATOM 2734 C CA . ALA A 1 348 ? -14.066 8.489 0.591 1.00 96.88 348 ALA A CA 1
ATOM 2735 C C . ALA A 1 348 ? -15.349 7.871 1.169 1.00 96.88 348 ALA A C 1
ATOM 2737 O O . ALA A 1 348 ? -15.688 8.147 2.315 1.00 96.88 348 ALA A O 1
ATOM 2738 N N . LEU A 1 349 ? -16.016 6.987 0.420 1.00 97.50 349 LEU A N 1
ATOM 2739 C CA . LEU A 1 349 ? -17.208 6.276 0.882 1.00 97.50 349 LEU A CA 1
ATOM 2740 C C . LEU A 1 349 ? -16.934 5.460 2.153 1.00 97.50 349 LEU A C 1
ATOM 2742 O O . LEU A 1 349 ? -17.666 5.594 3.130 1.00 97.50 349 LEU A O 1
ATOM 2746 N N . VAL A 1 350 ? -15.861 4.664 2.171 1.00 97.94 350 VAL A N 1
ATOM 2747 C CA . VAL A 1 350 ? -15.505 3.872 3.362 1.00 97.94 350 VAL A CA 1
ATOM 2748 C C . VAL A 1 350 ? -15.078 4.775 4.522 1.00 97.94 350 VAL A C 1
ATOM 2750 O O . VAL A 1 350 ? -15.410 4.496 5.671 1.00 97.94 350 VAL A O 1
ATOM 2753 N N . SER A 1 351 ? -14.388 5.883 4.238 1.00 98.06 351 SER A N 1
ATOM 2754 C CA . SER A 1 351 ? -14.042 6.883 5.255 1.00 98.06 351 SER A CA 1
ATOM 2755 C C . SER A 1 351 ? -15.297 7.480 5.907 1.00 98.06 351 SER A C 1
ATOM 2757 O O . SER A 1 351 ? -15.363 7.585 7.132 1.00 98.06 351 SER A O 1
ATOM 2759 N N . PHE A 1 352 ? -16.341 7.768 5.121 1.00 98.19 352 PHE A N 1
ATOM 2760 C CA . PHE A 1 352 ? -17.630 8.204 5.659 1.00 98.19 352 PHE A CA 1
ATOM 2761 C C . PHE A 1 352 ? -18.313 7.130 6.504 1.00 98.19 352 PHE A C 1
ATOM 2763 O O . PHE A 1 352 ? -18.836 7.470 7.560 1.00 98.19 352 PHE A O 1
ATOM 2770 N N . TRP A 1 353 ? -18.255 5.850 6.121 1.00 98.31 353 TRP A N 1
ATOM 2771 C CA . TRP A 1 353 ? -18.780 4.765 6.964 1.00 98.31 353 TRP A CA 1
ATOM 2772 C C . TRP A 1 353 ? -18.078 4.696 8.321 1.00 98.31 353 TRP A C 1
ATOM 2774 O O . TRP A 1 353 ? -18.738 4.534 9.344 1.00 98.31 353 TRP A O 1
ATOM 2784 N N . VAL A 1 354 ? -16.751 4.873 8.357 1.00 98.19 354 VAL A N 1
ATOM 2785 C CA . VAL A 1 354 ? -15.992 4.937 9.619 1.00 98.19 354 VAL A CA 1
ATOM 2786 C C . VAL A 1 354 ? -16.446 6.131 10.465 1.00 98.19 354 VAL A C 1
ATOM 2788 O O . VAL A 1 354 ? -16.684 5.982 11.662 1.00 98.19 354 VAL A O 1
ATOM 2791 N N . GLN A 1 355 ? -16.581 7.316 9.867 1.00 97.94 355 GLN A N 1
ATOM 2792 C CA . GLN A 1 355 ? -17.000 8.523 10.587 1.00 97.94 355 GLN A CA 1
ATOM 2793 C C . GLN A 1 355 ? -18.440 8.422 11.110 1.00 97.94 355 GLN A C 1
ATOM 2795 O O . GLN A 1 355 ? -18.698 8.769 12.263 1.00 97.94 355 GLN A O 1
ATOM 2800 N N . GLU A 1 356 ? -19.364 7.906 10.296 1.00 98.00 356 GLU A N 1
ATOM 2801 C CA . GLU A 1 356 ? -20.751 7.640 10.682 1.00 98.00 356 GLU A CA 1
ATOM 2802 C C . GLU A 1 356 ? -20.812 6.639 11.841 1.00 98.00 356 GLU A C 1
ATOM 2804 O O . GLU A 1 356 ? -21.497 6.885 12.835 1.00 98.00 356 GLU A O 1
ATOM 2809 N N . PHE A 1 357 ? -20.046 5.547 11.753 1.00 97.75 357 PHE A N 1
ATOM 2810 C CA . PHE A 1 357 ? -19.933 4.551 12.814 1.00 97.75 357 PHE A CA 1
ATOM 2811 C C . PHE A 1 357 ? -19.464 5.185 14.130 1.00 97.75 357 PHE A C 1
ATOM 2813 O O . PHE A 1 357 ? -20.114 5.014 15.160 1.00 97.75 357 PHE A O 1
ATOM 2820 N N . ILE A 1 358 ? -18.390 5.983 14.108 1.00 96.94 358 ILE A N 1
ATOM 2821 C CA . ILE A 1 358 ? -17.883 6.666 15.310 1.00 96.94 358 ILE A CA 1
ATOM 2822 C C . ILE A 1 358 ? -18.941 7.607 15.896 1.00 96.94 358 ILE A C 1
ATOM 2824 O O . ILE A 1 358 ? -19.146 7.614 17.112 1.00 96.94 358 ILE A O 1
ATOM 2828 N N . ALA A 1 359 ? -19.632 8.382 15.056 1.00 96.94 359 ALA A N 1
ATOM 2829 C CA . ALA A 1 359 ? -20.677 9.298 15.504 1.00 96.94 359 ALA A CA 1
ATOM 2830 C C . ALA A 1 359 ? -21.842 8.545 16.170 1.00 96.94 359 ALA A C 1
ATOM 2832 O O . ALA A 1 359 ? -22.241 8.892 17.284 1.00 96.94 359 ALA A O 1
ATOM 2833 N N . ARG A 1 360 ? -22.332 7.473 15.534 1.00 97.31 360 ARG A N 1
ATOM 2834 C CA . ARG A 1 360 ? -23.416 6.622 16.047 1.00 97.31 360 ARG A CA 1
ATOM 2835 C C . ARG A 1 360 ? -23.053 5.991 17.390 1.00 97.31 360 ARG A C 1
ATOM 2837 O O . ARG A 1 360 ? -23.826 6.060 18.341 1.00 97.31 360 ARG A O 1
ATOM 2844 N N . GLU A 1 361 ? -21.858 5.421 17.496 1.00 95.69 361 GLU A N 1
ATOM 2845 C CA . GLU A 1 361 ? -21.402 4.745 18.714 1.00 95.69 361 GLU A CA 1
ATOM 2846 C C . GLU A 1 361 ? -21.097 5.718 19.858 1.00 95.69 361 GLU A C 1
ATOM 2848 O O . GLU A 1 361 ? -21.281 5.379 21.029 1.00 95.69 361 GLU A O 1
ATOM 2853 N N . THR A 1 362 ? -20.696 6.949 19.533 1.00 95.44 362 THR A N 1
ATOM 2854 C CA . THR A 1 362 ? -20.559 8.027 20.521 1.00 95.44 362 THR A CA 1
ATOM 2855 C C . THR A 1 362 ? -21.925 8.423 21.085 1.00 95.44 362 THR A C 1
ATOM 2857 O O . THR A 1 362 ? -22.068 8.533 22.300 1.00 95.44 362 THR A O 1
ATOM 2860 N N . MET A 1 363 ? -22.950 8.576 20.235 1.00 95.25 363 MET A N 1
ATOM 2861 C CA . MET A 1 363 ? -24.318 8.897 20.676 1.00 95.25 363 MET A CA 1
ATOM 2862 C C . MET A 1 363 ? -24.946 7.777 21.515 1.00 95.25 363 MET A C 1
ATOM 2864 O O . MET A 1 363 ? -25.683 8.057 22.458 1.00 95.25 363 MET A O 1
ATOM 2868 N N . ASN A 1 364 ? -24.613 6.520 21.214 1.00 94.31 364 ASN A N 1
ATOM 2869 C CA . ASN A 1 364 ? -25.071 5.353 21.972 1.00 94.31 364 ASN A CA 1
ATOM 2870 C C . ASN A 1 364 ? -24.301 5.132 23.289 1.00 94.31 364 ASN A C 1
ATOM 2872 O O . ASN A 1 364 ? -24.672 4.263 24.076 1.00 94.31 364 ASN A O 1
ATOM 2876 N N . GLY A 1 365 ? -23.219 5.879 23.535 1.00 92.06 365 GLY A N 1
ATOM 2877 C CA . GLY A 1 365 ? -22.377 5.721 24.724 1.00 92.06 365 GLY A CA 1
ATOM 2878 C C . GLY A 1 365 ? -21.457 4.492 24.701 1.00 92.06 365 GLY A C 1
ATOM 2879 O O . GLY A 1 365 ? -20.810 4.198 25.707 1.00 92.06 365 GLY A O 1
ATOM 2880 N N . SER A 1 366 ? -21.333 3.788 23.568 1.00 90.69 366 SER A N 1
ATOM 2881 C CA . SER A 1 366 ? -20.464 2.605 23.410 1.00 90.69 366 SER A CA 1
ATOM 2882 C C . SER A 1 366 ? -18.972 2.913 23.556 1.00 90.69 366 SER A C 1
ATOM 2884 O O . SER A 1 366 ? -18.172 2.013 23.823 1.00 90.69 366 SER A O 1
ATOM 2886 N N . VAL A 1 367 ? -18.592 4.177 23.360 1.00 92.06 367 VAL A N 1
ATOM 2887 C CA . VAL A 1 367 ? -17.216 4.684 23.492 1.00 92.06 367 VAL A CA 1
ATOM 2888 C C . VAL A 1 367 ? -16.939 5.189 24.922 1.00 92.06 367 VAL A C 1
ATOM 2890 O O . VAL A 1 367 ? -15.817 5.566 25.238 1.00 92.06 367 VAL A O 1
ATOM 2893 N N . GLY A 1 368 ? -17.936 5.154 25.816 1.00 89.44 368 GLY A N 1
ATOM 2894 C CA . GLY A 1 368 ? -17.842 5.660 27.187 1.00 89.44 368 GLY A CA 1
ATOM 2895 C C . GLY A 1 368 ? -18.106 7.164 27.285 1.00 89.44 368 GLY A C 1
ATOM 2896 O O . GLY A 1 368 ? -18.558 7.795 26.333 1.00 89.44 368 GLY A O 1
ATOM 2897 N N . ASN A 1 369 ? -17.824 7.756 28.450 1.00 91.88 369 ASN A N 1
ATOM 2898 C CA . ASN A 1 369 ? -17.997 9.196 28.687 1.00 91.88 369 ASN A CA 1
ATOM 2899 C C . ASN A 1 369 ? -16.800 10.002 28.147 1.00 91.88 369 ASN A C 1
ATOM 2901 O O . ASN A 1 369 ? -16.074 10.658 28.896 1.00 91.88 369 ASN A O 1
ATOM 2905 N N . VAL A 1 370 ? -16.542 9.876 26.846 1.00 94.12 370 VAL A N 1
ATOM 2906 C CA . VAL A 1 370 ? -15.449 10.571 26.161 1.00 94.12 370 VAL A CA 1
ATOM 2907 C C . VAL A 1 370 ? -15.897 11.975 25.775 1.00 94.12 370 VAL A C 1
ATOM 2909 O O . VAL A 1 370 ? -16.998 12.178 25.270 1.00 94.12 370 VAL A O 1
ATOM 2912 N N . SER A 1 371 ? -15.036 12.966 26.006 1.00 95.00 371 SER A N 1
ATOM 2913 C CA . SER A 1 371 ? -15.352 14.355 25.686 1.00 95.00 371 SER A CA 1
ATOM 2914 C C . SER A 1 371 ? -15.377 14.598 24.171 1.00 95.00 371 SER A C 1
ATOM 2916 O O . SER A 1 371 ? -14.572 14.050 23.416 1.00 95.00 371 SER A O 1
ATOM 2918 N N . GLY A 1 372 ? -16.276 15.478 23.716 1.00 96.00 372 GLY A N 1
ATOM 2919 C CA . GLY A 1 372 ? -16.417 15.842 22.298 1.00 96.00 372 GLY A CA 1
ATOM 2920 C C . GLY A 1 372 ? -15.106 16.215 21.577 1.00 96.00 372 GLY A C 1
ATOM 2921 O O . GLY A 1 372 ? -14.908 15.754 20.452 1.00 96.00 372 GLY A O 1
ATOM 2922 N N . PRO A 1 373 ? -14.163 16.964 22.193 1.00 97.00 373 PRO A N 1
ATOM 2923 C CA . PRO A 1 373 ? -12.876 17.280 21.567 1.00 97.00 373 PRO A CA 1
ATOM 2924 C C . PRO A 1 373 ? -12.033 16.054 21.190 1.00 97.00 373 PRO A C 1
ATOM 2926 O O . PRO A 1 373 ? -11.325 16.085 20.187 1.00 97.00 373 PRO A O 1
ATOM 2929 N N . ILE A 1 374 ? -12.119 14.963 21.956 1.00 95.12 374 ILE A N 1
ATOM 2930 C CA . ILE A 1 374 ? -11.385 13.724 21.662 1.00 95.12 374 ILE A CA 1
ATOM 2931 C C . ILE A 1 374 ? -11.972 13.049 20.419 1.00 95.12 374 ILE A C 1
ATOM 2933 O O . ILE A 1 374 ? -11.229 12.638 19.531 1.00 95.12 374 ILE A O 1
ATOM 2937 N N . ILE A 1 375 ? -13.301 12.991 20.312 1.00 96.56 375 ILE A N 1
ATOM 2938 C CA . ILE A 1 375 ? -13.978 12.445 19.129 1.00 96.56 375 ILE A CA 1
ATOM 2939 C C . ILE A 1 375 ? -13.662 13.289 17.889 1.00 96.56 375 ILE A C 1
ATOM 2941 O O . ILE A 1 375 ? -13.330 12.743 16.839 1.00 96.56 375 ILE A O 1
ATOM 2945 N N . SER A 1 376 ? -13.654 14.618 18.033 1.00 97.38 376 SER A N 1
ATOM 2946 C CA . SER A 1 376 ? -13.226 15.527 16.965 1.00 97.38 376 SER A CA 1
ATOM 2947 C C . SER A 1 376 ? -11.780 15.270 16.529 1.00 97.38 376 SER A C 1
ATOM 2949 O O . SER A 1 376 ? -11.468 15.382 15.341 1.00 97.38 376 SER A O 1
ATOM 2951 N N . ARG A 1 377 ? -10.887 14.914 17.463 1.00 97.06 377 ARG A N 1
ATOM 2952 C CA . ARG A 1 377 ? -9.508 14.554 17.127 1.00 97.06 377 ARG A CA 1
ATOM 2953 C C . ARG A 1 377 ? -9.449 13.256 16.328 1.00 97.06 377 ARG A C 1
ATOM 2955 O O . ARG A 1 377 ? -8.720 13.209 15.348 1.00 97.06 377 ARG A O 1
ATOM 2962 N N . LEU A 1 378 ? -10.245 12.243 16.672 1.00 97.12 378 LEU A N 1
ATOM 2963 C CA . LEU A 1 378 ? -10.314 10.997 15.896 1.00 97.12 378 LEU A CA 1
ATOM 2964 C C . LEU A 1 378 ? -10.748 11.250 14.451 1.00 97.12 378 LEU A C 1
ATOM 2966 O O . LEU A 1 378 ? -10.115 10.752 13.523 1.00 97.12 378 LEU A O 1
ATOM 2970 N N . THR A 1 379 ? -11.784 12.067 14.245 1.00 97.25 379 THR A N 1
ATOM 2971 C CA . THR A 1 379 ? -12.230 12.433 12.892 1.00 97.25 379 THR A CA 1
ATOM 2972 C C . THR A 1 379 ? -11.175 13.230 12.131 1.00 97.25 379 THR A C 1
ATOM 2974 O O . THR A 1 379 ? -11.013 13.030 10.928 1.00 97.25 379 THR A O 1
ATOM 2977 N N . GLN A 1 380 ? -10.418 14.086 12.829 1.00 97.44 380 GLN A N 1
ATOM 2978 C CA . GLN A 1 380 ? -9.290 14.802 12.239 1.00 97.44 380 GLN A CA 1
ATOM 2979 C C . GLN A 1 380 ? -8.190 13.832 11.799 1.00 97.44 380 GLN A C 1
ATOM 2981 O O . GLN A 1 380 ? -7.752 13.921 10.666 1.00 97.44 380 GLN A O 1
ATOM 2986 N N . GLU A 1 381 ? -7.786 12.872 12.633 1.00 97.31 381 GLU A N 1
ATOM 2987 C CA . GLU A 1 381 ? -6.736 11.902 12.279 1.00 97.31 381 GLU A CA 1
ATOM 2988 C C . GLU A 1 381 ? -7.155 11.000 11.100 1.00 97.31 381 GLU A C 1
ATOM 2990 O O . GLU A 1 381 ? -6.329 10.670 10.247 1.00 97.31 381 GLU A O 1
ATOM 2995 N N . ILE A 1 382 ? -8.444 10.639 10.996 1.00 97.62 382 ILE A N 1
ATOM 2996 C CA . ILE A 1 382 ? -8.983 9.952 9.807 1.00 97.62 382 ILE A CA 1
ATOM 2997 C C . ILE A 1 382 ? -8.812 10.833 8.567 1.00 97.62 382 ILE A C 1
ATOM 2999 O O . ILE A 1 382 ? -8.340 10.349 7.539 1.00 97.62 382 ILE A O 1
ATOM 3003 N N . SER A 1 383 ? -9.187 12.113 8.666 1.00 97.06 383 SER A N 1
ATOM 3004 C CA . SER A 1 383 ? -9.080 13.079 7.568 1.00 97.06 383 SER A CA 1
ATOM 3005 C C . SER A 1 383 ? -7.630 13.362 7.177 1.00 97.06 383 SER A C 1
ATOM 3007 O O . SER A 1 383 ? -7.330 13.424 5.990 1.00 97.06 383 SER A O 1
ATOM 3009 N N . ASP A 1 384 ? -6.728 13.498 8.146 1.00 96.75 384 ASP A N 1
ATOM 3010 C CA . ASP A 1 384 ? -5.298 13.703 7.915 1.00 96.75 384 ASP A CA 1
ATOM 3011 C C . ASP A 1 384 ? -4.712 12.503 7.158 1.00 96.75 384 ASP A C 1
ATOM 3013 O O . ASP A 1 384 ? -3.927 12.681 6.233 1.00 96.75 384 ASP A O 1
ATOM 3017 N N . GLY A 1 385 ? -5.161 11.281 7.473 1.00 95.19 385 GLY A N 1
ATOM 3018 C CA . GLY A 1 385 ? -4.801 10.091 6.702 1.00 95.19 385 GLY A CA 1
ATOM 3019 C C . GLY A 1 385 ? -5.387 10.050 5.283 1.00 95.19 385 GLY A C 1
ATOM 3020 O O . GLY A 1 385 ? -4.884 9.306 4.458 1.00 95.19 385 GLY A O 1
ATOM 3021 N N . MET A 1 386 ? -6.427 10.828 4.973 1.00 94.75 386 MET A N 1
ATOM 3022 C CA . MET A 1 386 ? -7.018 10.901 3.625 1.00 94.75 386 MET A CA 1
ATOM 3023 C C . MET A 1 386 ? -6.386 11.977 2.727 1.00 94.75 386 MET A C 1
ATOM 3025 O O . MET A 1 386 ? -6.618 11.956 1.519 1.00 94.75 386 MET A O 1
ATOM 3029 N N . LEU A 1 387 ? -5.681 12.954 3.309 1.00 87.81 387 LEU A N 1
ATOM 3030 C CA . LEU A 1 387 ? -5.092 14.096 2.594 1.00 87.81 387 LEU A CA 1
ATOM 3031 C C . LEU A 1 387 ? -3.678 13.826 2.057 1.00 87.81 387 LEU A C 1
ATOM 3033 O O . LEU A 1 387 ? -3.189 14.617 1.249 1.00 87.81 387 LEU A O 1
ATOM 3037 N N . LEU A 1 388 ? -3.048 12.749 2.527 1.00 66.88 388 LEU A N 1
ATOM 3038 C CA . LEU A 1 388 ? -1.757 12.230 2.070 1.00 66.88 388 LEU A CA 1
ATOM 3039 C C . LEU A 1 388 ? -1.964 11.305 0.867 1.00 66.88 388 LEU A C 1
ATOM 3041 O O . LEU A 1 388 ? -1.187 11.424 -0.105 1.00 66.88 388 LEU A O 1
#

Mean predicted aligned error: 11.81 Å

Sequence (388 aa):
MIEYPQHRFGIFSILFRLRGSALVQAILPAFLSTLGLYLWVTLGSISIANNATERPIFHPYAIGIIIVAFTFLITFRANLGYSRYWEAATDVHQMLSKWLDVGIQLGAFHRQAASYDDIRPPAFGHYPHIQNLSATRKRHQASLQNLKDQIDDAIDSNDYPAQRLLKDPRGDINAPGASPNPFTDRIPLPSLNSRQHGYKQSSNAPTAAAADNDSKRLKVSVKIDGGQQMQPPSLFLQECAHLMSLLSAVAMSTLRNDIEGTETPLIQYVPGSPWPPVDPDKLSPHIRRQFHYENTLVITCRSLFNYSRNAKTTTLYNAARPFRVLGGVSDAEIQLLQNARGPSAKVALVSFWVQEFIARETMNGSVGNVSGPIISRLTQEISDGMLL

Solvent-accessible surface area (backbone atoms only — not comparable to full-atom values): 23675 Å² total; per-residue (Å²): 132,88,84,74,67,91,49,100,60,33,65,59,63,57,72,69,36,71,80,92,34,67,64,52,43,46,47,49,60,51,48,51,50,52,49,51,51,51,48,47,53,70,71,44,60,87,61,62,90,76,53,81,83,62,56,68,74,74,31,68,66,55,50,48,54,52,51,51,54,50,53,50,54,51,50,54,52,50,50,55,53,50,53,55,51,52,50,57,53,48,36,54,50,49,22,51,48,32,46,48,51,42,55,52,49,53,55,53,36,31,55,67,11,76,94,33,62,89,74,45,72,78,53,81,78,70,39,67,77,55,47,52,52,56,53,48,49,52,53,50,50,52,52,51,48,55,52,47,52,53,49,52,53,51,62,72,66,69,72,71,78,75,87,71,79,87,78,75,98,80,81,80,96,78,77,94,75,79,73,79,76,81,85,71,74,66,75,82,68,79,81,78,79,80,74,81,73,83,78,78,85,76,91,70,85,80,81,92,70,97,67,91,75,74,82,77,70,80,79,79,71,60,78,48,98,81,80,56,76,59,75,78,77,56,68,67,60,52,52,51,49,21,47,55,30,41,35,53,36,45,44,55,45,43,76,67,64,56,58,83,91,58,82,78,46,67,38,58,46,57,90,89,57,78,78,77,65,90,50,74,87,72,46,56,71,69,65,46,46,78,56,45,83,62,57,70,66,57,54,50,50,33,51,38,71,64,56,69,76,52,68,69,49,47,35,45,55,45,49,76,60,49,38,58,16,41,91,35,80,53,73,67,56,51,51,54,46,66,68,32,74,52,58,69,44,35,36,50,51,42,49,48,52,49,51,52,50,53,54,52,35,51,74,71,43,60,38,24,98,67,57,67,71,59,56,53,47,45,56,44,35,50,50,58,31,68,75,95

Foldseek 3Di:
DDDQPPDPPSVVVVQPPLPPDVNLQVVLVVVVVVVVVVCCCVVVVVPPVPDPVVPPCPDVVNVVVVVVVVVVVVVVVVVVVVVVVVVVVVLLVLLLVLLVVLLVLLVVLLLVAPVCVVLRDPPCVNDVVSVVVVVVVVVVVVVVVVVVVVVVCVVVVPPDPPVPPPPDPDDDPDDPDPDPDPPPPPPPDQPPPPPPPDDDPPPDDDDDDDDDDDPPPPPPQPDDPPRDGNDDDDPLSLVLQQLSLQLSQLLVQVVLPADWLDQQLEWADDPPPDQDDPDPVPDDVVLVCQLDVDDPVVVSVCSNVVVDDDSVSSNSSNSSRHRHGYPTADPVLRVVLSVQTHSLSSSVVSLVVSLVSLVVCVVVCSSPPDDPVVNVVSNVSSVSSSVD

Secondary structure (DSSP, 8-state):
-------TTHHHHHHT--TT-HHHHHHHHHHHHHHHHHHHHHHHTTTGGG-GGGTTTT-HHHHHHHHHHHHHHHHHHHHHHHHHHHHHHHHHHHHHHHHHHHHHHHHHHHTTSGGGTTTSPPPGGG-HHHHHHHHHHHHHHHHHHHHHHHHHHHHHT----TTSSS---------TT----S----------------------PPPP--------------B-TTS-BPPPPPHHHHHHHHHHHHHHHHHHHHHTTPPTTSPP-EEEE-TTPPPPPSSGGGS-HHHHHHH--S-HHHHHHHHHTT-PPPHHHHHHHHHTSPEEEET---HHHHHHHHHS-SHHHHHHHHHHHHHHHHHHHHHTTTT-S--HHHHHHHHHHHHHHHH-